Protein AF-A0AAJ0TMA5-F1 (afdb_monomer_lite)

Foldseek 3Di:
DVVVVVVVVVVPPPDDDDDDDDDDDDDDDDDDDDDDDDPDDDDDDDDDDDDDDDPPPDDDDDDDDDDDDDDDDPDDPPDQAVVSHDDPVSNVVVCVVVVVRVVVVPPPVDDVVNVVVVVDPPACVVPDLLNQLLVQLQVLQPDDPDPVVLLVCLVPLLVSLVVVCVSSVVSVSPDLVVSLVVLVVVLVVLVVCLVVVLVVLVVVQPFDQQLNDTDDLPDDLVNLLVSLLVVLLVVLVVCLDLVNLLVVLVVVCVVCVCVLVVCVQCLDLVSVLVVVLVVQLVVQVVVDDPPCVVSSVCSSVVDDSVVVNVVSNVVVVVVNCCNDSVSSSVVSSVVSVVCSVVSSVVSSVVSVVVSVVVSVVSNVSNVVSVVVSVVSNVSSVVNSVSSVVSSVCSVVDDPVNSSVVSSVVSNVVSVVSVVVVVCDPPLVLQALVVVVVVVVVVVVVVVDPPVPPVVQPPSVVVSVVLVVLLCVLPPDCDPVNVVCLVVLNCLVVLLVSLVSLLVSLVSLVSSLVSLVVVLVVDPDPVVSVVSVVVSVVSVVVSVVSNVSSVVSNVSSCPVVCVVVVD

Radius of gyration: 40.74 Å; chains: 1; bounding box: 86×83×102 Å

pLDDT: mean 74.36, std 21.65, range [29.67, 96.38]

Secondary structure (DSSP, 8-state):
--SHHHHHHHTTS-------------PPP---------PPP----PPPPPPPPPTT----PPPPS-----------TT---GGG--SHHHHHHHHHH-HHHHTTT------HHHHHHH-----GGGS-HHHHHHHHHHHH-SSPPPHHHHHHTTT-HHHHHHHHHHHHHHTT---HHHHHHHHHHHHHHHHHHHHHHHHHHHHT---EEETTEEE-TT--HHHHHHHHHHHHHHHHHHHTSHHHHHHHHHHHHHHHHHHHHHGGGTTSHHHHHHHHHHHHHHHHHHHSPTT-HHHHHHHHHT--HHHHHHHHHHHHHHHHTTTSHHHHHHHHHHHHHHHHHHHHHHHHHHHHHHHHHHHHHHHHHHHHHHHHHHHHHHHHHHHHHHHHHHHHHHTT--HHHHHHHHHHHHHHHHHHHHHHHHT-TTSGGG-TTHHHHHHHHHHHHTTS-GGGGGGSHHHHHHHHHHHHHHHHTTS---HHHHHHHHTTTTHHHHHHHHHHHHHHHHHHHHHHHHHHHHHTT---HHHHHHHHHHHHHHHHHHHHHHHHHHHHHHHHTHHHHHHTT-

Sequence (566 aa):
MRLLSVALAVLLLASPVLAQYEDPYVPETPTVAEAYPVEAYPTKAYPQPVEAVSAQDYPAKAYPEAVPLYGSKPVTASSRGPGGCSGPEECAAYCSEHQEECTKYGTVQVSAADYRQYAQPVGPSDFSPTMYVVNLLFERAKNKLDPAESAAKCSDPERLVDDVIANLKEQGAFDIKAACSKIGDQVTECKKRAEQGCAQLESHSPHFIVAGEKLGCDASQDDFKKLCIEQNLQAINKLSSEEHCAAQWGSYSKSNAAFCEQDIGVCDEAAFREQLKTKQESYCKQASPEGDTEYFDRCVSSFDYGRFWNSQKQNCDYRTQYCDRDTYVGACVSRLNADRERIAAESQKRCDRQSVDTYKHFQLTCAKFSATQTQCEERSQKACAFQEDAFAKCDALTETDVRADMLQQATRFCKSERLLSQANTKALAAIPEAAQLAITARSIKERLPEASQPFLDKGTQDVADATEGVDEAQTNKGLVYGLKWALGLAADNERKDADTLKKSSEKIAKSIDVLSGLVGQLSDETARSSLKEQIDALKARQAELDRLAETKQKRAHGILSFILGR

Structure (mmCIF, N/CA/C/O backbone):
data_AF-A0AAJ0TMA5-F1
#
_entry.id   AF-A0AAJ0TMA5-F1
#
loop_
_atom_site.group_PDB
_atom_site.id
_atom_site.type_symbol
_atom_site.label_atom_id
_atom_site.label_alt_id
_atom_site.label_comp_id
_atom_site.label_asym_id
_atom_site.label_entity_id
_atom_site.label_seq_id
_atom_site.pdbx_PDB_ins_code
_atom_site.Cartn_x
_atom_site.Cartn_y
_atom_site.Cartn_z
_atom_site.occupancy
_atom_site.B_iso_or_equiv
_atom_site.auth_seq_id
_atom_site.auth_comp_id
_atom_site.auth_asym_id
_atom_site.auth_atom_id
_atom_site.pdbx_PDB_model_num
ATOM 1 N N . MET A 1 1 ? -30.188 -33.707 -8.001 1.00 50.12 1 MET A N 1
ATOM 2 C CA . MET A 1 1 ? -29.141 -34.758 -8.040 1.00 50.12 1 MET A CA 1
ATOM 3 C C . MET A 1 1 ? -29.150 -35.658 -9.283 1.00 50.12 1 MET A C 1
ATOM 5 O O . MET A 1 1 ? -28.101 -36.200 -9.577 1.00 50.12 1 MET A O 1
ATOM 9 N N . ARG A 1 2 ? -30.234 -35.792 -10.071 1.00 43.50 2 ARG A N 1
ATOM 10 C CA . ARG A 1 2 ? -30.216 -36.607 -11.315 1.00 43.50 2 ARG A CA 1
ATOM 11 C C . ARG A 1 2 ? -29.772 -35.872 -12.596 1.00 43.50 2 ARG A C 1
ATOM 13 O O . ARG A 1 2 ? -29.548 -36.519 -13.607 1.00 43.50 2 ARG A O 1
ATOM 20 N N . LEU A 1 3 ? -29.585 -34.550 -12.544 1.00 40.75 3 LEU A N 1
ATOM 21 C CA . LEU A 1 3 ? -29.080 -33.738 -13.668 1.00 40.75 3 LEU A CA 1
ATOM 22 C C . LEU A 1 3 ? -27.548 -33.556 -13.663 1.00 40.75 3 LEU A C 1
ATOM 24 O O . LEU A 1 3 ? -26.978 -33.254 -14.703 1.00 40.75 3 LEU A O 1
ATOM 28 N N . LEU A 1 4 ? -26.864 -33.813 -12.537 1.00 41.25 4 LEU A N 1
ATOM 29 C CA . LEU A 1 4 ? -25.392 -33.757 -12.467 1.00 41.25 4 LEU A CA 1
ATOM 30 C C . LEU A 1 4 ? -24.707 -35.023 -13.014 1.00 41.25 4 LEU A C 1
ATOM 32 O O . LEU A 1 4 ? -23.560 -34.958 -13.442 1.00 41.25 4 LEU A O 1
ATOM 36 N N . SER A 1 5 ? -25.399 -36.165 -13.051 1.00 44.53 5 SER A N 1
ATOM 37 C CA . SER A 1 5 ? -24.815 -37.433 -13.518 1.00 44.53 5 SER A CA 1
ATOM 38 C C . SER A 1 5 ? -24.703 -37.535 -15.043 1.00 44.53 5 SER A C 1
ATOM 40 O O . SER A 1 5 ? -23.892 -38.308 -15.537 1.00 44.53 5 SER A O 1
ATOM 42 N N . VAL A 1 6 ? -25.476 -36.744 -15.797 1.00 51.41 6 VAL A N 1
ATOM 43 C CA . VAL A 1 6 ? -25.441 -36.756 -17.272 1.00 51.41 6 VAL A CA 1
ATOM 44 C C . VAL A 1 6 ? -24.327 -35.848 -17.809 1.00 51.41 6 VAL A C 1
ATOM 46 O O . VAL A 1 6 ? -23.691 -36.184 -18.801 1.00 51.41 6 VAL A O 1
ATOM 49 N N . ALA A 1 7 ? -24.005 -34.754 -17.110 1.00 44.19 7 ALA A N 1
ATOM 50 C CA . ALA A 1 7 ? -22.912 -33.858 -17.495 1.00 44.19 7 ALA A CA 1
ATOM 51 C C . ALA A 1 7 ? -21.517 -34.477 -17.269 1.00 44.19 7 ALA A C 1
ATOM 53 O O . ALA A 1 7 ? -20.601 -34.228 -18.048 1.00 44.19 7 ALA A O 1
ATOM 54 N N . LEU A 1 8 ? -21.363 -35.341 -16.257 1.00 45.19 8 LEU A N 1
ATOM 55 C CA . LEU A 1 8 ? -20.091 -36.021 -15.974 1.00 45.19 8 LEU A CA 1
ATOM 56 C C . LEU A 1 8 ? -19.797 -37.182 -16.946 1.00 45.19 8 LEU A C 1
ATOM 58 O O . LEU A 1 8 ? -18.639 -37.507 -17.184 1.00 45.19 8 LEU A O 1
ATOM 62 N N . ALA A 1 9 ? -20.833 -37.782 -17.545 1.00 44.31 9 ALA A N 1
ATOM 63 C CA . ALA A 1 9 ? -20.688 -38.876 -18.509 1.00 44.31 9 ALA A CA 1
ATOM 64 C C . ALA A 1 9 ? -20.296 -38.392 -19.920 1.00 44.31 9 ALA A C 1
ATOM 66 O O . ALA A 1 9 ? -19.665 -39.130 -20.671 1.00 44.31 9 ALA A O 1
ATOM 67 N N . VAL A 1 10 ? -20.619 -37.141 -20.270 1.00 46.62 10 VAL A N 1
ATOM 68 C CA . VAL A 1 10 ? -20.261 -36.540 -21.570 1.00 46.62 10 VAL A CA 1
ATOM 69 C C . VAL A 1 10 ? -18.808 -36.041 -21.589 1.00 46.62 10 VAL A C 1
ATOM 71 O O . VAL A 1 10 ? -18.177 -36.035 -22.641 1.00 46.62 10 VAL A O 1
ATOM 74 N N . LEU A 1 11 ? -18.231 -35.715 -20.428 1.00 42.12 11 LEU A N 1
ATOM 75 C CA . LEU A 1 11 ? -16.829 -35.289 -20.299 1.00 42.12 11 LEU A CA 1
ATOM 76 C C . LEU A 1 11 ? -15.810 -36.446 -20.307 1.00 42.12 11 LEU A C 1
ATOM 78 O O . LEU A 1 11 ? -14.622 -36.197 -20.479 1.00 42.12 11 LEU A O 1
ATOM 82 N N . LEU A 1 12 ? -16.252 -37.703 -20.173 1.00 43.56 12 LEU A N 1
ATOM 83 C CA . LEU A 1 12 ? -15.373 -38.885 -20.116 1.00 43.56 12 LEU A CA 1
ATOM 84 C C . LEU A 1 12 ? -15.266 -39.671 -21.437 1.00 43.56 12 LEU A C 1
ATOM 86 O O . LEU A 1 12 ? -14.589 -40.694 -21.473 1.00 43.56 12 LEU A O 1
ATOM 90 N N . LEU A 1 13 ? -15.892 -39.210 -22.528 1.00 39.22 13 LEU A N 1
ATOM 91 C CA . LEU A 1 13 ? -15.894 -39.913 -23.826 1.00 39.22 13 LEU A CA 1
ATOM 92 C C . LEU A 1 13 ? -15.195 -39.159 -24.972 1.00 39.22 13 LEU A C 1
ATOM 94 O O . LEU A 1 13 ? -15.253 -39.600 -26.118 1.00 39.22 13 LEU A O 1
ATOM 98 N N . ALA A 1 14 ? -14.487 -38.064 -24.687 1.00 37.28 14 ALA A N 1
ATOM 99 C CA . ALA A 1 14 ? -13.722 -37.317 -25.686 1.00 37.28 14 ALA A CA 1
ATOM 100 C C . ALA A 1 14 ? -12.205 -37.498 -25.502 1.00 37.28 14 ALA A C 1
ATOM 102 O O . ALA A 1 14 ? -11.520 -36.591 -25.040 1.00 37.28 14 ALA A O 1
ATOM 103 N N . SER A 1 15 ? -11.693 -38.684 -25.845 1.00 38.72 15 SER A N 1
ATOM 104 C CA . SER A 1 15 ? -10.343 -38.950 -26.393 1.00 38.72 15 SER A CA 1
ATOM 105 C C . SER A 1 15 ? -10.193 -40.462 -26.575 1.00 38.72 15 SER A C 1
ATOM 107 O O . SER A 1 15 ? -10.422 -41.208 -25.624 1.00 38.72 15 SER A O 1
ATOM 109 N N . PRO A 1 16 ? -9.831 -40.937 -27.778 1.00 41.53 16 PRO A N 1
ATOM 110 C CA . PRO A 1 16 ? -8.403 -41.187 -27.982 1.00 41.53 16 PRO A CA 1
ATOM 111 C C . PRO A 1 16 ? -7.949 -41.018 -29.440 1.00 41.53 16 PRO A C 1
ATOM 113 O O . PRO A 1 16 ? -8.509 -41.639 -30.334 1.00 41.53 16 PRO A O 1
ATOM 116 N N . VAL A 1 17 ? -6.853 -40.292 -29.674 1.00 36.62 17 VAL A N 1
ATOM 117 C CA . VAL A 1 17 ? -5.930 -40.616 -30.776 1.00 36.62 17 VAL A CA 1
ATOM 118 C C . VAL A 1 17 ? -4.507 -40.341 -30.295 1.00 36.62 17 VAL A C 1
ATOM 120 O O . VAL A 1 17 ? -3.996 -39.229 -30.376 1.00 36.62 17 VAL A O 1
ATOM 123 N N . LEU A 1 18 ? -3.883 -41.389 -29.761 1.00 37.81 18 LEU A N 1
ATOM 124 C CA . LEU A 1 18 ? -2.438 -41.564 -29.813 1.00 37.81 18 LEU A CA 1
ATOM 125 C C . LEU A 1 18 ? -2.102 -41.919 -31.262 1.00 37.81 18 LEU A C 1
ATOM 127 O O . LEU A 1 18 ? -2.468 -42.998 -31.725 1.00 37.81 18 LEU A O 1
ATOM 131 N N . ALA A 1 19 ? -1.428 -41.018 -31.966 1.00 36.88 19 ALA A N 1
ATOM 132 C CA . ALA A 1 19 ? -0.747 -41.337 -33.209 1.00 36.88 19 ALA A CA 1
ATOM 133 C C . ALA A 1 19 ? 0.743 -41.075 -33.004 1.00 36.88 19 ALA A C 1
ATOM 135 O O . ALA A 1 19 ? 1.170 -39.960 -32.709 1.00 36.88 19 ALA A O 1
ATOM 136 N N . GLN A 1 20 ? 1.495 -42.166 -33.110 1.00 40.41 20 GLN A N 1
ATOM 137 C CA . GLN A 1 20 ? 2.934 -42.208 -33.293 1.00 40.41 20 GLN A CA 1
ATOM 138 C C . GLN A 1 20 ? 3.304 -41.286 -34.460 1.00 40.41 20 GLN A C 1
ATOM 140 O O . GLN A 1 20 ? 2.762 -41.440 -35.553 1.00 40.41 20 GLN A O 1
ATOM 145 N N . TYR A 1 21 ? 4.205 -40.335 -34.226 1.00 29.67 21 TYR A N 1
ATOM 146 C CA . TYR A 1 21 ? 4.860 -39.606 -35.304 1.00 29.67 21 TYR A CA 1
ATOM 147 C C . TYR A 1 21 ? 6.279 -40.156 -35.410 1.00 29.67 21 TYR A C 1
ATOM 149 O O . TYR A 1 21 ? 7.138 -39.866 -34.578 1.00 29.67 21 TYR A O 1
ATOM 157 N N . GLU A 1 22 ? 6.462 -41.050 -36.376 1.00 37.66 22 GLU A N 1
ATOM 158 C CA . GLU A 1 22 ? 7.769 -41.484 -36.849 1.00 37.66 22 GLU A CA 1
ATOM 159 C C . GLU A 1 22 ? 8.413 -40.339 -37.642 1.00 37.66 22 GLU A C 1
ATOM 161 O O . GLU A 1 22 ? 7.766 -39.683 -38.460 1.00 37.66 22 GLU A O 1
ATOM 166 N N . ASP A 1 23 ? 9.697 -40.111 -37.371 1.00 43.50 23 ASP A N 1
ATOM 167 C CA . ASP A 1 23 ? 10.630 -39.361 -38.214 1.00 43.50 23 ASP A CA 1
ATOM 168 C C . ASP A 1 23 ? 10.580 -39.912 -39.649 1.00 43.50 23 ASP A C 1
ATOM 170 O O . ASP A 1 23 ? 10.580 -41.137 -39.824 1.00 43.50 23 ASP A O 1
ATOM 174 N N . PRO A 1 24 ? 10.572 -39.061 -40.692 1.00 45.66 24 PRO A N 1
ATOM 175 C CA . PRO A 1 24 ? 11.859 -38.851 -41.359 1.00 45.66 24 PRO A CA 1
ATOM 176 C C . PRO A 1 24 ? 11.966 -37.516 -42.117 1.00 45.66 24 PRO A C 1
ATOM 178 O O . PRO A 1 24 ? 11.228 -37.300 -43.073 1.00 45.66 24 PRO A O 1
ATOM 181 N N . TYR A 1 25 ? 12.970 -36.686 -41.824 1.00 36.78 25 TYR A N 1
ATOM 182 C CA . TYR A 1 25 ? 13.751 -36.037 -42.892 1.00 36.78 25 TYR A CA 1
ATOM 183 C C . TYR A 1 25 ? 15.026 -35.388 -42.339 1.00 36.78 25 TYR A C 1
ATOM 185 O O . TYR A 1 25 ? 14.993 -34.312 -41.744 1.00 36.78 25 TYR A O 1
ATOM 193 N N . VAL A 1 26 ? 16.170 -36.023 -42.592 1.00 44.38 26 VAL A N 1
ATOM 194 C CA . VAL A 1 26 ? 17.487 -35.382 -42.523 1.00 44.38 26 VAL A CA 1
ATOM 195 C C . VAL A 1 26 ? 17.816 -34.914 -43.942 1.00 44.38 26 VAL A C 1
ATOM 197 O O . VAL A 1 26 ? 18.102 -35.766 -44.785 1.00 44.38 26 VAL A O 1
ATOM 200 N N . PRO A 1 27 ? 17.772 -33.610 -44.266 1.00 42.00 27 PRO A N 1
ATOM 201 C CA . PRO A 1 27 ? 18.396 -33.141 -45.488 1.00 42.00 27 PRO A CA 1
ATOM 202 C C . PRO A 1 27 ? 19.913 -33.161 -45.299 1.00 42.00 27 PRO A C 1
ATOM 204 O O . PRO A 1 27 ? 20.464 -32.529 -44.396 1.00 42.00 27 PRO A O 1
ATOM 207 N N . GLU A 1 28 ? 20.570 -33.920 -46.169 1.00 38.28 28 GLU A N 1
ATOM 208 C CA . GLU A 1 28 ? 22.013 -33.927 -46.341 1.00 38.28 28 GLU A CA 1
ATOM 209 C C . GLU A 1 28 ? 22.533 -32.499 -46.552 1.00 38.28 28 GLU A C 1
ATOM 211 O O . GLU A 1 28 ? 21.994 -31.703 -47.323 1.00 38.28 28 GLU A O 1
ATOM 216 N N . THR A 1 29 ? 23.611 -32.185 -45.842 1.00 40.56 29 THR A N 1
ATOM 217 C CA . THR A 1 29 ? 24.407 -30.973 -46.004 1.00 40.56 29 THR A CA 1
ATOM 218 C C . THR A 1 29 ? 24.913 -30.847 -47.444 1.00 40.56 29 THR A C 1
ATOM 220 O O . THR A 1 29 ? 25.636 -31.741 -47.892 1.00 40.56 29 THR A O 1
ATOM 223 N N . PRO A 1 30 ? 24.666 -29.736 -48.160 1.00 42.59 30 PRO A N 1
ATOM 224 C CA . PRO A 1 30 ? 25.455 -29.430 -49.338 1.00 42.59 30 PRO A CA 1
ATOM 225 C C . PRO A 1 30 ? 26.844 -28.968 -48.887 1.00 42.59 30 PRO A C 1
ATOM 227 O O . PRO A 1 30 ? 27.027 -27.880 -48.341 1.00 42.59 30 PRO A O 1
ATOM 230 N N . THR A 1 31 ? 27.847 -29.807 -49.136 1.00 47.88 31 THR A N 1
ATOM 231 C CA . THR A 1 31 ? 29.237 -29.370 -49.247 1.00 47.88 31 THR A CA 1
ATOM 232 C C . THR A 1 31 ? 29.348 -28.427 -50.440 1.00 47.88 31 THR A C 1
ATOM 234 O O . THR A 1 31 ? 29.425 -28.878 -51.582 1.00 47.88 31 THR A O 1
ATOM 237 N N . VAL A 1 32 ? 29.378 -27.123 -50.179 1.00 38.88 32 VAL A N 1
ATOM 238 C CA . VAL A 1 32 ? 29.926 -26.143 -51.117 1.00 38.88 32 VAL A CA 1
ATOM 239 C C . VAL A 1 32 ? 31.091 -25.456 -50.427 1.00 38.88 32 VAL A C 1
ATOM 241 O O . VAL A 1 32 ? 30.937 -24.642 -49.520 1.00 38.88 32 VAL A O 1
ATOM 244 N N . ALA A 1 33 ? 32.277 -25.869 -50.857 1.00 43.38 33 ALA A N 1
ATOM 245 C CA . ALA A 1 33 ? 33.489 -25.098 -50.732 1.00 43.38 33 ALA A CA 1
ATOM 246 C C . ALA A 1 33 ? 33.359 -23.850 -51.614 1.00 43.38 33 ALA A C 1
ATOM 248 O O . ALA A 1 33 ? 33.141 -23.983 -52.810 1.00 43.38 33 ALA A O 1
ATOM 249 N N . GLU A 1 34 ? 33.469 -22.672 -51.010 1.00 35.44 34 GLU A N 1
ATOM 250 C CA . GLU A 1 34 ? 34.282 -21.540 -51.476 1.00 35.44 34 GLU A CA 1
ATOM 251 C C . GLU A 1 34 ? 34.121 -20.413 -50.450 1.00 35.44 34 GLU A C 1
ATOM 253 O O . GLU A 1 34 ? 33.127 -19.692 -50.394 1.00 35.44 34 GLU A O 1
ATOM 258 N N . ALA A 1 35 ? 35.101 -20.333 -49.552 1.00 36.09 35 ALA A N 1
ATOM 259 C CA . ALA A 1 35 ? 35.207 -19.269 -48.573 1.00 36.09 35 ALA A CA 1
ATOM 260 C C . ALA A 1 35 ? 35.628 -17.974 -49.279 1.00 36.09 35 ALA A C 1
ATOM 262 O O . ALA A 1 35 ? 36.719 -17.898 -49.844 1.00 36.09 35 ALA A O 1
ATOM 263 N N . TYR A 1 36 ? 34.797 -16.939 -49.194 1.00 36.91 36 TYR A N 1
ATOM 264 C CA . TYR A 1 36 ? 35.264 -15.568 -49.375 1.00 36.91 36 TYR A CA 1
ATOM 265 C C . TYR A 1 36 ? 36.108 -15.176 -48.149 1.00 36.91 36 TYR A C 1
ATOM 267 O O . TYR A 1 36 ? 35.683 -15.437 -47.018 1.00 36.91 36 TYR A O 1
ATOM 275 N N . PRO A 1 37 ? 37.291 -14.561 -48.321 1.00 39.28 37 PRO A N 1
ATOM 276 C CA . PRO A 1 37 ? 38.080 -14.099 -47.191 1.00 39.28 37 PRO A CA 1
ATOM 277 C C . PRO A 1 37 ? 37.373 -12.908 -46.534 1.00 39.28 37 PRO A C 1
ATOM 279 O O . PRO A 1 37 ? 37.273 -11.828 -47.111 1.00 39.28 37 PRO A O 1
ATOM 282 N N . VAL A 1 38 ? 36.888 -13.108 -45.309 1.00 37.38 38 VAL A N 1
ATOM 283 C CA . VAL A 1 38 ? 36.529 -12.008 -44.412 1.00 37.38 38 VAL A CA 1
ATOM 284 C C . VAL A 1 38 ? 37.842 -11.466 -43.851 1.00 37.38 38 VAL A C 1
ATOM 286 O O . VAL A 1 38 ? 38.500 -12.135 -43.054 1.00 37.38 38 VAL A O 1
ATOM 289 N N . GLU A 1 39 ? 38.260 -10.281 -44.297 1.00 39.47 39 GLU A N 1
ATOM 290 C CA . GLU A 1 39 ? 39.379 -9.570 -43.679 1.00 39.47 39 GLU A CA 1
ATOM 291 C C . GLU A 1 39 ? 39.048 -9.293 -42.207 1.00 39.47 39 GLU A C 1
ATOM 293 O O . GLU A 1 39 ? 38.062 -8.634 -41.868 1.00 39.47 39 GLU A O 1
ATOM 298 N N . ALA A 1 40 ? 39.874 -9.840 -41.317 1.00 36.00 40 ALA A N 1
ATOM 299 C CA . ALA A 1 40 ? 39.778 -9.617 -39.888 1.00 36.00 40 ALA A CA 1
ATOM 300 C C . ALA A 1 40 ? 40.043 -8.137 -39.572 1.00 36.00 40 ALA A C 1
ATOM 302 O O . ALA A 1 40 ? 41.141 -7.624 -39.795 1.00 36.00 40 ALA A O 1
ATOM 303 N N . TYR A 1 41 ? 39.053 -7.457 -38.996 1.00 37.28 41 TYR A N 1
ATOM 304 C CA . TYR A 1 41 ? 39.279 -6.167 -38.355 1.00 37.28 41 TYR A CA 1
ATOM 305 C C . TYR A 1 41 ? 40.242 -6.342 -37.169 1.00 37.28 41 TYR A C 1
ATOM 307 O O . TYR A 1 41 ? 40.084 -7.287 -36.390 1.00 37.28 41 TYR A O 1
ATOM 315 N N . PRO A 1 42 ? 41.211 -5.432 -36.963 1.00 36.19 42 PRO A N 1
ATOM 316 C CA . PRO A 1 42 ? 42.076 -5.483 -35.797 1.00 36.19 42 PRO A CA 1
ATOM 317 C C . PRO A 1 42 ? 41.262 -5.148 -34.543 1.00 36.19 42 PRO A C 1
ATOM 319 O O . PRO A 1 42 ? 40.997 -3.985 -34.233 1.00 36.19 42 PRO A O 1
ATOM 322 N N . THR A 1 43 ? 40.877 -6.173 -33.783 1.00 38.16 43 THR A N 1
ATOM 323 C CA . THR A 1 43 ? 40.412 -5.996 -32.409 1.00 38.16 43 THR A CA 1
ATOM 324 C C . THR A 1 43 ? 41.587 -5.500 -31.574 1.00 38.16 43 THR A C 1
ATOM 326 O O . THR A 1 43 ? 42.560 -6.227 -31.365 1.00 38.16 43 THR A O 1
ATOM 329 N N . LYS A 1 44 ? 41.514 -4.258 -31.082 1.00 39.25 44 LYS A N 1
ATOM 330 C CA . LYS A 1 44 ? 42.386 -3.810 -29.990 1.00 39.25 44 LYS A CA 1
ATOM 331 C C . LYS A 1 44 ? 42.221 -4.787 -28.826 1.00 39.25 44 LYS A C 1
ATOM 333 O O . LYS A 1 44 ? 41.111 -4.975 -28.336 1.00 39.25 44 LYS A O 1
ATOM 338 N N . ALA A 1 45 ? 43.327 -5.398 -28.410 1.00 35.22 45 ALA A N 1
ATOM 339 C CA . ALA A 1 45 ? 43.379 -6.256 -27.239 1.00 35.22 45 ALA A CA 1
ATOM 340 C C . ALA A 1 45 ? 42.898 -5.471 -26.008 1.00 35.22 45 ALA A C 1
ATOM 342 O O . ALA A 1 45 ? 43.535 -4.504 -25.588 1.00 35.22 45 ALA A O 1
ATOM 343 N N . TYR A 1 46 ? 41.761 -5.881 -25.451 1.00 38.47 46 TYR A N 1
ATOM 344 C CA . TYR A 1 46 ? 41.384 -5.508 -24.094 1.00 38.47 46 TYR A CA 1
ATOM 345 C C . TYR A 1 46 ? 42.262 -6.296 -23.110 1.00 38.47 46 TYR A C 1
ATOM 347 O O . TYR A 1 46 ? 42.593 -7.453 -23.391 1.00 38.47 46 TYR A O 1
ATOM 355 N N . PRO A 1 47 ? 42.668 -5.698 -21.976 1.00 40.06 47 PRO A N 1
ATOM 356 C CA . PRO A 1 47 ? 43.432 -6.412 -20.964 1.00 40.06 47 PRO A CA 1
ATOM 357 C C . PRO A 1 47 ? 42.636 -7.622 -20.463 1.00 40.06 47 PRO A C 1
ATOM 359 O O . PRO A 1 47 ? 41.438 -7.525 -20.195 1.00 40.06 47 PRO A O 1
ATOM 362 N N . GLN A 1 48 ? 43.326 -8.761 -20.383 1.00 44.38 48 GLN A N 1
ATOM 363 C CA . GLN A 1 48 ? 42.803 -10.027 -19.873 1.00 44.38 48 GLN A CA 1
ATOM 364 C C . GLN A 1 48 ? 42.164 -9.823 -18.487 1.00 44.38 48 GLN A C 1
ATOM 366 O O . GLN A 1 48 ? 42.719 -9.079 -17.670 1.00 44.38 48 GLN A O 1
ATOM 371 N N . PRO A 1 49 ? 41.020 -10.466 -18.197 1.00 37.09 49 PRO A N 1
ATOM 372 C CA . PRO A 1 49 ? 40.457 -10.461 -16.858 1.00 37.09 49 PRO A CA 1
ATOM 373 C C . PRO A 1 49 ? 41.440 -11.134 -15.894 1.00 37.09 49 PRO A C 1
ATOM 375 O O . PRO A 1 49 ? 41.894 -12.252 -16.128 1.00 37.09 49 PRO A O 1
ATOM 378 N N . VAL A 1 50 ? 41.773 -10.425 -14.816 1.00 38.97 50 VAL A N 1
ATOM 379 C CA . VAL A 1 50 ? 42.461 -10.989 -13.652 1.00 38.97 50 VAL A CA 1
ATOM 380 C C . VAL A 1 50 ? 41.707 -12.223 -13.158 1.00 38.97 50 VAL A C 1
ATOM 382 O O . VAL A 1 50 ? 40.476 -12.224 -13.096 1.00 38.97 50 VAL A O 1
ATOM 385 N N . GLU A 1 51 ? 42.470 -13.272 -12.857 1.00 35.50 51 GLU A N 1
ATOM 386 C CA . GLU A 1 51 ? 41.992 -14.590 -12.450 1.00 35.50 51 GLU A CA 1
ATOM 387 C C . GLU A 1 51 ? 40.916 -14.502 -11.362 1.00 35.50 51 GLU A C 1
ATOM 389 O O . GLU A 1 51 ? 41.039 -13.781 -10.368 1.00 35.50 51 GLU A O 1
ATOM 394 N N . ALA A 1 52 ? 39.837 -15.256 -11.569 1.00 37.78 52 ALA A N 1
ATOM 395 C CA . ALA A 1 52 ? 38.784 -15.428 -10.590 1.00 37.78 52 ALA A CA 1
ATOM 396 C C . ALA A 1 52 ? 39.355 -16.121 -9.345 1.00 37.78 52 ALA A C 1
ATOM 398 O O . ALA A 1 52 ? 39.782 -17.273 -9.399 1.00 37.78 52 ALA A O 1
ATOM 399 N N . VAL A 1 53 ? 39.327 -15.419 -8.213 1.00 35.22 53 VAL A N 1
ATOM 400 C CA . VAL A 1 53 ? 39.561 -16.018 -6.898 1.00 35.22 53 VAL A CA 1
ATOM 401 C C . VAL A 1 53 ? 38.447 -17.037 -6.645 1.00 35.22 53 VAL A C 1
ATOM 403 O O . VAL A 1 53 ? 37.262 -16.713 -6.751 1.00 35.22 53 VAL A O 1
ATOM 406 N N . SER A 1 54 ? 38.832 -18.284 -6.369 1.00 35.94 54 SER A N 1
ATOM 407 C CA . SER A 1 54 ? 37.902 -19.393 -6.154 1.00 35.94 54 SER A CA 1
ATOM 408 C C . SER A 1 54 ? 37.033 -19.157 -4.912 1.00 35.94 54 SER A C 1
ATOM 410 O O . SER A 1 54 ? 37.506 -18.676 -3.885 1.00 35.94 54 SER A O 1
ATOM 412 N N . ALA A 1 55 ? 35.756 -19.532 -4.988 1.00 37.59 55 ALA A N 1
ATOM 413 C CA . ALA A 1 55 ? 34.776 -19.360 -3.916 1.00 37.59 55 ALA A CA 1
ATOM 414 C C . ALA A 1 55 ? 34.905 -20.384 -2.761 1.00 37.59 55 ALA A C 1
ATOM 416 O O . ALA A 1 55 ? 33.951 -20.565 -2.007 1.00 37.59 55 ALA A O 1
ATOM 417 N N . GLN A 1 56 ? 36.044 -21.073 -2.615 1.00 36.62 56 GLN A N 1
ATOM 418 C CA . GLN A 1 56 ? 36.231 -22.120 -1.597 1.00 36.62 56 GLN A CA 1
ATOM 419 C C . GLN A 1 56 ? 36.797 -21.631 -0.248 1.00 36.62 56 GLN A C 1
ATOM 421 O O . GLN A 1 56 ? 36.811 -22.414 0.696 1.00 36.62 56 GLN A O 1
ATOM 426 N N . ASP A 1 57 ? 37.150 -20.348 -0.098 1.00 34.47 57 ASP A N 1
ATOM 427 C CA . ASP A 1 57 ? 37.810 -19.825 1.117 1.00 34.47 57 ASP A CA 1
ATOM 428 C C . ASP A 1 57 ? 36.932 -18.929 2.021 1.00 34.47 57 ASP A C 1
ATOM 430 O O . ASP A 1 57 ? 37.444 -18.080 2.752 1.00 34.47 57 ASP A O 1
ATOM 434 N N . TYR A 1 58 ? 35.605 -19.106 2.034 1.00 31.36 58 TYR A N 1
ATOM 435 C CA . TYR A 1 58 ? 34.761 -18.487 3.069 1.00 31.36 58 TYR A CA 1
ATOM 436 C C . TYR A 1 58 ? 34.603 -19.431 4.272 1.00 31.36 58 TYR A C 1
ATOM 438 O O . TYR A 1 58 ? 33.882 -20.426 4.168 1.00 31.36 58 TYR A O 1
ATOM 446 N N . PRO A 1 59 ? 35.218 -19.151 5.440 1.00 34.72 59 PRO A N 1
ATOM 447 C CA . PRO A 1 59 ? 34.955 -19.938 6.633 1.00 34.72 59 PRO A CA 1
ATOM 448 C C . PRO A 1 59 ? 33.518 -19.697 7.104 1.00 34.72 59 PRO A C 1
ATOM 450 O O . PRO A 1 59 ? 33.109 -18.562 7.362 1.00 34.72 59 PRO A O 1
ATOM 453 N N . ALA A 1 60 ? 32.770 -20.791 7.250 1.00 38.75 60 ALA A N 1
ATOM 454 C CA . ALA A 1 60 ? 31.471 -20.823 7.901 1.00 38.75 60 ALA A CA 1
ATOM 455 C C . ALA A 1 60 ? 31.598 -20.287 9.337 1.00 38.75 60 ALA A C 1
ATOM 457 O O . ALA A 1 60 ? 32.074 -20.981 10.236 1.00 38.75 60 ALA A O 1
ATOM 458 N N . LYS A 1 61 ? 31.183 -19.038 9.562 1.00 31.47 61 LYS A N 1
ATOM 459 C CA . LYS A 1 61 ? 30.906 -18.532 10.907 1.00 31.47 61 LYS A CA 1
ATOM 460 C C . LYS A 1 61 ? 29.426 -18.731 11.199 1.00 31.47 61 LYS A C 1
ATOM 462 O O . LYS A 1 61 ? 28.570 -18.247 10.467 1.00 31.47 61 LYS A O 1
ATOM 467 N N . ALA A 1 62 ? 29.163 -19.466 12.274 1.00 37.03 62 ALA A N 1
ATOM 468 C CA . ALA A 1 62 ? 27.853 -19.605 12.883 1.00 37.03 62 ALA A CA 1
ATOM 469 C C . ALA A 1 62 ? 27.262 -18.219 13.196 1.00 37.03 62 ALA A C 1
ATOM 471 O O . ALA A 1 62 ? 27.933 -17.377 13.796 1.00 37.03 62 ALA A O 1
ATOM 472 N N . TYR A 1 63 ? 26.017 -17.993 12.781 1.00 32.53 63 TYR A N 1
ATOM 473 C CA . TYR A 1 63 ? 25.234 -16.819 13.159 1.00 32.53 63 TYR A CA 1
ATOM 474 C C . TYR A 1 63 ? 24.590 -17.074 14.531 1.00 32.53 63 TYR A C 1
ATOM 476 O O . TYR A 1 63 ? 23.908 -18.092 14.671 1.00 32.53 63 TYR A O 1
ATOM 484 N N . PRO A 1 64 ? 24.788 -16.209 15.543 1.00 34.72 64 PRO A N 1
ATOM 485 C CA . PRO A 1 64 ? 24.020 -16.281 16.778 1.00 34.72 64 PRO A CA 1
ATOM 486 C C . PRO A 1 64 ? 22.609 -15.702 16.589 1.00 34.72 64 PRO A C 1
ATOM 488 O O . PRO A 1 64 ? 22.340 -14.930 15.667 1.00 34.72 64 PRO A O 1
ATOM 491 N N . GLU A 1 65 ? 21.721 -16.140 17.477 1.00 34.84 65 GLU A N 1
ATOM 492 C CA . GLU A 1 65 ? 20.284 -15.875 17.544 1.00 34.84 65 GLU A CA 1
ATOM 493 C C . GLU A 1 65 ? 19.891 -14.384 17.571 1.00 34.84 65 GLU A C 1
ATOM 495 O O . GLU A 1 65 ? 20.591 -13.544 18.127 1.00 34.84 65 GLU A O 1
ATOM 500 N N . ALA A 1 66 ? 18.709 -14.119 16.995 1.00 36.78 66 ALA A N 1
ATOM 501 C CA . ALA A 1 66 ? 17.778 -13.005 17.227 1.00 36.78 66 ALA A CA 1
ATOM 502 C C . ALA A 1 66 ? 18.360 -11.591 17.468 1.00 36.78 66 ALA A C 1
ATOM 504 O O . ALA A 1 66 ? 18.689 -11.208 18.587 1.00 36.78 66 ALA A O 1
ATOM 505 N N . VAL A 1 67 ? 18.321 -10.751 16.424 1.00 31.17 67 VAL A N 1
ATOM 506 C CA . VAL A 1 67 ? 18.562 -9.296 16.508 1.00 31.17 67 VAL A CA 1
ATOM 507 C C . VAL A 1 67 ? 17.225 -8.534 16.413 1.00 31.17 67 VAL A C 1
ATOM 509 O O . VAL A 1 67 ? 16.408 -8.883 15.554 1.00 31.17 67 VAL A O 1
ATOM 512 N N . PRO A 1 68 ? 16.970 -7.487 17.230 1.00 37.78 68 PRO A N 1
ATOM 513 C CA . PRO A 1 68 ? 15.750 -6.685 17.148 1.00 37.78 68 PRO A CA 1
ATOM 514 C C . PRO A 1 68 ? 15.742 -5.726 15.947 1.00 37.78 68 PRO A C 1
ATOM 516 O O . PRO A 1 68 ? 16.762 -5.173 15.541 1.00 37.78 68 PRO A O 1
ATOM 519 N N . LEU A 1 69 ? 14.538 -5.512 15.418 1.00 39.84 69 LEU A N 1
ATOM 520 C CA . LEU A 1 69 ? 14.187 -4.723 14.234 1.00 39.84 69 LEU A CA 1
ATOM 521 C C . LEU A 1 69 ? 14.522 -3.223 14.353 1.00 39.84 69 LEU A C 1
ATOM 523 O O . LEU A 1 69 ? 14.001 -2.556 15.240 1.00 39.84 69 LEU A O 1
ATOM 527 N N . TYR A 1 70 ? 15.240 -2.665 13.370 1.00 40.31 70 TYR A N 1
ATOM 528 C CA . TYR A 1 70 ? 15.159 -1.241 13.008 1.00 40.31 70 TYR A CA 1
ATOM 529 C C . TYR A 1 70 ? 15.272 -1.053 11.491 1.00 40.31 70 TYR A C 1
ATOM 531 O O . TYR A 1 70 ? 16.269 -1.412 10.869 1.00 40.31 70 TYR A O 1
ATOM 539 N N . GLY A 1 71 ? 14.230 -0.467 10.899 1.00 41.91 71 GLY A N 1
ATOM 540 C CA . GLY A 1 71 ? 14.238 0.036 9.532 1.00 41.91 71 GLY A CA 1
ATOM 541 C C . GLY A 1 71 ? 14.572 1.523 9.530 1.00 41.91 71 GLY A C 1
ATOM 542 O O . GLY A 1 71 ? 13.730 2.348 9.875 1.00 41.91 71 GLY A O 1
ATOM 543 N N . SER A 1 72 ? 15.782 1.876 9.112 1.00 38.25 72 SER A N 1
ATOM 544 C CA . SER A 1 72 ? 16.139 3.246 8.754 1.00 38.25 72 SER A CA 1
ATOM 545 C C . SER A 1 72 ? 16.842 3.257 7.398 1.00 38.25 72 SER A C 1
ATOM 547 O O . SER A 1 72 ? 17.582 2.342 7.034 1.00 38.25 72 SER A O 1
ATOM 549 N N . LYS A 1 73 ? 16.552 4.296 6.607 1.00 36.09 73 LYS A N 1
ATOM 550 C CA . LYS A 1 73 ? 17.288 4.617 5.377 1.00 36.09 73 LYS A CA 1
ATOM 551 C C . LYS A 1 73 ? 18.790 4.697 5.693 1.00 36.09 73 LYS A C 1
ATOM 553 O O . LYS A 1 73 ? 19.124 5.106 6.805 1.00 36.09 73 LYS A O 1
ATOM 558 N N . PRO A 1 74 ? 19.690 4.373 4.742 1.00 36.66 74 PRO A N 1
ATOM 559 C CA . PRO A 1 74 ? 21.124 4.487 4.971 1.00 36.66 74 PRO A CA 1
ATOM 560 C C . PRO A 1 74 ? 21.456 5.913 5.409 1.00 36.66 74 PRO A C 1
ATOM 562 O O . PRO A 1 74 ? 21.258 6.878 4.668 1.00 36.66 74 PRO A O 1
ATOM 565 N N . VAL A 1 75 ? 21.920 6.018 6.650 1.00 39.22 75 VAL A N 1
ATOM 566 C CA . VAL A 1 75 ? 22.462 7.231 7.244 1.00 39.22 75 VAL A CA 1
ATOM 567 C C . VAL A 1 75 ? 23.662 7.617 6.384 1.00 39.22 75 VAL A C 1
ATOM 569 O O . VAL A 1 75 ? 24.648 6.885 6.312 1.00 39.22 75 VAL A O 1
ATOM 572 N N . THR A 1 76 ? 23.571 8.733 5.660 1.00 42.25 76 THR A N 1
ATOM 573 C CA . THR A 1 76 ? 24.741 9.316 4.996 1.00 42.25 76 THR A CA 1
ATOM 574 C C . THR A 1 76 ? 25.818 9.546 6.056 1.00 42.25 76 THR A C 1
ATOM 576 O O . THR A 1 76 ? 25.488 10.020 7.139 1.00 42.25 76 THR A O 1
ATOM 579 N N . ALA A 1 77 ? 27.076 9.211 5.753 1.00 46.62 77 ALA A N 1
ATOM 580 C CA . ALA A 1 77 ? 28.208 9.033 6.680 1.00 46.62 77 ALA A CA 1
ATOM 581 C C . ALA A 1 77 ? 28.600 10.229 7.594 1.00 46.62 77 ALA A C 1
ATOM 583 O O . ALA A 1 77 ? 29.669 10.216 8.199 1.00 46.62 77 ALA A O 1
ATOM 584 N N . SER A 1 78 ? 27.768 11.261 7.718 1.00 50.62 78 SER A N 1
ATOM 585 C CA . SER A 1 78 ? 28.021 12.492 8.471 1.00 50.62 78 SER A CA 1
ATOM 586 C C . SER A 1 78 ? 27.039 12.785 9.615 1.00 50.62 78 SER A C 1
ATOM 588 O O . SER A 1 78 ? 27.261 13.756 10.332 1.00 50.62 78 SER A O 1
ATOM 590 N N . SER A 1 79 ? 26.013 11.966 9.868 1.00 64.94 79 SER A N 1
ATOM 591 C CA . SER A 1 79 ? 25.138 12.137 11.044 1.00 64.94 79 SER A CA 1
ATOM 592 C C . SER A 1 79 ? 25.325 10.998 12.049 1.00 64.94 79 SER A C 1
ATOM 594 O O . SER A 1 79 ? 24.692 9.951 11.931 1.00 64.94 79 SER A O 1
ATOM 596 N N . ARG A 1 80 ? 26.211 11.202 13.032 1.00 87.44 80 ARG A N 1
ATOM 597 C CA . ARG A 1 80 ? 26.285 10.362 14.240 1.00 87.44 80 ARG A CA 1
ATOM 598 C C . ARG A 1 80 ? 25.061 10.643 15.120 1.00 87.44 80 ARG A C 1
ATOM 600 O O . ARG A 1 80 ? 24.550 11.763 15.097 1.00 87.44 80 ARG A O 1
ATOM 607 N N . GLY A 1 81 ? 24.587 9.643 15.858 1.00 86.62 81 GLY A N 1
ATOM 608 C CA . GLY A 1 81 ? 23.467 9.807 16.788 1.00 86.62 81 GLY A CA 1
ATOM 609 C C . GLY A 1 81 ? 23.834 10.663 18.013 1.00 86.62 81 GLY A C 1
ATOM 610 O O . GLY A 1 81 ? 24.973 11.135 18.115 1.00 86.62 81 GLY A O 1
ATOM 611 N N . PRO A 1 82 ? 22.889 10.893 18.945 1.00 87.94 82 PRO A N 1
ATOM 612 C CA . PRO A 1 82 ? 23.165 11.603 20.198 1.00 87.94 82 PRO A CA 1
ATOM 613 C C . PRO A 1 82 ? 24.375 10.985 20.914 1.00 87.94 82 PRO A C 1
ATOM 615 O O . PRO A 1 82 ? 24.582 9.774 20.867 1.00 87.94 82 PRO A O 1
ATOM 618 N N . GLY A 1 83 ? 25.246 11.823 21.479 1.00 91.06 83 GLY A N 1
ATOM 619 C CA . GLY A 1 83 ? 26.513 11.361 22.060 1.00 91.06 83 GLY A CA 1
ATOM 620 C C . GLY A 1 83 ? 27.590 10.938 21.062 1.00 91.06 83 GLY A C 1
ATOM 621 O O . GLY A 1 83 ? 28.652 10.475 21.466 1.00 91.06 83 GLY A O 1
ATOM 622 N N . GLY A 1 84 ? 27.349 11.085 19.758 1.00 93.75 84 GLY A N 1
ATOM 623 C CA . GLY A 1 84 ? 28.280 10.638 18.728 1.00 93.75 84 GLY A CA 1
ATOM 624 C C . GLY A 1 84 ? 28.248 9.129 18.480 1.00 93.75 84 GLY A C 1
ATOM 625 O O . GLY A 1 84 ? 29.170 8.628 17.833 1.00 93.75 84 GLY A O 1
ATOM 626 N N . CYS A 1 85 ? 27.212 8.424 18.949 1.00 92.25 85 CYS A N 1
ATOM 627 C CA . CYS A 1 85 ? 27.049 6.993 18.717 1.00 92.25 85 CYS A CA 1
ATOM 628 C C . CYS A 1 85 ? 26.971 6.680 17.214 1.00 92.25 85 CYS A C 1
ATOM 630 O O . CYS A 1 85 ? 26.364 7.412 16.422 1.00 92.25 85 CYS A O 1
ATOM 632 N N . SER A 1 86 ? 27.627 5.596 16.814 1.00 91.38 86 SER A N 1
ATOM 633 C CA . SER A 1 86 ? 27.790 5.197 15.413 1.00 91.38 86 SER A CA 1
ATOM 634 C C . SER A 1 86 ? 26.993 3.946 15.037 1.00 91.38 86 SER A C 1
ATOM 636 O O . SER A 1 86 ? 26.873 3.627 13.855 1.00 91.38 86 SER A O 1
ATOM 638 N N . GLY A 1 87 ? 26.388 3.282 16.025 1.00 85.94 87 GLY A N 1
ATOM 639 C CA . GLY A 1 87 ? 25.561 2.098 15.837 1.00 85.94 87 GLY A CA 1
ATOM 640 C C . GLY A 1 87 ? 24.412 2.004 16.847 1.00 85.94 87 GLY A C 1
ATOM 641 O O . GLY A 1 87 ? 24.432 2.678 17.877 1.00 85.94 87 GLY A O 1
ATOM 642 N N . PRO A 1 88 ? 23.403 1.165 16.563 1.00 78.00 88 PRO A N 1
ATOM 643 C CA . PRO A 1 88 ? 22.196 1.050 17.381 1.00 78.00 88 PRO A CA 1
ATOM 644 C C . PRO A 1 88 ? 22.482 0.627 18.829 1.00 78.00 88 PRO A C 1
ATOM 646 O O . PRO A 1 88 ? 21.839 1.142 19.736 1.00 78.00 88 PRO A O 1
ATOM 649 N N . GLU A 1 89 ? 23.467 -0.243 19.062 1.00 83.38 89 GLU A N 1
ATOM 650 C CA . GLU A 1 89 ? 23.867 -0.673 20.411 1.00 83.38 89 GLU A CA 1
ATOM 651 C C . GLU A 1 89 ? 24.527 0.462 21.210 1.00 83.38 89 GLU A C 1
ATOM 653 O O . GLU A 1 89 ? 24.147 0.705 22.353 1.00 83.38 89 GLU A O 1
ATOM 658 N N . GLU A 1 90 ? 25.446 1.219 20.593 1.00 92.75 90 GLU A N 1
ATOM 659 C CA . GLU A 1 90 ? 26.047 2.411 21.214 1.00 92.75 90 GLU A CA 1
ATOM 660 C C . GLU A 1 90 ? 24.987 3.470 21.527 1.00 92.75 90 GLU A C 1
ATOM 662 O O . GLU A 1 90 ? 25.005 4.067 22.601 1.00 92.75 90 GLU A O 1
ATOM 667 N N . CYS A 1 91 ? 24.043 3.696 20.608 1.00 92.19 91 CYS A N 1
ATOM 668 C CA . CYS A 1 91 ? 22.972 4.661 20.825 1.00 92.19 91 CYS A CA 1
ATOM 669 C C . CYS A 1 91 ? 22.007 4.200 21.928 1.00 92.19 91 CYS A C 1
ATOM 671 O O . CYS A 1 91 ? 21.575 5.021 22.731 1.00 92.19 91 CYS A O 1
ATOM 673 N N . ALA A 1 92 ? 21.692 2.903 22.016 1.00 86.44 92 ALA A N 1
ATOM 674 C CA . ALA A 1 92 ? 20.848 2.358 23.079 1.00 86.44 92 ALA A CA 1
ATOM 675 C C . ALA A 1 92 ? 21.517 2.471 24.458 1.00 86.44 92 ALA A C 1
ATOM 677 O O . ALA A 1 92 ? 20.872 2.902 25.414 1.00 86.44 92 ALA A O 1
ATOM 678 N N . ALA A 1 93 ? 22.813 2.153 24.547 1.00 94.00 93 ALA A N 1
ATOM 679 C CA . ALA A 1 93 ? 23.595 2.316 25.769 1.00 94.00 93 ALA A CA 1
ATOM 680 C C . ALA A 1 93 ? 23.652 3.791 26.201 1.00 94.00 93 ALA A C 1
ATOM 682 O O . ALA A 1 93 ? 23.318 4.110 27.340 1.00 94.00 93 ALA A O 1
ATOM 683 N N . TYR A 1 94 ? 23.954 4.703 25.272 1.00 94.62 94 TYR A N 1
ATOM 684 C CA . TYR A 1 94 ? 23.977 6.141 25.543 1.00 94.62 94 TYR A CA 1
ATOM 685 C C . TYR A 1 94 ? 22.613 6.668 26.016 1.00 94.62 94 TYR A C 1
ATOM 687 O O . TYR A 1 94 ? 22.520 7.361 27.026 1.00 94.62 94 TYR A O 1
ATOM 695 N N . CYS A 1 95 ? 21.523 6.289 25.343 1.00 92.75 95 CYS A N 1
ATOM 696 C CA . CYS A 1 95 ? 20.180 6.732 25.719 1.00 92.75 95 CYS A CA 1
ATOM 697 C C . CYS A 1 95 ? 19.679 6.139 27.039 1.00 92.75 95 CYS A C 1
ATOM 699 O O . CYS A 1 95 ? 18.796 6.729 27.661 1.00 92.75 95 CYS A O 1
ATOM 701 N N . SER A 1 96 ? 20.228 5.004 27.483 1.00 90.88 96 SER A N 1
ATOM 702 C CA . SER A 1 96 ? 19.903 4.444 28.798 1.00 90.88 96 SER A CA 1
ATOM 703 C C . SER A 1 96 ? 20.391 5.338 29.941 1.00 90.88 96 SER A C 1
ATOM 705 O O . SER A 1 96 ? 19.722 5.433 30.969 1.00 90.88 96 SER A O 1
ATOM 707 N N . GLU A 1 97 ? 21.488 6.067 29.722 1.00 92.06 97 GLU A N 1
ATOM 708 C CA . GLU A 1 97 ? 22.073 6.986 30.698 1.00 92.06 97 GLU A CA 1
ATOM 709 C C . GLU A 1 97 ? 21.682 8.450 30.437 1.00 92.06 97 GLU A C 1
ATOM 711 O O . GLU A 1 97 ? 21.747 9.267 31.355 1.00 92.06 97 GLU A O 1
ATOM 716 N N . HIS A 1 98 ? 21.302 8.820 29.206 1.00 94.94 98 HIS A N 1
ATOM 717 C CA . HIS A 1 98 ? 21.060 10.211 28.775 1.00 94.94 98 HIS A CA 1
ATOM 718 C C . HIS A 1 98 ? 19.686 10.379 28.094 1.00 94.94 98 HIS A C 1
ATOM 720 O O . HIS A 1 98 ? 19.559 10.866 26.966 1.00 94.94 98 HIS A O 1
ATOM 726 N N . GLN A 1 99 ? 18.625 9.972 28.799 1.00 88.88 99 GLN A N 1
ATOM 727 C CA . GLN A 1 99 ? 17.248 9.940 28.281 1.00 88.88 99 GLN A CA 1
ATOM 728 C C . GLN A 1 99 ? 16.740 11.296 27.755 1.00 88.88 99 GLN A C 1
ATOM 730 O O . GLN A 1 99 ? 16.065 11.334 26.725 1.00 88.88 99 GLN A O 1
ATOM 735 N N . GLU A 1 100 ? 17.079 12.409 28.417 1.00 82.88 100 GLU A N 1
ATOM 736 C CA . GLU A 1 100 ? 16.635 13.761 28.026 1.00 82.88 100 GLU A CA 1
ATOM 737 C C . GLU A 1 100 ? 17.268 14.271 26.721 1.00 82.88 100 GLU A C 1
ATOM 739 O O . GLU A 1 100 ? 16.681 15.084 26.003 1.00 82.88 100 GLU A O 1
ATOM 744 N N . GLU A 1 101 ? 18.474 13.807 26.385 1.00 87.31 101 GLU A N 1
ATOM 745 C CA . GLU A 1 101 ? 19.114 14.153 25.115 1.00 87.31 101 GLU A CA 1
ATOM 746 C C . GLU A 1 101 ? 18.531 13.327 23.973 1.00 87.31 101 GLU A C 1
ATOM 748 O O . GLU A 1 101 ? 18.296 13.846 22.880 1.00 87.31 101 GLU A O 1
ATOM 753 N N . CYS A 1 102 ? 18.222 12.058 24.236 1.00 90.31 102 CYS A N 1
ATOM 754 C CA . CYS A 1 102 ? 17.680 11.153 23.234 1.00 90.31 102 CYS A CA 1
ATOM 755 C C . CYS A 1 102 ? 16.224 11.441 22.852 1.00 90.31 102 CYS A C 1
ATOM 757 O O . CYS A 1 102 ? 15.855 11.224 21.695 1.00 90.31 102 CYS A O 1
ATOM 759 N N . THR A 1 103 ? 15.401 12.006 23.742 1.00 80.44 103 THR A N 1
ATOM 760 C CA . THR A 1 103 ? 14.034 12.447 23.395 1.00 80.44 103 THR A CA 1
ATOM 761 C C . THR A 1 103 ? 14.011 13.512 22.296 1.00 80.44 103 THR A C 1
ATOM 763 O O . THR A 1 103 ? 13.056 13.564 21.523 1.00 80.44 103 THR A O 1
ATOM 766 N N . LYS A 1 104 ? 15.085 14.298 22.133 1.00 79.56 104 LYS A N 1
ATOM 767 C CA . LYS A 1 104 ? 15.219 15.281 21.038 1.00 79.56 104 LYS A CA 1
ATOM 768 C C . LYS A 1 104 ? 15.472 14.639 19.669 1.00 79.56 104 LYS A C 1
ATOM 770 O O . LYS A 1 104 ? 15.187 15.266 18.654 1.00 79.56 104 LYS A O 1
ATOM 775 N N . TYR A 1 105 ? 15.976 13.403 19.637 1.00 75.75 105 TYR A N 1
ATOM 776 C CA . TYR A 1 105 ? 16.282 12.653 18.411 1.00 75.75 105 TYR A CA 1
ATOM 777 C C . TYR A 1 105 ? 15.242 11.564 18.090 1.00 75.75 105 TYR A C 1
ATOM 779 O O . TYR A 1 105 ? 15.162 11.115 16.950 1.00 75.75 105 TYR A O 1
ATOM 787 N N . GLY A 1 106 ? 14.436 11.148 19.076 1.00 52.25 106 GLY A N 1
ATOM 788 C CA . GLY A 1 106 ? 13.457 10.060 18.965 1.00 52.25 106 GLY A CA 1
ATOM 789 C C . GLY A 1 106 ? 12.102 10.421 18.344 1.00 52.25 106 GLY A C 1
ATOM 790 O O . GLY A 1 106 ? 11.250 9.542 18.219 1.00 52.25 106 GLY A O 1
ATOM 791 N N . THR A 1 107 ? 11.864 11.670 17.930 1.00 40.22 107 THR A N 1
ATOM 792 C CA . THR A 1 107 ? 10.633 12.032 17.209 1.00 40.22 107 THR A CA 1
ATOM 793 C C . THR A 1 107 ? 10.727 11.590 15.750 1.00 40.22 107 THR A C 1
ATOM 795 O O . THR A 1 107 ? 10.936 12.376 14.828 1.00 40.22 107 THR A O 1
ATOM 798 N N . VAL A 1 108 ? 10.545 10.288 15.521 1.00 40.19 108 VAL A N 1
ATOM 799 C CA . VAL A 1 108 ? 10.109 9.801 14.211 1.00 40.19 108 VAL A CA 1
ATOM 800 C C . VAL A 1 108 ? 8.815 10.549 13.901 1.00 40.19 108 VAL A C 1
ATOM 802 O O . VAL A 1 108 ? 7.834 10.414 14.631 1.00 40.19 108 VAL A O 1
ATOM 805 N N . GLN A 1 109 ? 8.819 11.377 12.853 1.00 36.97 109 GLN A N 1
ATOM 806 C CA . GLN A 1 109 ? 7.598 11.950 12.297 1.00 36.97 109 GLN A CA 1
ATOM 807 C C . GLN A 1 109 ? 6.751 10.798 11.750 1.00 36.97 109 GLN A C 1
ATOM 809 O O . GLN A 1 109 ? 6.852 10.425 10.583 1.00 36.97 109 GLN A O 1
ATOM 814 N N . VAL A 1 110 ? 5.963 10.176 12.623 1.00 39.12 110 VAL A N 1
ATOM 815 C CA . VAL A 1 110 ? 4.918 9.242 12.223 1.00 39.12 110 VAL A CA 1
ATOM 816 C C . VAL A 1 110 ? 3.858 10.074 11.520 1.00 39.12 110 VAL A C 1
ATOM 818 O O . VAL A 1 110 ? 3.376 11.073 12.060 1.00 39.12 110 VAL A O 1
ATOM 821 N N . SER A 1 111 ? 3.539 9.711 10.282 1.00 45.44 111 SER A N 1
ATOM 822 C CA . SER A 1 111 ? 2.548 10.443 9.505 1.00 45.44 111 SER A CA 1
ATOM 823 C C . SER A 1 111 ? 1.181 10.363 10.196 1.00 45.44 111 SER A C 1
ATOM 825 O O . SER A 1 111 ? 0.875 9.398 10.899 1.00 45.44 111 SER A O 1
ATOM 827 N N . ALA A 1 112 ? 0.307 11.347 9.975 1.00 38.47 112 ALA A N 1
ATOM 828 C CA . ALA A 1 112 ? -1.066 11.288 10.484 1.00 38.47 112 ALA A CA 1
ATOM 829 C C . ALA A 1 112 ? -1.830 10.034 9.992 1.00 38.47 112 ALA A C 1
ATOM 831 O O . ALA A 1 112 ? -2.779 9.596 10.643 1.00 38.47 112 ALA A O 1
ATOM 832 N N . ALA A 1 113 ? -1.404 9.434 8.872 1.00 40.09 113 ALA A N 1
ATOM 833 C CA . ALA A 1 113 ? -1.925 8.165 8.369 1.00 40.09 113 ALA A CA 1
ATOM 834 C C . ALA A 1 113 ? -1.512 6.975 9.253 1.00 40.09 113 ALA A C 1
ATOM 836 O O . ALA A 1 113 ? -2.358 6.140 9.570 1.00 40.09 113 ALA A O 1
ATOM 837 N N . ASP A 1 114 ? -0.268 6.947 9.735 1.00 41.94 114 ASP A N 1
ATOM 838 C CA . ASP A 1 114 ? 0.190 5.947 10.705 1.00 41.94 114 ASP A CA 1
ATOM 839 C C . ASP A 1 114 ? -0.504 6.148 12.058 1.00 41.94 114 ASP A C 1
ATOM 841 O O . ASP A 1 114 ? -0.956 5.190 12.681 1.00 41.94 114 ASP A O 1
ATOM 845 N N . TYR A 1 115 ? -0.709 7.399 12.485 1.00 38.78 115 TYR A N 1
ATOM 846 C CA . TYR A 1 115 ? -1.418 7.690 13.734 1.00 38.78 115 TYR A CA 1
ATOM 847 C C . TYR A 1 115 ? -2.882 7.226 13.712 1.00 38.78 115 TYR A C 1
ATOM 849 O O . TYR A 1 115 ? -3.398 6.846 14.752 1.00 38.78 115 TYR A O 1
ATOM 857 N N . ARG A 1 116 ? -3.563 7.162 12.556 1.00 40.56 116 ARG A N 1
ATOM 858 C CA . ARG A 1 116 ? -4.913 6.558 12.459 1.00 40.56 116 ARG A CA 1
ATOM 859 C C . ARG A 1 116 ? -4.912 5.045 12.678 1.00 40.56 116 ARG A C 1
ATOM 861 O O . ARG A 1 116 ? -5.906 4.511 13.157 1.00 40.56 116 ARG A O 1
ATOM 868 N N . GLN A 1 117 ? -3.808 4.368 12.366 1.00 38.81 117 GLN A N 1
ATOM 869 C CA . GLN A 1 117 ? -3.629 2.945 12.659 1.00 38.81 117 GLN A CA 1
ATOM 870 C C . GLN A 1 117 ? -3.329 2.699 14.155 1.00 38.81 117 GLN A C 1
ATOM 872 O O . GLN A 1 117 ? -3.635 1.625 14.677 1.00 38.81 117 GLN A O 1
ATOM 877 N N . TYR A 1 118 ? -2.784 3.705 14.856 1.00 36.69 118 TYR A N 1
ATOM 878 C CA . TYR A 1 118 ? -2.429 3.656 16.285 1.00 36.69 118 TYR A CA 1
ATOM 879 C C . TYR A 1 118 ? -3.360 4.431 17.222 1.00 36.69 118 TYR A C 1
ATOM 881 O O . TYR A 1 118 ? -3.230 4.284 18.437 1.00 36.69 118 TYR A O 1
ATOM 889 N N . ALA A 1 119 ? -4.297 5.222 16.693 1.00 34.00 119 ALA A N 1
ATOM 890 C CA . ALA A 1 119 ? -5.353 5.871 17.451 1.00 34.00 119 ALA A CA 1
ATOM 891 C C . ALA A 1 119 ? -6.220 4.760 18.029 1.00 34.00 119 ALA A C 1
ATOM 893 O O . ALA A 1 119 ? -7.107 4.214 17.369 1.00 34.00 119 ALA A O 1
ATOM 894 N N . GLN A 1 120 ? -5.874 4.362 19.249 1.00 39.97 120 GLN A N 1
ATOM 895 C CA . GLN A 1 120 ? -6.598 3.341 19.965 1.00 39.97 120 GLN A CA 1
ATOM 896 C C . GLN A 1 120 ? -8.053 3.812 20.036 1.00 39.97 120 GLN A C 1
ATOM 898 O O . GLN A 1 120 ? -8.293 4.947 20.464 1.00 39.97 120 GLN A O 1
ATOM 903 N N . PRO A 1 121 ? -9.043 3.000 19.621 1.00 39.50 121 PRO A N 1
ATOM 904 C CA . PRO A 1 121 ? -10.370 3.210 20.171 1.00 39.50 121 PRO A CA 1
ATOM 905 C C . PRO A 1 121 ? -10.176 3.237 21.686 1.00 39.50 121 PRO A C 1
ATOM 907 O O . PRO A 1 121 ? -9.485 2.358 22.204 1.00 39.50 121 PRO A O 1
ATOM 910 N N . VAL A 1 122 ? -10.689 4.271 22.361 1.00 41.09 122 VAL A N 1
ATOM 911 C CA . VAL A 1 122 ? -10.711 4.324 23.828 1.00 41.09 122 VAL A CA 1
ATOM 912 C C . VAL A 1 122 ? -11.214 2.958 24.266 1.00 41.09 122 VAL A C 1
ATOM 914 O O . VAL A 1 122 ? -12.321 2.558 23.889 1.00 41.09 122 VAL A O 1
ATOM 917 N N . GLY A 1 123 ? -10.320 2.166 24.854 1.00 46.78 123 GLY A N 1
ATOM 918 C CA . GLY A 1 123 ? -10.599 0.763 25.090 1.00 46.78 123 GLY A CA 1
ATOM 919 C C . GLY A 1 123 ? -11.809 0.648 26.015 1.00 46.78 123 GLY A C 1
ATOM 920 O O . GLY A 1 123 ? -12.094 1.579 26.770 1.00 46.78 123 GLY A O 1
ATOM 921 N N . PRO A 1 124 ? -12.500 -0.499 26.035 1.00 52.72 124 PRO A N 1
ATOM 922 C CA . PRO A 1 124 ? -13.556 -0.763 27.012 1.00 52.72 124 PRO A CA 1
ATOM 923 C C . PRO A 1 124 ? -13.132 -0.529 28.477 1.00 52.72 124 PRO A C 1
ATOM 925 O O . PRO A 1 124 ? -13.993 -0.427 29.338 1.00 52.72 124 PRO A O 1
ATOM 928 N N . SER A 1 125 ? -11.828 -0.405 28.763 1.00 50.47 125 SER A N 1
ATOM 929 C CA . SER A 1 125 ? -11.248 -0.218 30.096 1.00 50.47 125 SER A CA 1
ATOM 930 C C . SER A 1 125 ? -11.784 0.976 30.887 1.00 50.47 125 SER A C 1
ATOM 932 O O . SER A 1 125 ? -11.749 0.922 32.112 1.00 50.47 125 SER A O 1
ATOM 934 N N . ASP A 1 126 ? -12.279 2.027 30.226 1.00 63.53 126 ASP A N 1
ATOM 935 C CA . ASP A 1 126 ? -12.815 3.207 30.926 1.00 63.53 126 ASP A CA 1
ATOM 936 C C . ASP A 1 126 ? -14.315 3.090 31.237 1.00 63.53 126 ASP A C 1
ATOM 938 O O . ASP A 1 126 ? -14.864 3.889 32.002 1.00 63.53 126 ASP A O 1
ATOM 942 N N . PHE A 1 127 ? -14.990 2.096 30.656 1.00 72.44 127 PHE A N 1
ATOM 943 C CA . PHE A 1 127 ? -16.396 1.830 30.911 1.00 72.44 127 PHE A CA 1
ATOM 944 C C . PHE A 1 127 ? -16.517 0.833 32.059 1.00 72.44 127 PHE A C 1
ATOM 946 O O . PHE A 1 127 ? -15.913 -0.235 32.048 1.00 72.44 127 PHE A O 1
ATOM 953 N N . SER A 1 128 ? -17.313 1.165 33.072 1.00 83.62 128 SER A N 1
ATOM 954 C CA . SER A 1 128 ? -17.680 0.175 34.078 1.00 83.62 128 SER A CA 1
ATOM 955 C C . SER A 1 128 ? -18.570 -0.903 33.427 1.00 83.62 128 SER A C 1
ATOM 957 O O . SER A 1 128 ? -19.332 -0.601 32.502 1.00 83.62 128 SER A O 1
ATOM 959 N N . PRO A 1 129 ? -18.532 -2.155 33.914 1.00 82.69 129 PRO A N 1
ATOM 960 C CA . PRO A 1 129 ? -19.566 -3.161 33.668 1.00 82.69 129 PRO A CA 1
ATOM 961 C C . PRO A 1 129 ? -20.995 -2.609 33.699 1.00 82.69 129 PRO A C 1
ATOM 963 O O . PRO A 1 129 ? -21.798 -2.886 32.810 1.00 82.69 129 PRO A O 1
ATOM 966 N N . THR A 1 130 ? -21.286 -1.766 34.692 1.00 86.19 130 THR A N 1
ATOM 967 C CA . THR A 1 130 ? -22.583 -1.112 34.866 1.00 86.19 130 THR A CA 1
ATOM 968 C C . THR A 1 130 ? -22.918 -0.206 33.687 1.00 86.19 130 THR A C 1
ATOM 970 O O . THR A 1 130 ? -24.022 -0.291 33.157 1.00 86.19 130 THR A O 1
ATOM 973 N N . MET A 1 131 ? -21.961 0.583 33.196 1.00 85.62 131 MET A N 1
ATOM 974 C CA . MET A 1 131 ? -22.174 1.482 32.063 1.00 85.62 131 MET A CA 1
ATOM 975 C C . MET A 1 131 ? -22.521 0.729 30.772 1.00 85.62 131 MET A C 1
ATOM 977 O O . MET A 1 131 ? -23.312 1.213 29.958 1.00 85.62 131 MET A O 1
ATOM 981 N N . TYR A 1 132 ? -21.991 -0.484 30.595 1.00 86.12 132 TYR A N 1
ATOM 982 C CA . TYR A 1 132 ? -22.379 -1.347 29.478 1.00 86.12 132 TYR A CA 1
ATOM 983 C C . TYR A 1 132 ? -23.866 -1.735 29.556 1.00 86.12 132 TYR A C 1
ATOM 985 O O . TYR A 1 132 ? -24.584 -1.658 28.558 1.00 86.12 132 TYR A O 1
ATOM 993 N N . VAL A 1 133 ? -24.358 -2.071 30.755 1.00 87.81 133 VAL A N 1
ATOM 994 C CA . VAL A 1 133 ? -25.783 -2.354 31.003 1.00 87.81 133 VAL A CA 1
ATOM 995 C C . VAL A 1 133 ? -26.638 -1.114 30.771 1.00 87.81 133 VAL A C 1
ATOM 997 O O . VAL A 1 133 ? -27.648 -1.199 30.074 1.00 87.81 133 VAL A O 1
ATOM 1000 N N . VAL A 1 134 ? -26.218 0.045 31.292 1.00 87.06 134 VAL A N 1
ATOM 1001 C CA . VAL A 1 134 ? -26.909 1.327 31.081 1.00 87.06 134 VAL A CA 1
ATOM 1002 C C . VAL A 1 134 ? -27.094 1.598 29.587 1.00 87.06 134 VAL A C 1
ATOM 1004 O O . VAL A 1 134 ? -28.201 1.917 29.153 1.00 87.06 134 VAL A O 1
ATOM 1007 N N . ASN A 1 135 ? -26.049 1.406 28.779 1.00 87.00 135 ASN A N 1
ATOM 1008 C CA . ASN A 1 135 ? -26.125 1.618 27.336 1.00 87.00 135 ASN A CA 1
ATOM 1009 C C . ASN A 1 135 ? -27.148 0.682 26.657 1.00 87.00 135 ASN A C 1
ATOM 1011 O O . ASN A 1 135 ? -27.935 1.121 25.821 1.00 87.00 135 ASN A O 1
ATOM 1015 N N . LEU A 1 136 ? -27.215 -0.590 27.065 1.00 86.31 136 LEU A N 1
ATOM 1016 C CA . LEU A 1 136 ? -28.213 -1.534 26.544 1.00 86.31 136 LEU A CA 1
ATOM 1017 C C . LEU A 1 136 ? -29.651 -1.191 26.952 1.00 86.31 136 LEU A C 1
ATOM 1019 O O . LEU A 1 136 ? -30.578 -1.460 26.183 1.00 86.31 136 LEU A O 1
ATOM 1023 N N . LEU A 1 137 ? -29.853 -0.602 28.134 1.00 86.50 137 LEU A N 1
ATOM 1024 C CA . LEU A 1 137 ? -31.164 -0.090 28.545 1.00 86.50 137 LEU A CA 1
ATOM 1025 C C . LEU A 1 137 ? -31.601 1.062 27.627 1.00 86.50 137 LEU A C 1
ATOM 1027 O O . LEU A 1 137 ? -32.746 1.082 27.174 1.00 86.50 137 LEU A O 1
ATOM 1031 N N . PHE A 1 138 ? -30.680 1.964 27.270 1.00 84.69 138 PHE A N 1
ATOM 1032 C CA . PHE A 1 138 ? -30.950 3.040 26.312 1.00 84.69 138 PHE A CA 1
ATOM 1033 C C . PHE A 1 138 ? -31.220 2.537 24.890 1.00 84.69 138 PHE A C 1
ATOM 1035 O O . PHE A 1 138 ? -32.112 3.067 24.233 1.00 84.69 138 PHE A O 1
ATOM 1042 N N . GLU A 1 139 ? -30.528 1.498 24.412 1.00 84.94 139 GLU A N 1
ATOM 1043 C CA . GLU A 1 139 ? -30.811 0.899 23.095 1.00 84.94 139 GLU A CA 1
ATOM 1044 C C . GLU A 1 139 ? -32.235 0.333 22.983 1.00 84.94 139 GLU A C 1
ATOM 1046 O O . GLU A 1 139 ? -32.797 0.274 21.888 1.00 84.94 139 GLU A O 1
ATOM 1051 N N . ARG A 1 140 ? -32.820 -0.119 24.100 1.00 85.00 140 ARG A N 1
ATOM 1052 C CA . ARG A 1 140 ? -34.201 -0.628 24.140 1.00 85.00 140 ARG A CA 1
ATOM 1053 C C . ARG A 1 140 ? -35.240 0.487 24.218 1.00 85.00 140 ARG A C 1
ATOM 1055 O O . ARG A 1 140 ? -36.404 0.235 23.901 1.00 85.00 140 ARG A O 1
ATOM 1062 N N . ALA A 1 141 ? -34.845 1.691 24.628 1.00 85.94 141 ALA A N 1
ATOM 1063 C CA . ALA A 1 141 ? -35.732 2.842 24.657 1.00 85.94 141 ALA A CA 1
ATOM 1064 C C . ALA A 1 141 ? -36.112 3.231 23.220 1.00 85.94 141 ALA A C 1
ATOM 1066 O O . ALA A 1 141 ? -35.262 3.545 22.389 1.00 85.94 141 ALA A O 1
ATOM 1067 N N . LYS A 1 142 ? -37.410 3.213 22.913 1.00 72.94 142 LYS A N 1
ATOM 1068 C CA . LYS A 1 142 ? -37.941 3.611 21.601 1.00 72.94 142 LYS A CA 1
ATOM 1069 C C . LYS A 1 142 ? -37.857 5.120 21.398 1.00 72.94 142 LYS A C 1
ATOM 1071 O O . LYS A 1 142 ? -37.618 5.575 20.281 1.00 72.94 142 LYS A O 1
ATOM 1076 N N . ASN A 1 143 ? -38.039 5.882 22.475 1.00 76.69 143 ASN A N 1
ATOM 1077 C CA . ASN A 1 143 ? -37.943 7.334 22.454 1.00 76.69 143 ASN A CA 1
ATOM 1078 C C . ASN A 1 143 ? -36.564 7.753 22.952 1.00 76.69 143 ASN A C 1
ATOM 1080 O O . ASN A 1 143 ? -36.210 7.513 24.108 1.00 76.69 143 ASN A O 1
ATOM 1084 N N . LYS A 1 144 ? -35.796 8.394 22.070 1.00 74.25 144 LYS A N 1
ATOM 1085 C CA . LYS A 1 144 ? -34.537 9.039 22.441 1.00 74.25 144 LYS A CA 1
ATOM 1086 C C . LYS A 1 144 ? -34.863 10.216 23.355 1.00 74.25 144 LYS A C 1
ATOM 1088 O O . LYS A 1 144 ? -35.793 10.964 23.061 1.00 74.25 144 LYS A O 1
ATOM 1093 N N . LEU A 1 145 ? -34.112 10.377 24.444 1.00 79.12 145 LEU A N 1
ATOM 1094 C CA . LEU A 1 145 ? -34.164 11.627 25.195 1.00 79.12 145 LEU A CA 1
ATOM 1095 C C . LEU A 1 145 ? -33.801 12.774 24.257 1.00 79.12 145 LEU A C 1
ATOM 1097 O O . LEU A 1 145 ? -32.803 12.687 23.537 1.00 79.12 145 LEU A O 1
ATOM 1101 N N . ASP A 1 146 ? -34.607 13.833 24.273 1.00 84.31 146 ASP A N 1
ATOM 1102 C CA . ASP A 1 146 ? -34.257 15.066 23.587 1.00 84.31 146 ASP A CA 1
ATOM 1103 C C . ASP A 1 146 ? -32.981 15.628 24.249 1.00 84.31 146 ASP A C 1
ATOM 1105 O O . ASP A 1 146 ? -32.969 15.874 25.466 1.00 84.31 146 ASP A O 1
ATOM 1109 N N . PRO A 1 147 ? -31.880 15.802 23.494 1.00 80.50 147 PRO A N 1
ATOM 1110 C CA . PRO A 1 147 ? -30.648 16.363 24.033 1.00 80.50 147 PRO A CA 1
ATOM 1111 C C . PRO A 1 147 ? -30.848 17.752 24.647 1.00 80.50 147 PRO A C 1
ATOM 1113 O O . PRO A 1 147 ? -30.224 18.059 25.662 1.00 80.50 147 PRO A O 1
ATOM 1116 N N . ALA A 1 148 ? -31.737 18.577 24.082 1.00 84.56 148 ALA A N 1
ATOM 1117 C CA . ALA A 1 148 ? -32.032 19.910 24.597 1.00 84.56 148 ALA A CA 1
ATOM 1118 C C . ALA A 1 148 ? -32.786 19.843 25.931 1.00 84.56 148 ALA A C 1
ATOM 1120 O O . ALA A 1 148 ? -32.470 20.586 26.862 1.00 84.56 148 ALA A O 1
ATOM 1121 N N . GLU A 1 149 ? -33.737 18.914 26.056 1.00 87.25 149 GLU A N 1
ATOM 1122 C CA . GLU A 1 149 ? -34.450 18.680 27.315 1.00 87.25 149 GLU A CA 1
ATOM 1123 C C . GLU A 1 149 ? -33.502 18.140 28.397 1.00 87.25 149 GLU A C 1
ATOM 1125 O O . GLU A 1 149 ? -33.554 18.565 29.552 1.00 87.25 149 GLU A O 1
ATOM 1130 N N . SER A 1 150 ? -32.582 17.253 28.014 1.00 85.38 150 SER A N 1
ATOM 1131 C CA . SER A 1 150 ? -31.571 16.692 28.917 1.00 85.38 150 SER A CA 1
ATOM 1132 C C . SER A 1 150 ? -30.595 17.765 29.408 1.00 85.38 150 SER A C 1
ATOM 1134 O O . SER A 1 150 ? -30.313 17.847 30.603 1.00 85.38 150 SER A O 1
ATOM 1136 N N . ALA A 1 151 ? -30.131 18.640 28.510 1.00 87.00 151 ALA A N 1
ATOM 1137 C CA . ALA A 1 151 ? -29.262 19.763 28.851 1.00 87.00 151 ALA A CA 1
ATOM 1138 C C . ALA A 1 151 ? -29.961 20.782 29.767 1.00 87.00 151 ALA A C 1
ATOM 1140 O O . ALA A 1 151 ? -29.351 21.282 30.713 1.00 87.00 151 ALA A O 1
ATOM 1141 N N . ALA A 1 152 ? -31.255 21.052 29.559 1.00 90.25 152 ALA A N 1
ATOM 1142 C CA . ALA A 1 152 ? -32.031 21.943 30.425 1.00 90.25 152 ALA A CA 1
ATOM 1143 C C . ALA A 1 152 ? -32.136 21.430 31.874 1.00 90.25 152 ALA A C 1
ATOM 1145 O O . ALA A 1 152 ? -32.272 22.225 32.805 1.00 90.25 152 ALA A O 1
ATOM 1146 N N . LYS A 1 153 ? -32.029 20.112 32.078 1.00 93.06 153 LYS A N 1
ATOM 1147 C CA . LYS A 1 153 ? -32.057 19.467 33.399 1.00 93.06 153 LYS A CA 1
ATOM 1148 C C . LYS A 1 153 ? -30.681 19.382 34.065 1.00 93.06 153 LYS A C 1
ATOM 1150 O O . LYS A 1 153 ? -30.592 18.945 35.207 1.00 93.06 153 LYS A O 1
ATOM 1155 N N . CYS A 1 154 ? -29.611 19.862 33.428 1.00 92.44 154 CYS A N 1
ATOM 1156 C CA . CYS A 1 154 ? -28.260 19.767 33.986 1.00 92.44 154 CYS A CA 1
ATOM 1157 C C . CYS A 1 154 ? -27.987 20.608 35.241 1.00 92.44 154 CYS A C 1
ATOM 1159 O O . CYS A 1 154 ? -26.921 20.477 35.845 1.00 92.44 154 CYS A O 1
ATOM 1161 N N . SER A 1 155 ? -28.940 21.438 35.671 1.00 93.81 155 SER A N 1
ATOM 1162 C CA . SER A 1 155 ? -28.914 22.049 37.003 1.00 93.81 155 SER A CA 1
ATOM 1163 C C . SER A 1 155 ? -29.119 21.036 38.136 1.00 93.81 155 SER A C 1
ATOM 1165 O O . SER A 1 155 ? -28.760 21.342 39.269 1.00 93.81 155 SER A O 1
ATOM 1167 N N . ASP A 1 156 ? -29.692 19.863 37.842 1.00 96.00 156 ASP A N 1
ATOM 1168 C CA . ASP A 1 156 ? -30.006 18.805 38.805 1.00 96.00 156 ASP A CA 1
ATOM 1169 C C . ASP A 1 156 ? -29.803 17.406 38.173 1.00 96.00 156 ASP A C 1
ATOM 1171 O O . ASP A 1 156 ? -30.734 16.821 37.607 1.00 96.00 156 ASP A O 1
ATOM 1175 N N . PRO A 1 157 ? -28.571 16.859 38.231 1.00 93.25 157 PRO A N 1
ATOM 1176 C CA . PRO A 1 157 ? -28.252 15.549 37.665 1.00 93.25 157 PRO A CA 1
ATOM 1177 C C . PRO A 1 157 ? -29.054 14.390 38.271 1.00 93.25 157 PRO A C 1
ATOM 1179 O O . PRO A 1 157 ? -29.275 13.397 37.582 1.00 93.25 157 PRO A O 1
ATOM 1182 N N . GLU A 1 158 ? -29.499 14.497 39.529 1.00 95.75 158 GLU A N 1
ATOM 1183 C CA . GLU A 1 158 ? -30.318 13.460 40.169 1.00 95.75 158 GLU A CA 1
ATOM 1184 C C . GLU A 1 158 ? -31.695 13.392 39.525 1.00 95.75 158 GLU A C 1
ATOM 1186 O O . GLU A 1 158 ? -32.117 12.321 39.086 1.00 95.75 158 GLU A O 1
ATOM 1191 N N . ARG A 1 159 ? -32.347 14.548 39.367 1.00 94.19 159 ARG A N 1
ATOM 1192 C CA . ARG A 1 159 ? -33.635 14.633 38.678 1.00 94.19 159 ARG A CA 1
ATOM 1193 C C . ARG A 1 159 ? -33.546 14.174 37.225 1.00 94.19 159 ARG A C 1
ATOM 1195 O O . ARG A 1 159 ? -34.452 13.495 36.753 1.00 94.19 159 ARG A O 1
ATOM 1202 N N . LEU A 1 160 ? -32.462 14.511 36.519 1.00 92.50 160 LEU A N 1
ATOM 1203 C CA . LEU A 1 160 ? -32.236 14.019 35.157 1.00 92.50 160 LEU A CA 1
ATOM 1204 C C . LEU A 1 160 ? -32.216 12.483 35.117 1.00 92.50 160 LEU A C 1
ATOM 1206 O O . LEU A 1 160 ? -32.861 11.889 34.258 1.00 92.50 160 LEU A O 1
ATOM 1210 N N . VAL A 1 161 ? -31.509 11.834 36.045 1.00 94.75 161 VAL A N 1
ATOM 1211 C CA . VAL A 1 161 ? -31.450 10.366 36.114 1.00 94.75 161 VAL A CA 1
ATOM 1212 C C . VAL A 1 161 ? -32.796 9.759 36.487 1.00 94.75 161 VAL A C 1
ATOM 1214 O O . VAL A 1 161 ? -33.197 8.777 35.866 1.00 94.75 161 VAL A O 1
ATOM 1217 N N . ASP A 1 162 ? -33.509 10.339 37.450 1.00 94.69 162 ASP A N 1
ATOM 1218 C CA . ASP A 1 162 ? -34.829 9.851 37.856 1.00 94.69 162 ASP A CA 1
ATOM 1219 C C . ASP A 1 162 ? -35.843 9.943 36.707 1.00 94.69 162 ASP A C 1
ATOM 1221 O O . ASP A 1 162 ? -36.566 8.979 36.452 1.00 94.69 162 ASP A O 1
ATOM 1225 N N . ASP A 1 163 ? -35.833 11.045 35.949 1.00 91.62 163 ASP A N 1
ATOM 1226 C CA . ASP A 1 163 ? -36.662 11.219 34.752 1.00 91.62 163 ASP A CA 1
ATOM 1227 C C . ASP A 1 163 ? -36.316 10.176 33.674 1.00 91.62 163 ASP A C 1
ATOM 1229 O O . ASP A 1 163 ? -37.206 9.597 33.046 1.00 91.62 163 ASP A O 1
ATOM 1233 N N . VAL A 1 164 ? -35.024 9.895 33.466 1.00 91.94 164 VAL A N 1
ATOM 1234 C CA . VAL A 1 164 ? -34.573 8.867 32.517 1.00 91.94 164 VAL A CA 1
ATOM 1235 C C . VAL A 1 164 ? -35.039 7.477 32.955 1.00 91.94 164 VAL A C 1
ATOM 1237 O O . VAL A 1 164 ? -35.578 6.734 32.135 1.00 91.94 164 VAL A O 1
ATOM 1240 N N . ILE A 1 165 ? -34.858 7.111 34.228 1.00 94.25 165 ILE A N 1
ATOM 1241 C CA . ILE A 1 165 ? -35.282 5.808 34.760 1.00 94.25 165 ILE A CA 1
ATOM 1242 C C . ILE A 1 165 ? -36.803 5.668 34.669 1.00 94.25 165 ILE A C 1
ATOM 1244 O O . ILE A 1 165 ? -37.291 4.621 34.242 1.00 94.25 165 ILE A O 1
ATOM 1248 N N . ALA A 1 166 ? -37.560 6.712 35.018 1.00 94.06 166 ALA A N 1
ATOM 1249 C CA . ALA A 1 166 ? -39.015 6.724 34.900 1.00 94.06 166 ALA A CA 1
ATOM 1250 C C . ALA A 1 166 ? -39.463 6.500 33.448 1.00 94.06 166 ALA A C 1
ATOM 1252 O O . ALA A 1 166 ? -40.294 5.630 33.194 1.00 94.06 166 ALA A O 1
ATOM 1253 N N . ASN A 1 167 ? -38.845 7.199 32.492 1.00 90.81 167 ASN A N 1
ATOM 1254 C CA . ASN A 1 167 ? -39.118 7.035 31.064 1.00 90.81 167 ASN A CA 1
ATOM 1255 C C . ASN A 1 167 ? -38.760 5.621 30.560 1.00 90.81 167 ASN A C 1
ATOM 1257 O O . ASN A 1 167 ? -39.525 5.002 29.820 1.00 90.81 167 ASN A O 1
ATOM 1261 N N . LEU A 1 168 ? -37.622 5.060 30.989 1.00 92.19 168 LEU A N 1
ATOM 1262 C CA . LEU A 1 168 ? -37.246 3.680 30.659 1.00 92.19 168 LEU A CA 1
ATOM 1263 C C . LEU A 1 168 ? -38.249 2.668 31.234 1.00 92.19 168 LEU A C 1
ATOM 1265 O O . LEU A 1 168 ? -38.586 1.693 30.561 1.00 92.19 168 LEU A O 1
ATOM 1269 N N . LYS A 1 169 ? -38.747 2.888 32.457 1.00 94.56 169 LYS A N 1
ATOM 1270 C CA . LYS A 1 169 ? -39.772 2.043 33.089 1.00 94.56 169 LYS A CA 1
ATOM 1271 C C . LYS A 1 169 ? -41.110 2.133 32.361 1.00 94.56 169 LYS A C 1
ATOM 1273 O O . LYS A 1 169 ? -41.708 1.096 32.089 1.00 94.56 169 LYS A O 1
ATOM 1278 N N . GLU A 1 170 ? -41.549 3.336 31.997 1.00 93.25 170 GLU A N 1
ATOM 1279 C CA . GLU A 1 170 ? -42.786 3.567 31.239 1.00 93.25 170 GLU A CA 1
ATOM 1280 C C . GLU A 1 170 ? -42.770 2.837 29.887 1.00 93.25 170 GLU A C 1
ATOM 1282 O O . GLU A 1 170 ? -43.763 2.237 29.479 1.00 93.25 170 GLU A O 1
ATOM 1287 N N . GLN A 1 171 ? -41.612 2.805 29.225 1.00 91.19 171 GLN A N 1
ATOM 1288 C CA . GLN A 1 171 ? -41.425 2.091 27.961 1.00 91.19 171 GLN A CA 1
ATOM 1289 C C . GLN A 1 171 ? -41.242 0.571 28.121 1.00 91.19 171 GLN A C 1
ATOM 1291 O O . GLN A 1 171 ? -41.114 -0.134 27.116 1.00 91.19 171 GLN A O 1
ATOM 1296 N N . GLY A 1 172 ? -41.180 0.052 29.353 1.00 92.62 172 GLY A N 1
ATOM 1297 C CA . GLY A 1 172 ? -40.814 -1.341 29.629 1.00 92.62 172 GLY A CA 1
ATOM 1298 C C . GLY A 1 172 ? -39.374 -1.686 29.221 1.00 92.62 172 GLY A C 1
ATOM 1299 O O . GLY A 1 172 ? -39.050 -2.855 29.030 1.00 92.62 172 GLY A O 1
ATOM 1300 N N . ALA A 1 173 ? -38.518 -0.675 29.046 1.00 91.31 173 ALA A N 1
ATOM 1301 C CA . ALA A 1 173 ? -37.114 -0.820 28.671 1.00 91.31 173 ALA A CA 1
ATOM 1302 C C . ALA A 1 173 ? -36.190 -0.978 29.892 1.00 91.31 173 ALA A C 1
ATOM 1304 O O . ALA A 1 173 ? -35.084 -1.496 29.747 1.00 91.31 173 ALA A O 1
ATOM 1305 N N . PHE A 1 174 ? -36.641 -0.578 31.090 1.00 94.19 174 PHE A N 1
ATOM 1306 C CA . PHE A 1 174 ? -35.902 -0.749 32.347 1.00 94.19 174 PHE A CA 1
ATOM 1307 C C . PHE A 1 174 ? -36.004 -2.187 32.888 1.00 94.19 174 PHE A C 1
ATOM 1309 O O . PHE A 1 174 ? -36.584 -2.441 33.941 1.00 94.19 174 PHE A O 1
ATOM 1316 N N . ASP A 1 175 ? -35.455 -3.142 32.141 1.00 94.38 175 ASP A N 1
ATOM 1317 C CA . ASP A 1 175 ? -35.354 -4.546 32.541 1.00 94.38 175 ASP A CA 1
ATOM 1318 C C . ASP A 1 175 ? -33.878 -4.960 32.573 1.00 94.38 175 ASP A C 1
ATOM 1320 O O . ASP A 1 175 ? -33.293 -5.355 31.560 1.00 94.38 175 ASP A O 1
ATOM 1324 N N . ILE A 1 176 ? -33.274 -4.839 33.760 1.00 93.25 176 ILE A N 1
ATOM 1325 C CA . ILE A 1 176 ? -31.861 -5.165 33.997 1.00 93.25 176 ILE A CA 1
ATOM 1326 C C . ILE A 1 176 ? -31.588 -6.625 33.622 1.00 93.25 176 ILE A C 1
ATOM 1328 O O . ILE A 1 176 ? -30.606 -6.898 32.942 1.00 93.25 176 ILE A O 1
ATOM 1332 N N . LYS A 1 177 ? -32.485 -7.563 33.958 1.00 93.44 177 LYS A N 1
ATOM 1333 C CA . LYS A 1 177 ? -32.300 -8.990 33.644 1.00 93.44 177 LYS A CA 1
ATOM 1334 C C . LYS A 1 177 ? -32.333 -9.246 32.144 1.00 93.44 177 LYS A C 1
ATOM 1336 O O . LYS A 1 177 ? -31.484 -9.969 31.622 1.00 93.44 177 LYS A O 1
ATOM 1341 N N . ALA A 1 178 ? -33.277 -8.637 31.429 1.00 91.94 178 ALA A N 1
ATOM 1342 C CA . ALA A 1 178 ? -33.329 -8.758 29.978 1.00 91.94 178 ALA A CA 1
ATOM 1343 C C . ALA A 1 178 ? -32.130 -8.082 29.295 1.00 91.94 178 ALA A C 1
ATOM 1345 O O . ALA A 1 178 ? -31.706 -8.541 28.231 1.00 91.94 178 ALA A O 1
ATOM 1346 N N . ALA A 1 179 ? -31.587 -7.000 29.865 1.00 90.06 179 ALA A N 1
ATOM 1347 C CA . ALA A 1 179 ? -30.336 -6.400 29.409 1.00 90.06 179 ALA A CA 1
ATOM 1348 C C . ALA A 1 179 ? -29.149 -7.350 29.647 1.00 90.06 179 ALA A C 1
ATOM 1350 O O . ALA A 1 179 ? -28.418 -7.626 28.700 1.00 90.06 179 ALA A O 1
ATOM 1351 N N . CYS A 1 180 ? -29.025 -7.939 30.841 1.00 90.69 180 CYS A N 1
ATOM 1352 C CA . CYS A 1 180 ? -27.995 -8.930 31.168 1.00 90.69 180 CYS A CA 1
ATOM 1353 C C . CYS A 1 180 ? -28.033 -10.148 30.240 1.00 90.69 180 CYS A C 1
ATOM 1355 O O . CYS A 1 180 ? -26.996 -10.556 29.722 1.00 90.69 180 CYS A O 1
ATOM 1357 N N . SER A 1 181 ? -29.222 -10.683 29.943 1.00 91.69 181 SER A N 1
ATOM 1358 C CA . SER A 1 181 ? -29.374 -11.793 28.991 1.00 91.69 181 SER A CA 1
ATOM 1359 C C . SER A 1 181 ? -28.814 -11.443 27.608 1.00 91.69 181 SER A C 1
ATOM 1361 O O . SER A 1 181 ? -28.118 -12.256 27.008 1.00 91.69 181 SER A O 1
ATOM 1363 N N . LYS A 1 182 ? -29.055 -10.215 27.125 1.00 90.31 182 LYS A N 1
ATOM 1364 C CA . LYS A 1 182 ? -28.516 -9.736 25.842 1.00 90.31 182 LYS A CA 1
ATOM 1365 C C . LYS A 1 182 ? -26.985 -9.617 25.875 1.00 90.31 182 LYS A C 1
ATOM 1367 O O . LYS A 1 182 ? -26.349 -9.866 24.855 1.00 90.31 182 LYS A O 1
ATOM 1372 N N . ILE A 1 183 ? -26.382 -9.276 27.021 1.00 89.00 183 ILE A N 1
ATOM 1373 C CA . ILE A 1 183 ? -24.915 -9.293 27.186 1.00 89.00 183 ILE A CA 1
ATOM 1374 C C . ILE A 1 183 ? -24.387 -10.720 27.039 1.00 89.00 183 ILE A C 1
ATOM 1376 O O . ILE A 1 183 ? -23.411 -10.919 26.326 1.00 89.00 183 ILE A O 1
ATOM 1380 N N . GLY A 1 184 ? -25.042 -11.713 27.646 1.00 89.31 184 GLY A N 1
ATOM 1381 C CA . GLY A 1 184 ? -24.648 -13.122 27.514 1.00 89.31 184 GLY A CA 1
ATOM 1382 C C . GLY A 1 184 ? -24.637 -13.606 26.058 1.00 89.31 184 GLY A C 1
ATOM 1383 O O . GLY A 1 184 ? -23.675 -14.243 25.612 1.00 89.31 184 GLY A O 1
ATOM 1384 N N . ASP A 1 185 ? -25.657 -13.222 25.285 1.00 91.00 185 ASP A N 1
ATOM 1385 C CA . ASP A 1 185 ? -25.712 -13.489 23.843 1.00 91.00 185 ASP A CA 1
ATOM 1386 C C . ASP A 1 185 ? -24.556 -12.787 23.104 1.00 91.00 185 ASP A C 1
ATOM 1388 O O . ASP A 1 185 ? -23.851 -13.405 22.301 1.00 91.00 185 ASP A O 1
ATOM 1392 N N . GLN A 1 186 ? -24.307 -11.510 23.421 1.00 90.56 186 GLN A N 1
ATOM 1393 C CA . GLN A 1 186 ? -23.228 -10.718 22.823 1.00 90.56 186 GLN A CA 1
ATOM 1394 C C . GLN A 1 186 ? -21.832 -11.252 23.154 1.00 90.56 186 GLN A C 1
ATOM 1396 O O . GLN A 1 186 ? -20.981 -11.233 22.271 1.00 90.56 186 GLN A O 1
ATOM 1401 N N . VAL A 1 187 ? -21.596 -11.758 24.368 1.00 90.69 187 VAL A N 1
ATOM 1402 C CA . VAL A 1 187 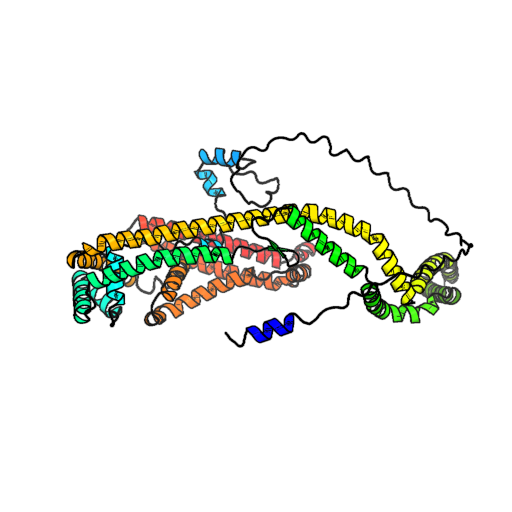? -20.335 -12.394 24.789 1.00 90.69 187 VAL A CA 1
ATOM 1403 C C . VAL A 1 187 ? -20.061 -13.640 23.951 1.00 90.69 187 VAL A C 1
ATOM 1405 O O . VAL A 1 187 ? -18.959 -13.819 23.426 1.00 90.69 187 VAL A O 1
ATOM 1408 N N . THR A 1 188 ? -21.080 -14.485 23.779 1.00 89.94 188 THR A N 1
ATOM 1409 C CA . THR A 1 188 ? -20.977 -15.703 22.965 1.00 89.94 188 THR A CA 1
ATOM 1410 C C . THR A 1 188 ? -20.675 -15.352 21.506 1.00 89.94 188 THR A C 1
ATOM 1412 O O . THR A 1 188 ? -19.802 -15.949 20.873 1.00 89.94 188 THR A O 1
ATOM 1415 N N . GLU A 1 189 ? -21.346 -14.330 20.974 1.00 93.62 189 GLU A N 1
ATOM 1416 C CA . GLU A 1 189 ? -21.112 -13.839 19.618 1.00 93.62 189 GLU A CA 1
ATOM 1417 C C . GLU A 1 189 ? -19.774 -13.091 19.475 1.00 93.62 189 GLU A C 1
ATOM 1419 O O . GLU A 1 189 ? -19.183 -13.100 18.396 1.00 93.62 189 GLU A O 1
ATOM 1424 N N . CYS A 1 190 ? -19.270 -12.457 20.539 1.00 92.50 190 CYS A N 1
ATOM 1425 C CA . CYS A 1 190 ? -17.999 -11.732 20.551 1.00 92.50 190 CYS A CA 1
ATOM 1426 C C . CYS A 1 190 ? -16.844 -12.668 20.229 1.00 92.50 190 CYS A C 1
ATOM 1428 O O . CYS A 1 190 ? -16.092 -12.386 19.300 1.00 92.50 190 CYS A O 1
ATOM 1430 N N . LYS A 1 191 ? -16.746 -13.814 20.916 1.00 88.38 191 LYS A N 1
ATOM 1431 C CA . LYS A 1 191 ? -15.688 -14.806 20.657 1.00 88.38 191 LYS A CA 1
ATOM 1432 C C . LYS A 1 191 ? -15.719 -15.301 19.218 1.00 88.38 191 LYS A C 1
ATOM 1434 O O . LYS A 1 191 ? -14.702 -15.287 18.534 1.00 88.38 191 LYS A O 1
ATOM 1439 N N . LYS A 1 192 ? -16.912 -15.636 18.722 1.00 93.19 192 LYS A N 1
ATOM 1440 C CA . LYS A 1 192 ? -17.086 -16.086 17.339 1.00 93.19 192 LYS A CA 1
ATOM 1441 C C . LYS A 1 192 ? -16.683 -15.006 16.329 1.00 93.19 192 LYS A C 1
ATOM 1443 O O . LYS A 1 192 ? -16.002 -15.308 15.354 1.00 93.19 192 LYS A O 1
ATOM 1448 N N . ARG A 1 193 ? -17.085 -13.748 16.547 1.00 91.06 193 ARG A N 1
ATOM 1449 C CA . ARG A 1 193 ? -16.712 -12.618 15.677 1.00 91.06 193 ARG A CA 1
ATOM 1450 C C . ARG A 1 193 ? -15.227 -12.283 15.761 1.00 91.06 193 ARG A C 1
ATOM 1452 O O . ARG A 1 193 ? -14.653 -11.932 14.740 1.00 91.06 193 ARG A O 1
ATOM 1459 N N . ALA A 1 194 ? -14.616 -12.406 16.935 1.00 90.44 194 ALA A N 1
ATOM 1460 C CA . ALA A 1 194 ? -13.184 -12.237 17.145 1.00 90.44 194 ALA A CA 1
ATOM 1461 C C . ALA A 1 194 ? -12.383 -13.263 16.334 1.00 90.44 194 ALA A C 1
ATOM 1463 O O . ALA A 1 194 ? -11.534 -12.886 15.530 1.00 90.44 194 ALA A O 1
ATOM 1464 N N . GLU A 1 195 ? -12.716 -14.547 16.482 1.00 89.00 195 GLU A N 1
ATOM 1465 C CA . GLU A 1 195 ? -12.088 -15.644 15.740 1.00 89.00 195 GLU A CA 1
ATOM 1466 C C . GLU A 1 195 ? -12.262 -15.462 14.229 1.00 89.00 195 GLU A C 1
ATOM 1468 O O . GLU A 1 195 ? -11.291 -15.502 13.478 1.00 89.00 195 GLU A O 1
ATOM 1473 N N . GLN A 1 196 ? -13.488 -15.190 13.771 1.00 93.00 196 GLN A N 1
ATOM 1474 C CA . GLN A 1 196 ? -13.768 -14.991 12.347 1.00 93.00 196 GLN A CA 1
ATOM 1475 C C . GLN A 1 196 ? -13.107 -13.728 11.785 1.00 93.00 196 GLN A C 1
ATOM 1477 O O . GLN A 1 196 ? -12.594 -13.757 10.670 1.00 93.00 196 GLN A O 1
ATOM 1482 N N . GLY A 1 197 ? -13.116 -12.625 12.533 1.00 90.94 197 GLY A N 1
ATOM 1483 C CA . GLY A 1 197 ? -12.545 -11.348 12.112 1.00 90.94 197 GLY A CA 1
ATOM 1484 C C . GLY A 1 197 ? -11.027 -11.411 11.982 1.00 90.94 197 GLY A C 1
ATOM 1485 O O . GLY A 1 197 ? -10.484 -10.954 10.978 1.00 90.94 197 GLY A O 1
ATOM 1486 N N . CYS A 1 198 ? -10.343 -12.035 12.944 1.00 92.00 198 CYS A N 1
ATOM 1487 C CA . CYS A 1 198 ? -8.895 -12.207 12.864 1.00 92.00 198 CYS A CA 1
ATOM 1488 C C . CYS A 1 198 ? -8.501 -13.278 11.830 1.00 92.00 198 CYS A C 1
ATOM 1490 O O . CYS A 1 198 ? -7.547 -13.061 11.091 1.00 92.00 198 CYS A O 1
ATOM 1492 N N . ALA A 1 199 ? -9.279 -14.356 11.659 1.00 88.88 199 ALA A N 1
ATOM 1493 C CA . ALA A 1 199 ? -9.052 -15.331 10.584 1.00 88.88 199 ALA A CA 1
ATOM 1494 C C . ALA A 1 199 ? -9.275 -14.738 9.179 1.00 88.88 199 ALA A C 1
ATOM 1496 O O . ALA A 1 199 ? -8.597 -15.102 8.221 1.00 88.88 199 ALA A O 1
ATOM 1497 N N . GLN A 1 200 ? -10.194 -13.778 9.020 1.00 89.75 200 GLN A N 1
ATOM 1498 C CA . GLN A 1 200 ? -10.364 -13.074 7.746 1.00 89.75 200 GLN A CA 1
ATOM 1499 C C . GLN A 1 200 ? -9.133 -12.257 7.356 1.00 89.75 200 GLN A C 1
ATOM 1501 O O . GLN A 1 200 ? -8.908 -12.067 6.157 1.00 89.75 200 GLN A O 1
ATOM 1506 N N . LEU A 1 201 ? -8.310 -11.818 8.315 1.00 84.81 201 LEU A N 1
ATOM 1507 C CA . LEU A 1 201 ? -7.030 -11.208 7.978 1.00 84.81 201 LEU A CA 1
ATOM 1508 C C . LEU A 1 201 ? -6.167 -12.208 7.209 1.00 84.81 201 LEU A C 1
ATOM 1510 O O . LEU A 1 201 ? -5.617 -11.811 6.187 1.00 84.81 201 LEU A O 1
ATOM 1514 N N . GLU A 1 202 ? -6.104 -13.490 7.602 1.00 80.94 202 GLU A N 1
ATOM 1515 C CA . GLU A 1 202 ? -5.308 -14.517 6.897 1.00 80.94 202 GLU A CA 1
ATOM 1516 C C . GLU A 1 202 ? -5.713 -14.671 5.429 1.00 80.94 202 GLU A C 1
ATOM 1518 O O . GLU A 1 202 ? -4.859 -14.820 4.558 1.00 80.94 202 GLU A O 1
ATOM 1523 N N . SER A 1 203 ? -7.011 -14.566 5.125 1.00 78.81 203 SER A N 1
ATOM 1524 C CA . SER A 1 203 ? -7.491 -14.594 3.734 1.00 78.81 203 SER A CA 1
ATOM 1525 C C . SER A 1 203 ? -7.040 -13.382 2.902 1.00 78.81 203 SER A C 1
ATOM 1527 O O . SER A 1 203 ? -7.038 -13.442 1.673 1.00 78.81 203 SER A O 1
ATOM 1529 N N . HIS A 1 204 ? -6.622 -12.307 3.575 1.00 79.75 204 HIS A N 1
ATOM 1530 C CA . HIS A 1 204 ? -6.001 -11.109 3.007 1.00 79.75 204 HIS A CA 1
ATOM 1531 C C . HIS A 1 204 ? -4.497 -11.056 3.293 1.00 79.75 204 HIS A C 1
ATOM 1533 O O . HIS A 1 204 ? -3.895 -9.980 3.207 1.00 79.75 204 HIS A O 1
ATOM 1539 N N . SER A 1 205 ? -3.888 -12.198 3.634 1.00 73.81 205 SER A N 1
ATOM 1540 C CA . SER A 1 205 ? -2.441 -12.301 3.762 1.00 73.81 205 SER A CA 1
ATOM 1541 C C . SER A 1 205 ? -1.790 -11.710 2.509 1.00 73.81 205 SER A C 1
ATOM 1543 O O . SER A 1 205 ? -2.299 -11.923 1.399 1.00 73.81 205 SER A O 1
ATOM 1545 N N . PRO A 1 206 ? -0.723 -10.907 2.656 1.00 72.88 206 PRO A N 1
ATOM 1546 C CA . PRO A 1 206 ? -0.063 -10.260 1.538 1.00 72.88 206 PRO A CA 1
ATOM 1547 C C . PRO A 1 206 ? 0.499 -11.324 0.594 1.00 72.88 206 PRO A C 1
ATOM 1549 O O . PRO A 1 206 ? 1.619 -11.801 0.745 1.00 72.88 206 PRO A O 1
ATOM 1552 N N . HIS A 1 207 ? -0.294 -11.696 -0.406 1.00 73.25 207 HIS A N 1
ATOM 1553 C CA . HIS A 1 207 ? 0.162 -12.514 -1.510 1.00 73.25 207 HIS A CA 1
ATOM 1554 C C . HIS A 1 207 ? 0.979 -11.626 -2.430 1.00 73.25 207 HIS A C 1
ATOM 1556 O O . HIS A 1 207 ? 0.465 -10.674 -3.023 1.00 73.25 207 HIS A O 1
ATOM 1562 N N . PHE A 1 208 ? 2.253 -11.956 -2.575 1.00 73.12 208 PHE A N 1
ATOM 1563 C CA . PHE A 1 208 ? 3.061 -11.344 -3.610 1.00 73.12 208 PHE A CA 1
ATOM 1564 C C . PHE A 1 208 ? 2.815 -12.123 -4.889 1.00 73.12 208 PHE A C 1
ATOM 1566 O O . PHE A 1 208 ? 3.064 -13.326 -4.960 1.00 73.12 208 PHE A O 1
ATOM 1573 N N . ILE A 1 209 ? 2.272 -11.425 -5.882 1.00 74.44 209 ILE A N 1
ATOM 1574 C CA . ILE A 1 209 ? 2.140 -11.969 -7.224 1.00 74.44 209 ILE A CA 1
ATOM 1575 C C . ILE A 1 209 ? 3.463 -11.700 -7.931 1.00 74.44 209 ILE A C 1
ATOM 1577 O O . ILE A 1 209 ? 3.714 -10.581 -8.382 1.00 74.44 209 ILE A O 1
ATOM 1581 N N . VAL A 1 210 ? 4.315 -12.718 -8.008 1.00 73.06 210 VAL A N 1
ATOM 1582 C CA . VAL A 1 210 ? 5.564 -12.667 -8.774 1.00 73.06 210 VAL A CA 1
ATOM 1583 C C . VAL A 1 210 ? 5.360 -13.533 -10.008 1.00 73.06 210 VAL A C 1
ATOM 1585 O O . VAL A 1 210 ? 5.019 -14.704 -9.897 1.00 73.06 210 VAL A O 1
ATOM 1588 N N . ALA A 1 211 ? 5.484 -12.933 -11.193 1.00 66.06 211 ALA A N 1
ATOM 1589 C CA . ALA A 1 211 ? 5.259 -13.611 -12.474 1.00 66.06 211 ALA A CA 1
ATOM 1590 C C . ALA A 1 211 ? 3.880 -14.305 -12.625 1.00 66.06 211 ALA A C 1
ATOM 1592 O O . ALA A 1 211 ? 3.732 -15.238 -13.405 1.00 66.06 211 ALA A O 1
ATOM 1593 N N . GLY A 1 212 ? 2.850 -13.831 -11.914 1.00 74.19 212 GLY A N 1
ATOM 1594 C CA . GLY A 1 212 ? 1.503 -14.418 -11.954 1.00 74.19 212 GLY A CA 1
ATOM 1595 C C . GLY A 1 212 ? 1.272 -15.548 -10.946 1.00 74.19 212 GLY A C 1
ATOM 1596 O O . GLY A 1 212 ? 0.128 -15.965 -10.775 1.00 74.19 212 GLY A O 1
ATOM 1597 N N . GLU A 1 213 ? 2.308 -15.985 -10.227 1.00 79.62 213 GLU A N 1
ATOM 1598 C CA . GLU A 1 213 ? 2.189 -16.961 -9.145 1.00 79.62 213 GLU A CA 1
ATOM 1599 C C . GLU A 1 213 ? 2.011 -16.270 -7.792 1.00 79.62 213 GLU A C 1
ATOM 1601 O O . GLU A 1 213 ? 2.628 -15.240 -7.513 1.00 79.62 213 GLU A O 1
ATOM 1606 N N . LYS A 1 214 ? 1.142 -16.834 -6.945 1.00 85.94 214 LYS A N 1
ATOM 1607 C CA . LYS A 1 214 ? 0.929 -16.360 -5.575 1.00 85.94 214 LYS A CA 1
ATOM 1608 C C . LYS A 1 214 ? 1.932 -17.037 -4.650 1.00 85.94 214 LYS A C 1
ATOM 1610 O O . LYS A 1 214 ? 1.805 -18.231 -4.395 1.00 85.94 214 LYS A O 1
ATOM 1615 N N . LEU A 1 215 ? 2.864 -16.263 -4.107 1.00 87.50 215 LEU A N 1
ATOM 1616 C CA . LEU A 1 215 ? 3.760 -16.730 -3.052 1.00 87.50 215 LEU A CA 1
ATOM 1617 C C . LEU A 1 215 ? 3.129 -16.500 -1.671 1.00 87.50 215 LEU A C 1
ATOM 1619 O O . LEU A 1 215 ? 2.629 -15.406 -1.383 1.00 87.50 215 LEU A O 1
ATOM 1623 N N . GLY A 1 216 ? 3.124 -17.546 -0.841 1.00 89.94 216 GLY A N 1
ATOM 1624 C CA . GLY A 1 216 ? 2.775 -17.486 0.580 1.00 89.94 216 GLY A CA 1
ATOM 1625 C C . GLY A 1 216 ? 3.983 -17.108 1.436 1.00 89.94 216 GLY A C 1
ATOM 1626 O O . GLY A 1 216 ? 5.113 -17.123 0.955 1.00 89.94 216 GLY A O 1
ATOM 1627 N N . CYS A 1 217 ? 3.760 -16.747 2.705 1.00 90.12 217 CYS A N 1
ATOM 1628 C CA . CYS A 1 217 ? 4.826 -16.334 3.636 1.00 90.12 217 CYS A CA 1
ATOM 1629 C C . CYS A 1 217 ? 5.861 -17.426 3.965 1.00 90.12 217 CYS A C 1
ATOM 1631 O O . CYS A 1 217 ? 6.857 -17.145 4.627 1.00 90.12 217 CYS A O 1
ATOM 1633 N N . ASP A 1 218 ? 5.631 -18.646 3.494 1.00 91.88 218 ASP A N 1
ATOM 1634 C CA . ASP A 1 218 ? 6.537 -19.789 3.496 1.00 91.88 218 ASP A CA 1
ATOM 1635 C C . ASP A 1 218 ? 7.502 -19.818 2.295 1.00 91.88 218 ASP A C 1
ATOM 1637 O O . ASP A 1 218 ? 8.434 -20.622 2.288 1.00 91.88 218 ASP A O 1
ATOM 1641 N N . ALA A 1 219 ? 7.319 -18.940 1.302 1.00 93.75 219 ALA A N 1
ATOM 1642 C CA . ALA A 1 219 ? 8.193 -18.847 0.139 1.00 93.75 219 ALA A CA 1
ATOM 1643 C C . ALA A 1 219 ? 9.631 -18.498 0.539 1.00 93.75 219 ALA A C 1
ATOM 1645 O O . ALA A 1 219 ? 9.875 -17.598 1.343 1.00 93.75 219 ALA A O 1
ATOM 1646 N N . SER A 1 220 ? 10.589 -19.187 -0.072 1.00 95.94 220 SER A N 1
ATOM 1647 C CA . SER A 1 220 ? 12.022 -18.986 0.118 1.00 95.94 220 SER A CA 1
ATOM 1648 C C . SER A 1 220 ? 12.582 -17.943 -0.851 1.00 95.94 220 SER A C 1
ATOM 1650 O O . SER A 1 220 ? 11.983 -17.629 -1.879 1.00 95.94 220 SER A O 1
ATOM 1652 N N . GLN A 1 221 ? 13.786 -17.433 -0.580 1.00 95.19 221 GLN A N 1
ATOM 1653 C CA . GLN A 1 221 ? 14.493 -16.562 -1.527 1.00 95.19 221 GLN A CA 1
ATOM 1654 C C . GLN A 1 221 ? 14.697 -17.233 -2.898 1.00 95.19 221 GLN A C 1
ATOM 1656 O O . GLN A 1 221 ? 14.636 -16.560 -3.933 1.00 95.19 221 GLN A O 1
ATOM 1661 N N . ASP A 1 222 ? 14.928 -18.547 -2.909 1.00 95.12 222 ASP A N 1
ATOM 1662 C CA . ASP A 1 222 ? 15.137 -19.308 -4.138 1.00 95.12 222 ASP A CA 1
ATOM 1663 C C . ASP A 1 222 ? 13.870 -19.361 -4.999 1.00 95.12 222 ASP A C 1
ATOM 1665 O O . ASP A 1 222 ? 13.979 -19.312 -6.224 1.00 95.12 222 ASP A O 1
ATOM 1669 N N . ASP A 1 223 ? 12.678 -19.332 -4.394 1.00 93.75 223 ASP A N 1
ATOM 1670 C CA . ASP A 1 223 ? 11.409 -19.248 -5.128 1.00 93.75 223 ASP A CA 1
ATOM 1671 C C . ASP A 1 223 ? 11.283 -17.907 -5.869 1.00 93.75 223 ASP A C 1
ATOM 1673 O O . ASP A 1 223 ? 10.976 -17.871 -7.063 1.00 93.75 223 ASP A O 1
ATOM 1677 N N . PHE A 1 224 ? 11.627 -16.791 -5.210 1.00 92.06 224 PHE A N 1
ATOM 1678 C CA . PHE A 1 224 ? 11.672 -15.468 -5.854 1.00 92.06 224 PHE A CA 1
ATOM 1679 C C . PHE A 1 224 ? 12.690 -15.422 -6.993 1.00 92.06 224 PHE A C 1
ATOM 1681 O O . PHE A 1 224 ? 12.429 -14.862 -8.062 1.00 92.06 224 PHE A O 1
ATOM 1688 N N . LYS A 1 225 ? 13.871 -16.000 -6.761 1.00 94.25 225 LYS A N 1
ATOM 1689 C CA . LYS A 1 225 ? 14.934 -16.083 -7.759 1.00 94.25 225 LYS A CA 1
ATOM 1690 C C . LYS A 1 225 ? 14.476 -16.894 -8.969 1.00 94.25 225 LYS A C 1
ATOM 1692 O O . LYS A 1 225 ? 14.623 -16.414 -10.092 1.00 94.25 225 LYS A O 1
ATOM 1697 N N . LYS A 1 226 ? 13.890 -18.072 -8.750 1.00 94.00 226 LYS A N 1
ATOM 1698 C CA . LYS A 1 226 ? 13.364 -18.950 -9.800 1.00 94.00 226 LYS A CA 1
ATOM 1699 C C . LYS A 1 226 ? 12.322 -18.232 -10.657 1.00 94.00 226 LYS A C 1
ATOM 1701 O O . LYS A 1 226 ? 12.497 -18.168 -11.871 1.00 94.00 226 LYS A O 1
ATOM 1706 N N . LEU A 1 227 ? 11.323 -17.600 -10.040 1.00 92.38 227 LEU A N 1
ATOM 1707 C CA . LEU A 1 227 ? 10.278 -16.872 -10.769 1.00 92.38 227 LEU A CA 1
ATOM 1708 C C . LEU A 1 227 ? 10.828 -15.687 -11.570 1.00 92.38 227 LEU A C 1
ATOM 1710 O O . LEU A 1 227 ? 10.425 -15.464 -12.711 1.00 92.38 227 LEU A O 1
ATOM 1714 N N . CYS A 1 228 ? 11.793 -14.949 -11.015 1.00 93.62 228 CYS A N 1
ATOM 1715 C CA . CYS A 1 228 ? 12.470 -13.873 -11.740 1.00 93.62 228 CYS A CA 1
ATOM 1716 C C . CYS A 1 228 ? 13.199 -14.391 -12.991 1.00 93.62 228 CYS A C 1
ATOM 1718 O O . CYS A 1 228 ? 13.133 -13.771 -14.058 1.00 93.62 228 CYS A O 1
ATOM 1720 N N . ILE A 1 229 ? 13.895 -15.527 -12.877 1.00 92.62 229 ILE A N 1
ATOM 1721 C CA . ILE A 1 229 ? 14.621 -16.146 -13.994 1.00 92.62 229 ILE A CA 1
ATOM 1722 C C . ILE A 1 229 ? 13.635 -16.623 -15.055 1.00 92.62 229 ILE A C 1
ATOM 1724 O O . ILE A 1 229 ? 13.801 -16.287 -16.225 1.00 92.62 229 ILE A O 1
ATOM 1728 N N . GLU A 1 230 ? 12.595 -17.354 -14.658 1.00 92.25 230 GLU A N 1
ATOM 1729 C CA . GLU A 1 230 ? 11.567 -17.867 -15.566 1.00 92.25 230 GLU A CA 1
ATOM 1730 C C . GLU A 1 230 ? 10.884 -16.732 -16.335 1.00 92.25 230 GLU A C 1
ATOM 1732 O O . GLU A 1 230 ? 10.782 -16.796 -17.561 1.00 92.25 230 GLU A O 1
ATOM 1737 N N . GLN A 1 231 ? 10.515 -15.642 -15.657 1.00 92.00 231 GLN A N 1
ATOM 1738 C CA . GLN A 1 231 ? 9.903 -14.476 -16.293 1.00 92.00 231 GLN A CA 1
ATOM 1739 C C . GLN A 1 231 ? 10.849 -13.789 -17.289 1.00 92.00 231 GL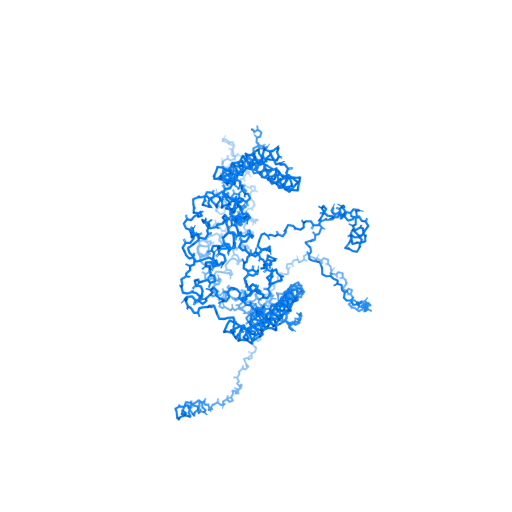N A C 1
ATOM 1741 O O . GLN A 1 231 ? 10.438 -13.430 -18.397 1.00 92.00 231 GLN A O 1
ATOM 1746 N N . ASN A 1 232 ? 12.125 -13.621 -16.930 1.00 92.00 232 ASN A N 1
ATOM 1747 C CA . ASN A 1 232 ? 13.110 -13.029 -17.834 1.00 92.00 232 ASN A CA 1
ATOM 1748 C C . ASN A 1 232 ? 13.387 -13.933 -19.040 1.00 92.00 232 ASN A C 1
ATOM 1750 O O . ASN A 1 232 ? 13.459 -13.436 -20.161 1.00 92.00 232 ASN A O 1
ATOM 1754 N N . LEU A 1 233 ? 13.482 -15.251 -18.851 1.00 91.19 233 LEU A N 1
ATOM 1755 C CA . LEU A 1 233 ? 13.653 -16.202 -19.951 1.00 91.19 233 LEU A CA 1
ATOM 1756 C C . LEU A 1 233 ? 12.440 -16.214 -20.884 1.00 91.19 233 LEU A C 1
ATOM 1758 O O . LEU A 1 233 ? 12.615 -16.216 -22.101 1.00 91.19 233 LEU A O 1
ATOM 1762 N N . GLN A 1 234 ? 11.219 -16.151 -20.348 1.00 91.19 234 GLN A N 1
ATOM 1763 C CA . GLN A 1 234 ? 10.008 -16.000 -21.158 1.00 91.19 234 GLN A CA 1
ATOM 1764 C C . GLN A 1 234 ? 10.038 -14.704 -21.982 1.00 91.19 234 GLN A C 1
ATOM 1766 O O . GLN A 1 234 ? 9.723 -14.726 -23.173 1.00 91.19 234 GLN A O 1
ATOM 1771 N N . ALA A 1 235 ? 10.468 -13.587 -21.386 1.00 90.19 235 ALA A N 1
ATOM 1772 C CA . ALA A 1 235 ? 10.615 -12.318 -22.095 1.00 90.19 235 ALA A CA 1
ATOM 1773 C C . ALA A 1 235 ? 11.684 -12.392 -23.200 1.00 90.19 235 ALA A C 1
ATOM 1775 O O . ALA A 1 235 ? 11.428 -11.959 -24.322 1.00 90.19 235 ALA A O 1
ATOM 1776 N N . ILE A 1 236 ? 12.845 -12.991 -22.917 1.00 88.81 236 ILE A N 1
ATOM 1777 C CA . ILE A 1 236 ? 13.924 -13.195 -23.895 1.00 88.81 236 ILE A CA 1
ATOM 1778 C C . ILE A 1 236 ? 13.431 -14.051 -25.066 1.00 88.81 236 ILE A C 1
ATOM 1780 O O . ILE A 1 236 ? 13.615 -13.662 -26.216 1.00 88.81 236 ILE A O 1
ATOM 1784 N N . ASN A 1 237 ? 12.742 -15.161 -24.787 1.00 88.75 237 ASN A N 1
ATOM 1785 C CA . ASN A 1 237 ? 12.201 -16.051 -25.818 1.00 88.75 237 ASN A CA 1
ATOM 1786 C C . ASN A 1 237 ? 11.177 -15.343 -26.714 1.00 88.75 237 ASN A C 1
ATOM 1788 O O . ASN A 1 237 ? 11.117 -15.599 -27.915 1.00 88.75 237 ASN A O 1
ATOM 1792 N N . LYS A 1 238 ? 10.381 -14.430 -26.145 1.00 88.38 238 LYS A N 1
ATOM 1793 C CA . LYS A 1 238 ? 9.434 -13.615 -26.911 1.00 88.38 238 LYS A CA 1
ATOM 1794 C C . LYS A 1 238 ? 10.148 -12.596 -27.805 1.00 88.38 238 LYS A C 1
ATOM 1796 O O . LYS A 1 238 ? 9.716 -12.373 -28.935 1.00 88.38 238 LYS A O 1
ATOM 1801 N N . LEU A 1 239 ? 11.232 -11.991 -27.315 1.00 85.19 239 LEU A N 1
ATOM 1802 C CA . LEU A 1 239 ? 12.024 -11.008 -28.060 1.00 85.19 239 LEU A CA 1
ATOM 1803 C C . LEU A 1 239 ? 12.816 -11.640 -29.207 1.00 85.19 239 LEU A C 1
ATOM 1805 O O . LEU A 1 239 ? 12.921 -11.026 -30.260 1.00 85.19 239 LEU A O 1
ATOM 1809 N N . SER A 1 240 ? 13.323 -12.863 -29.044 1.00 82.50 240 SER A N 1
ATOM 1810 C CA . SER A 1 240 ? 14.078 -13.581 -30.082 1.00 82.50 240 SER A CA 1
ATOM 1811 C C . SER A 1 240 ? 13.202 -14.213 -31.173 1.00 82.50 240 SER A C 1
ATOM 1813 O O . SER A 1 240 ? 13.692 -15.028 -31.952 1.00 82.50 240 SER A O 1
ATOM 1815 N N . SER A 1 241 ? 11.906 -13.897 -31.219 1.00 89.50 241 SER A N 1
ATOM 1816 C CA . SER A 1 241 ? 11.000 -14.437 -32.232 1.00 89.50 241 SER A CA 1
ATOM 1817 C C . SER A 1 241 ? 11.133 -13.690 -33.561 1.00 89.50 241 SER A C 1
ATOM 1819 O O . SER A 1 241 ? 11.322 -12.472 -33.603 1.00 89.50 241 SER A O 1
ATOM 1821 N N . GLU A 1 242 ? 10.969 -14.423 -34.662 1.00 90.88 242 GLU A N 1
ATOM 1822 C CA . GLU A 1 242 ? 10.873 -13.839 -36.003 1.00 90.88 242 GLU A CA 1
ATOM 1823 C C . GLU A 1 242 ? 9.752 -12.791 -36.070 1.00 90.88 242 GLU A C 1
ATOM 1825 O O . GLU A 1 242 ? 9.930 -11.727 -36.657 1.00 90.88 242 GLU A O 1
ATOM 1830 N N . GLU A 1 243 ? 8.635 -13.041 -35.380 1.00 91.50 243 GLU A N 1
ATOM 1831 C CA . GLU A 1 243 ? 7.511 -12.110 -35.257 1.00 91.50 243 GLU A CA 1
ATOM 1832 C C . GLU A 1 243 ? 7.937 -10.767 -34.644 1.00 91.50 243 GLU A C 1
ATOM 1834 O O . GLU A 1 243 ? 7.582 -9.708 -35.164 1.00 91.50 243 GLU A O 1
ATOM 1839 N N . HIS A 1 244 ? 8.748 -10.785 -33.579 1.00 91.19 244 HIS A N 1
ATOM 1840 C CA . HIS A 1 244 ? 9.265 -9.562 -32.969 1.00 91.19 244 HIS A CA 1
ATOM 1841 C C . HIS A 1 244 ? 10.178 -8.788 -33.928 1.00 91.19 244 HIS A C 1
ATOM 1843 O O . HIS A 1 244 ? 9.995 -7.582 -34.109 1.00 91.19 244 HIS A O 1
ATOM 1849 N N . CYS A 1 245 ? 11.119 -9.472 -34.584 1.00 91.75 245 CYS A N 1
ATOM 1850 C CA . CYS A 1 245 ? 12.005 -8.855 -35.574 1.00 91.75 245 CYS A CA 1
ATOM 1851 C C . CYS A 1 245 ? 11.230 -8.316 -36.789 1.00 91.75 245 CYS A C 1
ATOM 1853 O O . CYS A 1 245 ? 11.529 -7.228 -37.279 1.00 91.75 245 CYS A O 1
ATOM 1855 N N . ALA A 1 246 ? 10.187 -9.013 -37.243 1.00 91.31 246 ALA A N 1
ATOM 1856 C CA . ALA A 1 246 ? 9.312 -8.562 -38.322 1.00 91.31 246 ALA A CA 1
ATOM 1857 C C . ALA A 1 246 ? 8.458 -7.347 -37.914 1.00 91.31 246 ALA A C 1
ATOM 1859 O O . ALA A 1 246 ? 8.229 -6.443 -38.721 1.00 91.31 246 ALA A O 1
ATOM 1860 N N . ALA A 1 247 ? 8.011 -7.279 -36.658 1.00 89.88 247 ALA A N 1
ATOM 1861 C CA . ALA A 1 247 ? 7.313 -6.111 -36.129 1.00 89.88 247 ALA A CA 1
ATOM 1862 C C . ALA A 1 247 ? 8.250 -4.896 -36.004 1.00 89.88 247 ALA A C 1
ATOM 1864 O O . ALA A 1 247 ? 7.874 -3.780 -36.381 1.00 89.88 247 ALA A O 1
ATOM 1865 N N . GLN A 1 248 ? 9.488 -5.107 -35.537 1.00 89.56 248 GLN A N 1
ATOM 1866 C CA . GLN A 1 248 ? 10.521 -4.069 -35.535 1.00 89.56 248 GLN A CA 1
ATOM 1867 C C . GLN A 1 248 ? 10.833 -3.596 -36.952 1.00 89.56 248 GLN A C 1
ATOM 1869 O O . GLN A 1 248 ? 10.895 -2.387 -37.175 1.00 89.56 248 GLN A O 1
ATOM 1874 N N . TRP A 1 249 ? 10.922 -4.519 -37.916 1.00 86.44 249 TRP A N 1
ATOM 1875 C CA . TRP A 1 249 ? 11.060 -4.182 -39.328 1.00 86.44 249 TRP A CA 1
ATOM 1876 C C . TRP A 1 249 ? 9.947 -3.253 -39.793 1.00 86.44 249 TRP A C 1
ATOM 1878 O O . TRP A 1 249 ? 10.238 -2.235 -40.398 1.00 86.44 249 TRP A O 1
ATOM 1888 N N . GLY A 1 250 ? 8.682 -3.533 -39.472 1.00 85.44 250 GLY A N 1
ATOM 1889 C CA . GLY A 1 250 ? 7.567 -2.668 -39.871 1.00 85.44 250 GLY A CA 1
ATOM 1890 C C . GLY A 1 250 ? 7.664 -1.229 -39.342 1.00 85.44 250 GLY A C 1
ATOM 1891 O O . GLY A 1 250 ? 7.119 -0.313 -39.956 1.00 85.44 250 GLY A O 1
ATOM 1892 N N . SER A 1 251 ? 8.357 -1.012 -38.221 1.00 87.19 251 SER A N 1
ATOM 1893 C CA . SER A 1 251 ? 8.648 0.330 -37.696 1.00 87.19 251 SER A CA 1
ATOM 1894 C C . SER A 1 251 ? 9.900 0.925 -38.344 1.00 87.19 251 SER A C 1
ATOM 1896 O O . SER A 1 251 ? 9.877 2.068 -38.799 1.00 87.19 251 SER A O 1
ATOM 1898 N N . TYR A 1 252 ? 10.970 0.131 -38.440 1.00 84.81 252 TYR A N 1
ATOM 1899 C CA . TYR A 1 252 ? 12.236 0.505 -39.064 1.00 84.81 252 TYR A CA 1
ATOM 1900 C C . TYR A 1 252 ? 12.041 0.897 -40.527 1.00 84.81 252 TYR A C 1
ATOM 1902 O O . TYR A 1 252 ? 12.489 1.960 -40.934 1.00 84.81 252 TYR A O 1
ATOM 1910 N N . SER A 1 253 ? 11.323 0.088 -41.301 1.00 82.56 253 SER A N 1
ATOM 1911 C CA . SER A 1 253 ? 11.039 0.328 -42.708 1.00 82.56 253 SER A CA 1
ATOM 1912 C C . SER A 1 253 ? 10.144 1.539 -42.904 1.00 82.56 253 SER A C 1
ATOM 1914 O O . SER A 1 253 ? 10.325 2.237 -43.875 1.00 82.56 253 SER A O 1
ATOM 1916 N N . LYS A 1 254 ? 9.238 1.901 -41.992 1.00 83.38 254 LYS A N 1
ATOM 1917 C CA . LYS A 1 254 ? 8.489 3.165 -42.138 1.00 83.38 254 LYS A CA 1
ATOM 1918 C C . LYS A 1 254 ? 9.377 4.389 -41.945 1.00 83.38 254 LYS A C 1
ATOM 1920 O O . LYS A 1 254 ? 9.248 5.357 -42.686 1.00 83.38 254 LYS A O 1
ATOM 1925 N N . SER A 1 255 ? 10.280 4.347 -40.968 1.00 80.00 255 SER A N 1
ATOM 1926 C CA . SER A 1 255 ? 11.241 5.431 -40.740 1.00 80.00 255 SER A CA 1
ATOM 1927 C C . SER A 1 255 ? 12.347 5.469 -41.795 1.00 80.00 255 SER A C 1
ATOM 1929 O O . SER A 1 255 ? 12.872 6.541 -42.078 1.00 80.00 255 SER A O 1
ATOM 1931 N N . ASN A 1 256 ? 12.674 4.318 -42.388 1.00 76.00 256 ASN A N 1
ATOM 1932 C CA . ASN A 1 256 ? 13.775 4.157 -43.329 1.00 76.00 256 ASN A CA 1
ATOM 1933 C C . ASN A 1 256 ? 13.355 3.852 -44.764 1.00 76.00 256 ASN A C 1
ATOM 1935 O O . ASN A 1 256 ? 14.235 3.751 -45.597 1.00 76.00 256 ASN A O 1
ATOM 1939 N N . ALA A 1 257 ? 12.068 3.766 -45.100 1.00 68.44 257 ALA A N 1
ATOM 1940 C CA . ALA A 1 257 ? 11.606 3.552 -46.477 1.00 68.44 257 ALA A CA 1
ATOM 1941 C C . ALA A 1 257 ? 12.001 4.742 -47.336 1.00 68.44 257 ALA A C 1
ATOM 1943 O O . ALA A 1 257 ? 12.593 4.557 -48.391 1.00 68.44 257 ALA A O 1
ATOM 1944 N N . ALA A 1 258 ? 11.797 5.957 -46.814 1.00 67.38 258 ALA A N 1
ATOM 1945 C CA . ALA A 1 258 ? 12.325 7.160 -47.437 1.00 67.38 258 ALA A CA 1
ATOM 1946 C C . ALA A 1 258 ? 13.844 7.052 -47.625 1.00 67.38 258 ALA A C 1
ATOM 1948 O O . ALA A 1 258 ? 14.332 7.357 -48.694 1.00 67.38 258 ALA A O 1
ATOM 1949 N N . PHE A 1 259 ? 14.600 6.532 -46.655 1.00 70.12 259 PHE A N 1
ATOM 1950 C CA . PHE A 1 259 ? 16.049 6.367 -46.806 1.00 70.12 259 PHE A CA 1
ATOM 1951 C C . PHE A 1 259 ? 16.438 5.267 -47.811 1.00 70.12 259 PHE A C 1
ATOM 1953 O O . PHE A 1 259 ? 17.304 5.494 -48.645 1.00 70.12 259 PHE A O 1
ATOM 1960 N N . CYS A 1 260 ? 15.787 4.105 -47.794 1.00 74.62 260 CYS A N 1
ATOM 1961 C CA . CYS A 1 260 ? 16.051 3.005 -48.720 1.00 74.62 260 CYS A CA 1
ATOM 1962 C C . CYS A 1 260 ? 15.653 3.347 -50.164 1.00 74.62 260 CYS A C 1
ATOM 1964 O O . CYS A 1 260 ? 16.277 2.839 -51.087 1.00 74.62 260 CYS A O 1
ATOM 1966 N N . GLU A 1 261 ? 14.663 4.221 -50.371 1.00 72.06 261 GLU A N 1
ATOM 1967 C CA . GLU A 1 261 ? 14.248 4.688 -51.700 1.00 72.06 261 GLU A CA 1
ATOM 1968 C C . GLU A 1 261 ? 15.010 5.949 -52.156 1.00 72.06 261 GLU A C 1
ATOM 1970 O O . GLU A 1 261 ? 15.335 6.080 -53.335 1.00 72.06 261 GLU A O 1
ATOM 1975 N N . GLN A 1 262 ? 15.328 6.877 -51.244 1.00 66.62 262 GLN A N 1
ATOM 1976 C CA . GLN A 1 262 ? 15.897 8.197 -51.559 1.00 66.62 262 GLN A CA 1
ATOM 1977 C C . GLN A 1 262 ? 17.437 8.217 -51.560 1.00 66.62 262 GLN A C 1
ATOM 1979 O O . GLN A 1 262 ? 18.020 8.986 -52.326 1.00 66.62 262 GLN A O 1
ATOM 1984 N N . ASP A 1 263 ? 18.115 7.366 -50.775 1.00 62.38 263 ASP A N 1
ATOM 1985 C CA . ASP A 1 263 ? 19.589 7.349 -50.687 1.00 62.38 263 ASP A CA 1
ATOM 1986 C C . ASP A 1 263 ? 20.274 6.423 -51.707 1.00 62.38 263 ASP A C 1
ATOM 1988 O O . ASP A 1 263 ? 21.504 6.425 -51.773 1.00 62.38 263 ASP A O 1
ATOM 1992 N N . ILE A 1 264 ? 19.545 5.699 -52.572 1.00 61.38 264 ILE A N 1
ATOM 1993 C CA . ILE A 1 264 ? 20.184 4.942 -53.673 1.00 61.38 264 ILE A CA 1
ATOM 1994 C C . ILE A 1 264 ? 21.039 5.887 -54.537 1.00 61.38 264 ILE A C 1
ATOM 1996 O O . ILE A 1 264 ? 22.133 5.519 -54.958 1.00 61.38 264 ILE A O 1
ATOM 2000 N N . GLY A 1 265 ? 20.602 7.140 -54.717 1.00 65.56 265 GLY A N 1
ATOM 2001 C CA . GLY A 1 265 ? 21.381 8.165 -55.418 1.00 65.56 265 GLY A CA 1
ATOM 2002 C C . GLY A 1 265 ? 22.596 8.697 -54.643 1.00 65.56 265 GLY A C 1
ATOM 2003 O O . GLY A 1 265 ? 23.540 9.171 -55.260 1.00 65.56 265 GLY A O 1
ATOM 2004 N N . VAL A 1 266 ? 22.608 8.616 -53.307 1.00 71.12 266 VAL A N 1
ATOM 2005 C CA . VAL A 1 266 ? 23.737 9.047 -52.449 1.00 71.12 266 VAL A CA 1
ATOM 2006 C C . VAL A 1 266 ? 24.772 7.923 -52.288 1.00 71.12 266 VAL A C 1
ATOM 2008 O O . VAL A 1 266 ? 25.908 8.167 -51.885 1.00 71.12 266 VAL A O 1
ATOM 2011 N N . CYS A 1 267 ? 24.388 6.693 -52.632 1.00 82.50 267 CYS A N 1
ATOM 2012 C CA . CYS A 1 267 ? 25.253 5.518 -52.672 1.00 82.50 267 CYS A CA 1
ATOM 2013 C C . CYS A 1 267 ? 25.857 5.245 -54.059 1.00 82.50 267 CYS A C 1
ATOM 2015 O O . CYS A 1 267 ? 26.522 4.226 -54.242 1.00 82.50 267 CYS A O 1
ATOM 2017 N N . ASP A 1 268 ? 25.689 6.166 -55.009 1.00 89.19 268 ASP A N 1
ATOM 2018 C CA . ASP A 1 268 ? 26.480 6.222 -56.235 1.00 89.19 268 ASP A CA 1
ATOM 2019 C C . ASP A 1 268 ? 27.694 7.144 -56.032 1.00 89.19 268 ASP A C 1
ATOM 2021 O O . ASP A 1 268 ? 27.557 8.307 -55.643 1.00 89.19 268 ASP A O 1
ATOM 2025 N N . GLU A 1 269 ? 28.900 6.626 -56.285 1.00 90.19 269 GLU A N 1
ATOM 2026 C CA . GLU A 1 269 ? 30.146 7.359 -56.024 1.00 90.19 269 GLU A CA 1
ATOM 2027 C C . GLU A 1 269 ? 30.216 8.669 -56.813 1.00 90.19 269 GLU A C 1
ATOM 2029 O O . GLU A 1 269 ? 30.674 9.690 -56.292 1.00 90.19 269 GLU A O 1
ATOM 2034 N N . ALA A 1 270 ? 29.765 8.654 -58.069 1.00 91.06 270 ALA A N 1
ATOM 2035 C CA . ALA A 1 270 ? 29.838 9.815 -58.940 1.00 91.06 270 ALA A CA 1
ATOM 2036 C C . ALA A 1 270 ? 28.845 10.896 -58.496 1.00 91.06 270 ALA A C 1
ATOM 2038 O O . ALA A 1 270 ? 29.234 12.056 -58.343 1.00 91.06 270 ALA A O 1
ATOM 2039 N N . ALA A 1 271 ? 27.599 10.518 -58.208 1.00 88.75 271 ALA A N 1
ATOM 2040 C CA . ALA A 1 271 ? 26.574 11.425 -57.706 1.00 88.75 271 ALA A CA 1
ATOM 2041 C C . ALA A 1 271 ? 26.945 12.020 -56.337 1.00 88.75 271 ALA A C 1
ATOM 2043 O O . ALA A 1 271 ? 26.785 13.224 -56.120 1.00 88.75 271 ALA A O 1
ATOM 2044 N N . PHE A 1 272 ? 27.508 11.215 -55.430 1.00 89.50 272 PHE A N 1
ATOM 2045 C CA . PHE A 1 272 ? 27.977 11.693 -54.130 1.00 89.50 272 PHE A CA 1
ATOM 2046 C C . PHE A 1 272 ? 29.145 12.675 -54.262 1.00 89.50 272 PHE A C 1
ATOM 2048 O O . PHE A 1 272 ? 29.141 13.740 -53.636 1.00 89.50 272 PHE A O 1
ATOM 2055 N N . ARG A 1 273 ? 30.138 12.350 -55.103 1.00 90.31 273 ARG A N 1
ATOM 2056 C CA . ARG A 1 273 ? 31.271 13.245 -55.382 1.00 90.31 273 ARG A CA 1
ATOM 2057 C C . ARG A 1 273 ? 30.803 14.562 -55.991 1.00 90.31 273 ARG A C 1
ATOM 2059 O O . ARG A 1 273 ? 31.277 15.610 -55.559 1.00 90.31 273 ARG A O 1
ATOM 2066 N N . GLU A 1 274 ? 29.849 14.531 -56.916 1.00 92.00 274 GLU A N 1
ATOM 2067 C CA . GLU A 1 274 ? 29.294 15.740 -57.534 1.00 92.00 274 GLU A CA 1
ATOM 2068 C C . GLU A 1 274 ? 28.506 16.596 -56.525 1.00 92.00 274 GLU A C 1
ATOM 2070 O O . GLU A 1 274 ? 28.645 17.823 -56.484 1.00 92.00 274 GLU A O 1
ATOM 2075 N N . GLN A 1 275 ? 27.742 15.960 -55.630 1.00 89.44 275 GLN A N 1
ATOM 2076 C CA . GLN A 1 275 ? 27.031 16.656 -54.557 1.00 89.44 275 GLN A CA 1
ATOM 2077 C C . GLN A 1 275 ? 28.001 17.324 -53.571 1.00 89.44 275 GLN A C 1
ATOM 2079 O O . GLN A 1 275 ? 27.794 18.478 -53.181 1.00 89.44 275 GLN A O 1
ATOM 2084 N N . LEU A 1 276 ? 29.058 16.618 -53.159 1.00 90.69 276 LEU A N 1
ATOM 2085 C CA . LEU A 1 276 ? 30.092 17.178 -52.291 1.00 90.69 276 LEU A CA 1
ATOM 2086 C C . LEU A 1 276 ? 30.846 18.310 -52.977 1.00 90.69 276 LEU A C 1
ATOM 2088 O O . LEU A 1 276 ? 31.086 19.330 -52.340 1.00 90.69 276 LEU A O 1
ATOM 2092 N N . LYS A 1 277 ? 31.171 18.161 -54.263 1.00 92.62 277 LYS A N 1
ATOM 2093 C CA . LYS A 1 277 ? 31.833 19.200 -55.051 1.00 92.62 277 LYS A CA 1
ATOM 2094 C C . LYS A 1 277 ? 30.989 20.469 -55.100 1.00 92.62 277 LYS A C 1
ATOM 2096 O O . LYS A 1 277 ? 31.482 21.535 -54.756 1.00 92.62 277 LYS A O 1
ATOM 2101 N N . THR A 1 278 ? 29.694 20.348 -55.388 1.00 93.75 278 THR A N 1
ATOM 2102 C CA . THR A 1 278 ? 28.755 21.484 -55.387 1.00 93.75 278 THR A CA 1
ATOM 2103 C C . THR A 1 278 ? 28.691 22.173 -54.017 1.00 93.75 278 THR A C 1
ATOM 2105 O O . THR A 1 278 ? 28.722 23.404 -53.924 1.00 93.75 278 THR A O 1
ATOM 2108 N N . LYS A 1 279 ? 28.631 21.394 -52.926 1.00 93.12 279 LYS A N 1
ATOM 2109 C CA . LYS A 1 279 ? 28.634 21.934 -51.555 1.00 93.12 279 LYS A CA 1
ATOM 2110 C C . LYS A 1 279 ? 29.954 22.631 -51.220 1.00 93.12 279 LYS A C 1
ATOM 2112 O O . LYS A 1 279 ? 29.926 23.720 -50.651 1.00 93.12 279 LYS A O 1
ATOM 2117 N N . GLN A 1 280 ? 31.083 22.035 -51.599 1.00 93.81 280 GLN A N 1
ATOM 2118 C CA . GLN A 1 280 ? 32.413 22.592 -51.372 1.00 93.81 280 GLN A CA 1
ATOM 2119 C C . GLN A 1 280 ? 32.610 23.882 -52.171 1.00 93.81 280 GLN A C 1
ATOM 2121 O O . GLN A 1 280 ? 33.053 24.875 -51.609 1.00 93.81 280 GLN A O 1
ATOM 2126 N N . GLU A 1 281 ? 32.204 23.923 -53.440 1.00 93.12 281 GLU A N 1
ATOM 2127 C CA . GLU A 1 281 ? 32.235 25.140 -54.256 1.00 93.12 281 GLU A CA 1
ATOM 2128 C C . GLU A 1 281 ? 31.363 26.252 -53.659 1.00 93.12 281 GLU A C 1
ATOM 2130 O O . GLU A 1 281 ? 31.779 27.409 -53.624 1.00 93.12 281 GLU A O 1
ATOM 2135 N N . SER A 1 282 ? 30.171 25.930 -53.144 1.00 94.69 282 SER A N 1
ATOM 2136 C CA . SER A 1 282 ? 29.326 26.911 -52.447 1.00 94.69 282 SER A CA 1
ATOM 2137 C C . SER A 1 282 ? 29.989 27.435 -51.172 1.00 94.69 282 SER A C 1
ATOM 2139 O O . SER A 1 282 ? 29.955 28.637 -50.915 1.00 94.69 282 SER A O 1
ATOM 2141 N N . TYR A 1 283 ? 30.588 26.550 -50.374 1.00 94.44 283 TYR A N 1
ATOM 2142 C CA . TYR A 1 283 ? 31.297 26.925 -49.152 1.00 94.44 283 TYR A CA 1
ATOM 2143 C C . TYR A 1 283 ? 32.512 27.809 -49.461 1.00 94.44 283 TYR A C 1
ATOM 2145 O O . TYR A 1 283 ? 32.664 28.882 -48.882 1.00 94.44 283 TYR A O 1
ATOM 2153 N N . CYS A 1 284 ? 33.328 27.417 -50.441 1.00 93.56 284 CYS A N 1
ATOM 2154 C CA . CYS A 1 284 ? 34.493 28.179 -50.875 1.00 93.56 284 CYS A CA 1
ATOM 2155 C C . CYS A 1 284 ? 34.103 29.545 -51.456 1.00 93.56 284 CYS A C 1
ATOM 2157 O O . CYS A 1 284 ? 34.777 30.526 -51.166 1.00 93.56 284 CYS A O 1
ATOM 2159 N N . LYS A 1 285 ? 32.992 29.654 -52.203 1.00 92.50 285 LYS A N 1
ATOM 2160 C CA . LYS A 1 285 ? 32.463 30.948 -52.682 1.00 92.50 285 LYS A CA 1
ATOM 2161 C C . LYS A 1 285 ? 32.073 31.885 -51.542 1.00 92.50 285 LYS A C 1
ATOM 2163 O O . LYS A 1 285 ? 32.287 33.083 -51.657 1.00 92.50 285 LYS A O 1
ATOM 2168 N N . GLN A 1 286 ? 31.501 31.355 -50.461 1.00 93.25 286 GLN A N 1
ATOM 2169 C CA . GLN A 1 286 ? 31.115 32.153 -49.291 1.00 93.25 286 GLN A CA 1
ATOM 2170 C C . GLN A 1 286 ? 32.320 32.554 -48.430 1.00 93.25 286 GLN A C 1
ATOM 2172 O O . GLN A 1 286 ? 32.303 33.615 -47.814 1.00 93.25 286 GLN A O 1
ATOM 2177 N N . ALA A 1 287 ? 33.350 31.707 -48.375 1.00 90.38 287 ALA A N 1
ATOM 2178 C CA . ALA A 1 287 ? 34.560 31.949 -47.594 1.00 90.38 287 ALA A CA 1
ATOM 2179 C C . ALA A 1 287 ? 35.612 32.797 -48.334 1.00 90.38 287 ALA A C 1
ATOM 2181 O O . ALA A 1 287 ? 36.501 33.357 -47.692 1.00 90.38 287 ALA A O 1
ATOM 2182 N N . SER A 1 288 ? 35.538 32.876 -49.666 1.00 88.62 288 SER A N 1
ATOM 2183 C CA . SER A 1 288 ? 36.504 33.606 -50.486 1.00 88.62 288 SER A CA 1
ATOM 2184 C C . SER A 1 288 ? 36.279 35.119 -50.415 1.00 88.62 288 SER A C 1
ATOM 2186 O O . SER A 1 288 ? 35.151 35.571 -50.621 1.00 88.62 288 SER A O 1
ATOM 2188 N N . PRO A 1 289 ? 37.337 35.926 -50.218 1.00 83.75 289 PRO A N 1
ATOM 2189 C CA . PRO A 1 289 ? 37.284 37.361 -50.481 1.00 83.75 289 PRO A CA 1
ATOM 2190 C C . PRO A 1 289 ? 36.819 37.638 -51.921 1.00 83.75 289 PRO A C 1
ATOM 2192 O O . PRO A 1 289 ? 37.149 36.876 -52.838 1.00 83.75 289 PRO A O 1
ATOM 2195 N N . GLU A 1 290 ? 36.056 38.718 -52.131 1.00 87.38 290 GLU A N 1
ATOM 2196 C CA . GLU A 1 290 ? 35.551 39.091 -53.459 1.00 87.38 290 GLU A CA 1
ATOM 2197 C C . GLU A 1 290 ? 36.708 39.228 -54.464 1.00 87.38 290 GLU A C 1
ATOM 2199 O O . GLU A 1 290 ? 37.594 40.067 -54.307 1.00 87.38 290 GLU A O 1
ATOM 2204 N N . GLY A 1 291 ? 36.693 38.388 -55.503 1.00 81.75 291 GLY A N 1
ATOM 2205 C CA . GLY A 1 291 ? 37.684 38.401 -56.583 1.00 81.75 291 GLY A CA 1
ATOM 2206 C C . GLY A 1 291 ? 38.942 37.551 -56.359 1.00 81.75 291 GLY A C 1
ATOM 2207 O O . GLY A 1 291 ? 39.777 37.505 -57.259 1.00 81.75 291 GLY A O 1
ATOM 2208 N N . ASP A 1 292 ? 39.085 36.850 -55.228 1.00 91.12 292 ASP A N 1
ATOM 2209 C CA . ASP A 1 292 ? 40.243 35.976 -54.973 1.00 91.12 292 ASP A CA 1
ATOM 2210 C C . ASP A 1 292 ? 40.044 34.564 -55.563 1.00 91.12 292 ASP A C 1
ATOM 2212 O O . ASP A 1 292 ? 39.634 33.613 -54.893 1.00 91.12 292 ASP A O 1
ATOM 2216 N N . THR A 1 293 ? 40.330 34.421 -56.859 1.00 91.06 293 THR A N 1
ATOM 2217 C CA . THR A 1 293 ? 40.220 33.132 -57.563 1.00 91.06 293 THR A CA 1
ATOM 2218 C C . THR A 1 293 ? 41.244 32.100 -57.082 1.00 91.06 293 THR A C 1
ATOM 2220 O O . THR A 1 293 ? 40.960 30.907 -57.116 1.00 91.06 293 THR A O 1
ATOM 2223 N N . GLU A 1 294 ? 42.411 32.533 -56.588 1.00 91.75 294 GLU A N 1
ATOM 2224 C CA . GLU A 1 294 ? 43.455 31.625 -56.091 1.00 91.75 294 GLU A CA 1
ATOM 2225 C C . GLU A 1 294 ? 43.026 30.953 -54.778 1.00 91.75 294 GLU A C 1
ATOM 2227 O O . GLU A 1 294 ? 43.232 29.751 -54.580 1.00 91.75 294 GLU A O 1
ATOM 2232 N N . TYR A 1 295 ? 42.389 31.711 -53.879 1.00 91.81 295 TYR A N 1
ATOM 2233 C CA . TYR A 1 295 ? 41.798 31.156 -52.666 1.00 91.81 295 TYR A CA 1
ATOM 2234 C C . TYR A 1 295 ? 40.691 30.152 -52.988 1.00 91.81 295 TYR A C 1
ATOM 2236 O O . TYR A 1 295 ? 40.671 29.067 -52.400 1.00 91.81 295 TYR A O 1
ATOM 2244 N N . PHE A 1 296 ? 39.806 30.484 -53.932 1.00 91.62 296 PHE A N 1
ATOM 2245 C CA . PHE A 1 296 ? 38.736 29.587 -54.358 1.00 91.62 296 PHE A CA 1
ATOM 2246 C C . PHE A 1 296 ? 39.283 28.251 -54.885 1.00 91.62 296 PHE A C 1
ATOM 2248 O O . PHE A 1 296 ? 38.885 27.195 -54.386 1.00 91.62 296 PHE A O 1
ATOM 2255 N N . ASP A 1 297 ? 40.247 28.283 -55.809 1.00 89.69 297 ASP A N 1
ATOM 2256 C CA . ASP A 1 297 ? 40.823 27.073 -56.408 1.00 89.69 297 ASP A CA 1
ATOM 2257 C C . ASP A 1 297 ? 41.526 26.196 -55.362 1.00 89.69 297 ASP A C 1
ATOM 2259 O O . ASP A 1 297 ? 41.295 24.985 -55.300 1.00 89.69 297 ASP A O 1
ATOM 2263 N N . ARG A 1 298 ? 42.314 26.808 -54.465 1.00 94.31 298 ARG A N 1
ATOM 2264 C CA . ARG A 1 298 ? 42.981 26.107 -53.355 1.00 94.31 298 ARG A CA 1
ATOM 2265 C C . ARG A 1 298 ? 41.980 25.502 -52.366 1.00 94.31 298 ARG A C 1
ATOM 2267 O O . ARG A 1 298 ? 42.196 24.402 -51.855 1.00 94.31 298 ARG A O 1
ATOM 2274 N N . CYS A 1 299 ? 40.880 26.201 -52.095 1.00 91.75 299 CYS A N 1
ATOM 2275 C CA . CYS A 1 299 ? 39.814 25.721 -51.222 1.00 91.75 299 CYS A CA 1
ATOM 2276 C C . CYS A 1 299 ? 39.107 24.492 -51.817 1.00 91.75 299 CYS A C 1
ATOM 2278 O O . CYS A 1 299 ? 38.916 23.497 -51.111 1.00 91.75 299 CYS A O 1
ATOM 2280 N N . VAL A 1 300 ? 38.787 24.508 -53.115 1.00 90.94 300 VAL A N 1
ATOM 2281 C CA . VAL A 1 300 ? 38.148 23.374 -53.806 1.00 90.94 300 VAL A CA 1
ATOM 2282 C C . VAL A 1 300 ? 39.102 22.181 -53.934 1.00 90.94 300 VAL A C 1
ATOM 2284 O O . VAL A 1 300 ? 38.679 21.042 -53.727 1.00 90.94 300 VAL A O 1
ATOM 2287 N N . SER A 1 301 ? 40.389 22.414 -54.218 1.00 89.69 301 SER A N 1
ATOM 2288 C CA . SER A 1 301 ? 41.375 21.344 -54.429 1.00 89.69 301 SER A CA 1
ATOM 2289 C C . SER A 1 301 ? 41.851 20.665 -53.141 1.00 89.69 301 SER A C 1
ATOM 2291 O O . SER A 1 301 ? 42.371 19.553 -53.193 1.00 89.69 301 SER A O 1
ATOM 2293 N N . SER A 1 302 ? 41.708 21.320 -51.984 1.00 91.88 302 SER A N 1
ATOM 2294 C CA . SER A 1 302 ? 42.127 20.773 -50.682 1.00 91.88 302 SER A CA 1
ATOM 2295 C C . SER A 1 302 ? 41.177 19.712 -50.107 1.00 91.88 302 SER A C 1
ATOM 2297 O O . SER A 1 302 ? 41.511 19.055 -49.120 1.00 91.88 302 SER A O 1
ATOM 2299 N N . PHE A 1 303 ? 39.997 19.530 -50.708 1.00 92.88 303 PHE A N 1
ATOM 2300 C CA . PHE A 1 303 ? 38.971 18.632 -50.194 1.00 92.88 303 PHE A CA 1
ATOM 2301 C C . PHE A 1 303 ? 39.196 17.178 -50.649 1.00 92.88 303 PHE A C 1
ATOM 2303 O O . PHE A 1 303 ? 39.120 16.852 -51.833 1.00 92.88 303 PHE A O 1
ATOM 2310 N N . ASP A 1 304 ? 39.451 16.277 -49.696 1.00 92.94 304 ASP A N 1
ATOM 2311 C CA . ASP A 1 304 ? 39.669 14.844 -49.943 1.00 92.94 304 ASP A CA 1
ATOM 2312 C C . ASP A 1 304 ? 38.333 14.095 -50.091 1.00 92.94 304 ASP A C 1
ATOM 2314 O O . ASP A 1 304 ? 37.839 13.446 -49.165 1.00 92.94 304 ASP A O 1
ATOM 2318 N N . TYR A 1 305 ? 37.737 14.180 -51.282 1.00 91.44 305 TYR A N 1
ATOM 2319 C CA . TYR A 1 305 ? 36.481 13.493 -51.607 1.00 91.44 305 TYR A CA 1
ATOM 2320 C C . TYR A 1 305 ? 36.551 11.970 -51.394 1.00 91.44 305 TYR A C 1
ATOM 2322 O O . TYR A 1 305 ? 35.535 11.353 -51.080 1.00 91.44 305 TYR A O 1
ATOM 2330 N N . GLY A 1 306 ? 37.735 11.359 -51.538 1.00 91.19 306 GLY A N 1
ATOM 2331 C CA . GLY A 1 306 ? 37.918 9.915 -51.387 1.00 91.19 306 GLY A CA 1
ATOM 2332 C C . GLY A 1 306 ? 37.692 9.445 -49.951 1.00 91.19 306 GLY A C 1
ATOM 2333 O O . GLY A 1 306 ? 37.005 8.449 -49.726 1.00 91.19 306 GLY A O 1
ATOM 2334 N N . ARG A 1 307 ? 38.195 10.190 -48.961 1.00 90.81 307 ARG A N 1
ATOM 2335 C CA . ARG A 1 307 ? 37.967 9.877 -47.541 1.00 90.81 307 ARG A CA 1
ATOM 2336 C C . ARG A 1 307 ? 36.490 9.949 -47.156 1.00 90.81 307 ARG A C 1
ATOM 2338 O O . ARG A 1 307 ? 35.996 9.045 -46.480 1.00 90.81 307 ARG A O 1
ATOM 2345 N N . PHE A 1 308 ? 35.789 11.002 -47.577 1.00 89.81 308 PHE A N 1
ATOM 2346 C CA . PHE A 1 308 ? 34.357 11.148 -47.297 1.00 89.81 308 PHE A CA 1
ATOM 2347 C C . PHE A 1 308 ? 33.538 10.065 -47.995 1.00 89.81 308 PHE A C 1
ATOM 2349 O O . PHE A 1 308 ? 32.633 9.502 -47.380 1.00 89.81 308 PHE A O 1
ATOM 2356 N N . TRP A 1 309 ? 33.900 9.718 -49.233 1.00 90.69 309 TRP A N 1
ATOM 2357 C CA . TRP A 1 309 ? 33.264 8.615 -49.940 1.00 90.69 309 TRP A CA 1
ATOM 2358 C C . TRP A 1 309 ? 33.464 7.281 -49.227 1.00 90.69 309 TRP A C 1
ATOM 2360 O O . TRP A 1 309 ? 32.492 6.573 -49.027 1.00 90.69 309 TRP A O 1
ATOM 2370 N N . ASN A 1 310 ? 34.668 6.950 -48.757 1.00 89.44 310 ASN A N 1
ATOM 2371 C CA . ASN A 1 310 ? 34.890 5.687 -48.043 1.00 89.44 310 ASN A CA 1
ATOM 2372 C C . ASN A 1 310 ? 34.019 5.562 -46.781 1.00 89.44 310 ASN A C 1
ATOM 2374 O O . ASN A 1 310 ? 33.494 4.487 -46.498 1.00 89.44 310 ASN A O 1
ATOM 2378 N N . SER A 1 311 ? 33.817 6.661 -46.047 1.00 88.19 311 SER A N 1
ATOM 2379 C CA . SER A 1 311 ? 32.892 6.677 -44.908 1.00 88.19 311 SER A CA 1
ATOM 2380 C C . SER A 1 311 ? 31.429 6.545 -45.346 1.00 88.19 311 SER A C 1
ATOM 2382 O O . SER A 1 311 ? 30.671 5.811 -44.713 1.00 88.19 311 SER A O 1
ATOM 2384 N N . GLN A 1 312 ? 31.026 7.216 -46.430 1.00 86.19 312 GLN A N 1
ATOM 2385 C CA . GLN A 1 312 ? 29.671 7.113 -46.973 1.00 86.19 312 GLN A CA 1
ATOM 2386 C C . GLN A 1 312 ? 29.384 5.714 -47.526 1.00 86.19 312 GLN A C 1
ATOM 2388 O O . GLN A 1 312 ? 28.322 5.164 -47.260 1.00 86.19 312 GLN A O 1
ATOM 2393 N N . LYS A 1 313 ? 30.344 5.111 -48.226 1.00 88.50 313 LYS A N 1
ATOM 2394 C CA . LYS A 1 313 ? 30.272 3.759 -48.771 1.00 88.50 313 LYS A CA 1
ATOM 2395 C C . LYS A 1 313 ? 30.040 2.734 -47.669 1.00 88.50 313 LYS A C 1
ATOM 2397 O O . LYS A 1 313 ? 29.130 1.933 -47.792 1.00 88.50 313 LYS A O 1
ATOM 2402 N N . GLN A 1 314 ? 30.762 2.816 -46.550 1.00 85.62 314 GLN A N 1
ATOM 2403 C CA . GLN A 1 314 ? 30.504 1.939 -45.399 1.00 85.62 314 GLN A CA 1
ATOM 2404 C C . GLN A 1 314 ? 29.077 2.095 -44.855 1.00 85.62 314 GLN A C 1
ATOM 2406 O O . GLN A 1 314 ? 28.435 1.103 -44.516 1.00 85.62 314 GLN A O 1
ATOM 2411 N N . ASN A 1 315 ? 28.552 3.324 -44.808 1.00 84.44 315 ASN A N 1
ATOM 2412 C CA . ASN A 1 315 ? 27.160 3.556 -44.422 1.00 84.44 315 ASN A CA 1
ATOM 2413 C C . ASN A 1 315 ? 26.178 2.991 -45.457 1.00 84.44 315 ASN A C 1
ATOM 2415 O O . ASN A 1 315 ? 25.151 2.446 -45.067 1.00 84.44 315 ASN A O 1
ATOM 2419 N N . CYS A 1 316 ? 26.480 3.106 -46.748 1.00 84.00 316 CYS A N 1
ATOM 2420 C CA . CYS A 1 316 ? 25.681 2.565 -47.843 1.00 84.00 316 CYS A CA 1
ATOM 2421 C C . CYS A 1 316 ? 25.666 1.035 -47.847 1.00 84.00 316 CYS A C 1
ATOM 2423 O O . CYS A 1 316 ? 24.590 0.445 -47.893 1.00 84.00 316 CYS A O 1
ATOM 2425 N N . ASP A 1 317 ? 26.823 0.394 -47.712 1.00 83.69 317 ASP A N 1
ATOM 2426 C CA . ASP A 1 317 ? 26.963 -1.062 -47.638 1.00 83.69 317 ASP A CA 1
ATOM 2427 C C . ASP A 1 317 ? 26.230 -1.601 -46.399 1.00 83.69 317 ASP A C 1
ATOM 2429 O O . ASP A 1 317 ? 25.445 -2.543 -46.493 1.00 83.69 317 ASP A O 1
ATOM 2433 N N . TYR A 1 318 ? 26.391 -0.938 -45.246 1.00 81.06 318 TYR A N 1
ATOM 2434 C CA . TYR A 1 318 ? 25.642 -1.282 -44.038 1.00 81.06 318 TYR A CA 1
ATOM 2435 C C . TYR A 1 318 ? 24.134 -1.117 -44.250 1.00 81.06 318 TYR A C 1
ATOM 2437 O O . TYR A 1 318 ? 23.371 -2.005 -43.903 1.00 81.06 318 TYR A O 1
ATOM 2445 N N . ARG A 1 319 ? 23.674 0.001 -44.821 1.00 77.88 319 ARG A N 1
ATOM 2446 C CA . ARG A 1 319 ? 22.238 0.299 -44.968 1.00 77.88 319 ARG A CA 1
ATOM 2447 C C . ARG A 1 319 ? 21.544 -0.583 -45.996 1.00 77.88 319 ARG A C 1
ATOM 2449 O O . ARG A 1 319 ? 20.453 -1.067 -45.719 1.00 77.88 319 ARG A O 1
ATOM 2456 N N . THR A 1 320 ? 22.163 -0.804 -47.152 1.00 78.75 320 THR A N 1
ATOM 2457 C CA . THR A 1 320 ? 21.594 -1.632 -48.228 1.00 78.75 320 THR A CA 1
ATOM 2458 C C . THR A 1 320 ? 21.396 -3.075 -47.779 1.00 78.75 320 THR A C 1
ATOM 2460 O O . THR A 1 320 ? 20.371 -3.671 -48.106 1.00 78.75 320 THR A O 1
ATOM 2463 N N . GLN A 1 321 ? 22.285 -3.592 -46.922 1.00 80.69 321 GLN A N 1
ATOM 2464 C CA . GLN A 1 321 ? 22.128 -4.901 -46.283 1.00 80.69 321 GLN A CA 1
ATOM 2465 C C . GLN A 1 321 ? 20.843 -5.013 -45.437 1.00 80.69 321 GLN A C 1
ATOM 2467 O O . GLN A 1 321 ? 20.340 -6.110 -45.228 1.00 80.69 321 GLN A O 1
ATOM 2472 N N . TYR A 1 322 ? 20.283 -3.896 -44.968 1.00 82.12 322 TYR A N 1
ATOM 2473 C CA . TYR A 1 322 ? 19.065 -3.857 -44.154 1.00 82.12 322 TYR A CA 1
ATOM 2474 C C . TYR A 1 322 ? 17.885 -3.202 -44.872 1.00 82.12 322 TYR A C 1
ATOM 2476 O O . TYR A 1 322 ? 16.937 -2.822 -44.201 1.00 82.12 322 TYR A O 1
ATOM 2484 N N . CYS A 1 323 ? 17.913 -3.024 -46.196 1.00 84.12 323 CYS A N 1
ATOM 2485 C CA . CYS A 1 323 ? 16.739 -2.533 -46.934 1.00 84.12 323 CYS A CA 1
ATOM 2486 C C . CYS A 1 323 ? 15.804 -3.667 -47.381 1.00 84.12 323 CYS A C 1
ATOM 2488 O O . CYS A 1 323 ? 14.631 -3.422 -47.664 1.00 84.12 323 CYS A O 1
ATOM 2490 N N . ASP A 1 324 ? 16.295 -4.905 -47.385 1.00 88.12 324 ASP A N 1
ATOM 2491 C CA . ASP A 1 324 ? 15.478 -6.093 -47.585 1.00 88.12 324 ASP A CA 1
ATOM 2492 C C . ASP A 1 324 ? 14.921 -6.614 -46.251 1.00 88.12 324 ASP A C 1
ATOM 2494 O O . ASP A 1 324 ? 15.644 -6.741 -45.255 1.00 88.12 324 ASP A O 1
ATOM 2498 N N . ARG A 1 325 ? 13.621 -6.932 -46.244 1.00 88.62 325 ARG A N 1
ATOM 2499 C CA . ARG A 1 325 ? 12.911 -7.389 -45.044 1.00 88.62 325 ARG A CA 1
ATOM 2500 C C . ARG A 1 325 ? 13.521 -8.667 -44.497 1.00 88.62 325 ARG A C 1
ATOM 2502 O O . ARG A 1 325 ? 13.769 -8.747 -43.296 1.00 88.62 325 ARG A O 1
ATOM 2509 N N . ASP A 1 326 ? 13.728 -9.655 -45.354 1.00 91.12 326 ASP A N 1
ATOM 2510 C CA . ASP A 1 326 ? 14.117 -10.991 -44.916 1.00 91.12 326 ASP A CA 1
ATOM 2511 C C . ASP A 1 326 ? 15.575 -10.985 -44.439 1.00 91.12 326 ASP A C 1
ATOM 2513 O O . ASP A 1 326 ? 15.895 -11.571 -43.403 1.00 91.12 326 ASP A O 1
ATOM 2517 N N . THR A 1 327 ? 16.435 -10.200 -45.093 1.00 89.31 327 THR A N 1
ATOM 2518 C CA . THR A 1 327 ? 17.816 -9.952 -44.659 1.00 89.31 327 THR A CA 1
ATOM 2519 C C . THR A 1 327 ? 17.867 -9.246 -43.302 1.00 89.31 327 THR A C 1
ATOM 2521 O O . THR A 1 327 ? 18.615 -9.667 -42.413 1.00 89.31 327 THR A O 1
ATOM 2524 N N . TYR A 1 328 ? 17.040 -8.215 -43.084 1.00 89.25 328 TYR A N 1
ATOM 2525 C CA . TYR A 1 328 ? 16.949 -7.552 -41.780 1.00 89.25 328 TYR A CA 1
ATOM 2526 C C . TYR A 1 328 ? 16.449 -8.497 -40.692 1.00 89.25 328 TYR A C 1
ATOM 2528 O O . TYR A 1 328 ? 17.059 -8.582 -39.624 1.00 89.25 328 TYR A O 1
ATOM 2536 N N . VAL A 1 329 ? 15.348 -9.206 -40.948 1.00 90.56 329 VAL A N 1
ATOM 2537 C CA . VAL A 1 329 ? 14.741 -10.117 -39.973 1.00 90.56 329 VAL A CA 1
ATOM 2538 C C . VAL A 1 329 ? 15.717 -11.241 -39.629 1.00 90.56 329 VAL A C 1
ATOM 2540 O O . VAL A 1 329 ? 15.944 -11.491 -38.446 1.00 90.56 329 VAL A O 1
ATOM 2543 N N . GLY A 1 330 ? 16.383 -11.841 -40.620 1.00 91.31 330 GLY A N 1
ATOM 2544 C CA . GLY A 1 330 ? 17.405 -12.865 -40.405 1.00 91.31 330 GLY A CA 1
ATOM 2545 C C . GLY A 1 330 ? 18.589 -12.360 -39.575 1.00 91.31 330 GLY A C 1
ATOM 2546 O O . GLY A 1 330 ? 18.987 -13.003 -38.601 1.00 91.31 330 GLY A O 1
ATOM 2547 N N . ALA A 1 331 ? 19.116 -11.172 -39.888 1.00 88.88 331 ALA A N 1
ATOM 2548 C CA . ALA A 1 331 ? 20.198 -10.563 -39.115 1.00 88.88 331 ALA A CA 1
ATOM 2549 C C . ALA A 1 331 ? 19.768 -10.192 -37.684 1.00 88.88 331 ALA A C 1
ATOM 2551 O O . ALA A 1 331 ? 20.550 -10.356 -36.746 1.00 88.88 331 ALA A O 1
ATOM 2552 N N . CYS A 1 332 ? 18.534 -9.717 -37.503 1.00 90.81 332 CYS A N 1
ATOM 2553 C CA . CYS A 1 332 ? 17.943 -9.425 -36.198 1.00 90.81 332 CYS A CA 1
ATOM 2554 C C . CYS A 1 332 ? 17.847 -10.694 -35.343 1.00 90.81 332 CYS A C 1
ATOM 2556 O O . CYS A 1 332 ? 18.390 -10.727 -34.238 1.00 90.81 332 CYS A O 1
ATOM 2558 N N . VAL A 1 333 ? 17.253 -11.765 -35.880 1.00 91.06 333 VAL A N 1
ATOM 2559 C CA . VAL A 1 333 ? 17.123 -13.057 -35.190 1.00 91.06 333 VAL A CA 1
ATOM 2560 C C . VAL A 1 333 ? 18.500 -13.632 -34.856 1.00 91.06 333 VAL A C 1
ATOM 2562 O O . VAL A 1 333 ? 18.730 -14.047 -33.722 1.00 91.06 333 VAL A O 1
ATOM 2565 N N . SER A 1 334 ? 19.449 -13.601 -35.797 1.00 89.31 334 SER A N 1
ATOM 2566 C CA . SER A 1 334 ? 20.809 -14.096 -35.562 1.00 89.31 334 SER A CA 1
ATOM 2567 C C . SER A 1 334 ? 21.521 -13.337 -34.441 1.00 89.31 334 SER A C 1
ATOM 2569 O O . SER A 1 334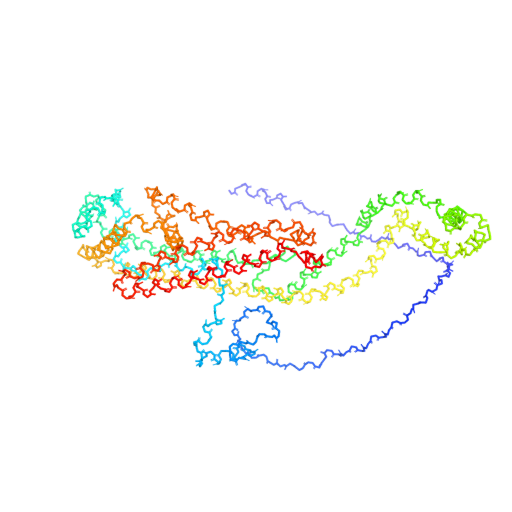 ? 22.161 -13.971 -33.602 1.00 89.31 334 SER A O 1
ATOM 2571 N N . ARG A 1 335 ? 21.413 -12.001 -34.394 1.00 89.06 335 ARG A N 1
ATOM 2572 C CA . ARG A 1 335 ? 22.009 -11.197 -33.314 1.00 89.06 335 ARG A CA 1
ATOM 2573 C C . ARG A 1 335 ? 21.347 -11.477 -31.974 1.00 89.06 335 ARG A C 1
ATOM 2575 O O . ARG A 1 335 ? 22.052 -11.688 -30.996 1.00 89.06 335 ARG A O 1
ATOM 2582 N N . LEU A 1 336 ? 20.016 -11.529 -31.929 1.00 89.50 336 LEU A N 1
ATOM 2583 C CA . LEU A 1 336 ? 19.282 -11.819 -30.696 1.00 89.50 336 LEU A CA 1
ATOM 2584 C C . LEU A 1 336 ? 19.583 -13.223 -30.167 1.00 89.50 336 LEU A C 1
ATOM 2586 O O . LEU A 1 336 ? 19.714 -13.393 -28.959 1.00 89.50 336 LEU A O 1
ATOM 2590 N N . ASN A 1 337 ? 19.750 -14.210 -31.049 1.00 88.31 337 ASN A N 1
ATOM 2591 C CA . ASN A 1 337 ? 20.159 -15.558 -30.662 1.00 88.31 337 ASN A CA 1
ATOM 2592 C C . ASN A 1 337 ? 21.602 -15.598 -30.148 1.00 88.31 337 ASN A C 1
ATOM 2594 O O . ASN A 1 337 ? 21.852 -16.242 -29.133 1.00 88.31 337 ASN A O 1
ATOM 2598 N N . ALA A 1 338 ? 22.528 -14.878 -30.787 1.00 89.00 338 ALA A N 1
ATOM 2599 C CA . ALA A 1 338 ? 23.907 -14.765 -30.310 1.00 89.00 338 ALA A CA 1
ATOM 2600 C C . ALA A 1 338 ? 23.991 -14.055 -28.945 1.00 89.00 338 ALA A C 1
ATOM 2602 O O . ALA A 1 338 ? 24.750 -14.462 -28.069 1.00 89.00 338 ALA A O 1
ATOM 2603 N N . ASP A 1 339 ? 23.170 -13.026 -28.731 1.00 90.94 339 ASP A N 1
ATOM 2604 C CA . ASP A 1 339 ? 23.086 -12.308 -27.459 1.00 90.94 339 ASP A CA 1
ATOM 2605 C C . ASP A 1 339 ? 22.269 -13.052 -26.392 1.00 90.94 339 ASP A C 1
ATOM 2607 O O . ASP A 1 339 ? 22.327 -12.684 -25.218 1.00 90.94 339 ASP A O 1
ATOM 2611 N N . ARG A 1 340 ? 21.519 -14.100 -26.753 1.00 90.38 340 ARG A N 1
ATOM 2612 C CA . ARG A 1 340 ? 20.581 -14.788 -25.854 1.00 90.38 340 ARG A CA 1
ATOM 2613 C C . ARG A 1 340 ? 21.265 -15.319 -24.604 1.00 90.38 340 ARG A C 1
ATOM 2615 O O . ARG A 1 340 ? 20.774 -15.088 -23.503 1.00 90.38 340 ARG A O 1
ATOM 2622 N N . GLU A 1 341 ? 22.399 -15.997 -24.762 1.00 88.62 341 GLU A N 1
ATOM 2623 C CA . GLU A 1 341 ? 23.156 -16.554 -23.635 1.00 88.62 341 GLU A CA 1
ATOM 2624 C C . GLU A 1 341 ? 23.710 -15.449 -22.731 1.00 88.62 341 GLU A C 1
ATOM 2626 O O . GLU A 1 341 ? 23.614 -15.536 -21.505 1.00 88.62 341 GLU A O 1
ATOM 2631 N N . ARG A 1 342 ? 24.210 -14.360 -23.328 1.00 92.19 342 ARG A N 1
ATOM 2632 C CA . ARG A 1 342 ? 24.705 -13.192 -22.591 1.00 92.19 342 ARG A CA 1
ATOM 2633 C C . ARG A 1 342 ? 23.583 -12.520 -21.799 1.00 92.19 342 ARG A C 1
ATOM 2635 O O . ARG A 1 342 ? 23.744 -12.273 -20.605 1.00 92.19 342 ARG A O 1
ATOM 2642 N N . ILE A 1 343 ? 22.439 -12.262 -22.433 1.00 91.00 343 ILE A N 1
ATOM 2643 C CA . ILE A 1 343 ? 21.273 -11.639 -21.793 1.00 91.00 343 ILE A CA 1
ATOM 2644 C C . ILE A 1 343 ? 20.708 -12.559 -20.703 1.00 91.00 343 ILE A C 1
ATOM 2646 O O . ILE A 1 343 ? 20.350 -12.072 -19.629 1.00 91.00 343 ILE A O 1
ATOM 2650 N N . ALA A 1 344 ? 20.664 -13.875 -20.925 1.00 90.69 344 ALA A N 1
ATOM 2651 C CA . ALA A 1 344 ? 20.243 -14.844 -19.916 1.00 90.69 344 ALA A CA 1
ATOM 2652 C C . ALA A 1 344 ? 21.186 -14.835 -18.701 1.00 90.69 344 ALA A C 1
ATOM 2654 O O . ALA A 1 344 ? 20.722 -14.731 -17.565 1.00 90.69 344 ALA A O 1
ATOM 2655 N N . ALA A 1 345 ? 22.504 -14.841 -18.920 1.00 92.81 345 ALA A N 1
ATOM 2656 C CA . ALA A 1 345 ? 23.498 -14.770 -17.849 1.00 92.81 345 ALA A CA 1
ATOM 2657 C C . ALA A 1 345 ? 23.446 -13.437 -17.074 1.00 92.81 345 ALA A C 1
ATOM 2659 O O . ALA A 1 345 ? 23.573 -13.411 -15.847 1.00 92.81 345 ALA A O 1
ATOM 2660 N N . GLU A 1 346 ? 23.234 -12.311 -17.757 1.00 93.88 346 GLU A N 1
ATOM 2661 C CA . GLU A 1 346 ? 23.035 -11.008 -17.112 1.00 93.88 346 GLU A CA 1
ATOM 2662 C C . GLU A 1 346 ? 21.723 -10.952 -16.317 1.00 93.88 346 GLU A C 1
ATOM 2664 O O . GLU A 1 346 ? 21.689 -10.398 -15.213 1.00 93.88 346 GLU A O 1
ATOM 2669 N N . SER A 1 347 ? 20.656 -11.553 -16.850 1.00 91.31 347 SER A N 1
ATOM 2670 C CA . SER A 1 347 ? 19.355 -11.658 -16.182 1.00 91.31 347 SER A CA 1
ATOM 2671 C C . SER A 1 347 ? 19.455 -12.504 -14.919 1.00 91.31 347 SER A C 1
ATOM 2673 O O . SER A 1 347 ? 18.957 -12.088 -13.876 1.00 91.31 347 SER A O 1
ATOM 2675 N N . GLN A 1 348 ? 20.193 -13.615 -14.969 1.00 95.19 348 GLN A N 1
ATOM 2676 C CA . GLN A 1 348 ? 20.500 -14.448 -13.808 1.00 95.19 348 GLN A CA 1
ATOM 2677 C C . GLN A 1 348 ? 21.158 -13.626 -12.690 1.00 95.19 348 GLN A C 1
ATOM 2679 O O . GLN A 1 348 ? 20.633 -13.554 -11.580 1.00 95.19 348 GLN A O 1
ATOM 2684 N N . LYS A 1 349 ? 22.243 -12.903 -13.002 1.00 96.12 349 LYS A N 1
ATOM 2685 C CA . LYS A 1 349 ? 22.950 -12.034 -12.039 1.00 96.12 349 LYS A CA 1
ATOM 2686 C C . LYS A 1 349 ? 22.073 -10.905 -11.493 1.00 96.12 349 LYS A C 1
ATOM 2688 O O . LYS A 1 349 ? 22.300 -10.399 -10.390 1.00 96.12 349 LYS A O 1
ATOM 2693 N N . ARG A 1 350 ? 21.112 -10.424 -12.285 1.00 95.31 350 ARG A N 1
ATOM 2694 C CA . ARG A 1 350 ? 20.142 -9.416 -11.846 1.00 95.31 350 ARG A CA 1
ATOM 2695 C C . ARG A 1 350 ? 19.135 -10.025 -10.874 1.00 95.31 350 ARG A C 1
ATOM 2697 O O . ARG A 1 350 ? 18.936 -9.440 -9.814 1.00 95.31 350 ARG A O 1
ATOM 2704 N N . CYS A 1 351 ? 18.580 -11.193 -11.192 1.00 95.38 351 CYS A N 1
ATOM 2705 C CA . CYS A 1 351 ? 17.664 -11.929 -10.323 1.00 95.38 351 CYS A CA 1
ATOM 2706 C C . CYS A 1 351 ? 18.324 -12.354 -9.009 1.00 95.38 351 CYS A C 1
ATOM 2708 O O . CYS A 1 351 ? 17.700 -12.247 -7.958 1.00 95.38 351 CYS A O 1
ATOM 2710 N N . ASP A 1 352 ? 19.600 -12.742 -9.029 1.00 93.56 352 ASP A N 1
ATOM 2711 C CA . ASP A 1 352 ? 20.352 -13.051 -7.808 1.00 93.56 352 ASP A CA 1
ATOM 2712 C C . ASP A 1 352 ? 20.382 -11.854 -6.847 1.00 93.56 352 ASP A C 1
ATOM 2714 O O . ASP A 1 352 ? 20.127 -12.005 -5.658 1.00 93.56 352 ASP A O 1
ATOM 2718 N N . ARG A 1 353 ? 20.619 -10.642 -7.363 1.00 93.81 353 ARG A N 1
ATOM 2719 C CA . ARG A 1 353 ? 20.630 -9.418 -6.544 1.00 93.81 353 ARG A CA 1
ATOM 2720 C C . ARG A 1 353 ? 19.228 -8.980 -6.128 1.00 93.81 353 ARG A C 1
ATOM 2722 O O . ARG A 1 353 ? 19.002 -8.676 -4.964 1.00 93.81 353 ARG A O 1
ATOM 2729 N N . GLN A 1 354 ? 18.284 -8.962 -7.068 1.00 92.94 354 GLN A N 1
ATOM 2730 C CA . GLN A 1 354 ? 16.917 -8.506 -6.808 1.00 92.94 354 GLN A CA 1
ATOM 2731 C C . GLN A 1 354 ? 16.152 -9.441 -5.869 1.00 92.94 354 GLN A C 1
ATOM 2733 O O . GLN A 1 354 ? 15.358 -8.957 -5.064 1.00 92.94 354 GLN A O 1
ATOM 2738 N N . SER A 1 355 ? 16.391 -10.754 -5.943 1.00 92.69 355 SER A N 1
ATOM 2739 C CA . SER A 1 355 ? 15.740 -11.730 -5.062 1.00 92.69 355 SER A CA 1
ATOM 2740 C C . SER A 1 355 ? 16.089 -11.487 -3.598 1.00 92.69 355 SER A C 1
ATOM 2742 O O . SER A 1 355 ? 15.190 -11.558 -2.774 1.00 92.69 355 SER A O 1
ATOM 2744 N N . VAL A 1 356 ? 17.330 -11.105 -3.267 1.00 94.12 356 VAL A N 1
ATOM 2745 C CA . VAL A 1 356 ? 17.735 -10.792 -1.883 1.00 94.12 356 VAL A CA 1
ATOM 2746 C C . VAL A 1 356 ? 16.901 -9.648 -1.308 1.00 94.12 356 VAL A C 1
ATOM 2748 O O . VAL A 1 356 ? 16.317 -9.782 -0.234 1.00 94.12 356 VAL A O 1
ATOM 2751 N N . ASP A 1 357 ? 16.840 -8.516 -2.011 1.00 90.56 357 ASP A N 1
ATOM 2752 C CA . ASP A 1 357 ? 16.152 -7.323 -1.508 1.00 90.56 357 ASP A CA 1
ATOM 2753 C C . ASP A 1 357 ? 14.631 -7.516 -1.494 1.00 90.56 357 ASP A C 1
ATOM 2755 O O . ASP A 1 357 ? 13.959 -7.139 -0.530 1.00 90.56 357 ASP A O 1
ATOM 2759 N N . THR A 1 358 ? 14.095 -8.171 -2.528 1.00 89.06 358 THR A N 1
ATOM 2760 C CA . THR A 1 358 ? 12.666 -8.499 -2.621 1.00 89.06 358 THR A CA 1
ATOM 2761 C C . THR A 1 358 ? 12.263 -9.463 -1.511 1.00 89.06 358 THR A C 1
ATOM 2763 O O . THR A 1 358 ? 11.267 -9.227 -0.834 1.00 89.06 358 THR A O 1
ATOM 2766 N N . TYR A 1 359 ? 13.067 -10.500 -1.261 1.00 93.06 359 TYR A N 1
ATOM 2767 C CA . TYR A 1 359 ? 12.827 -11.476 -0.204 1.00 93.06 359 TYR A CA 1
ATOM 2768 C C . TYR A 1 359 ? 12.891 -10.844 1.189 1.00 93.06 359 TYR A C 1
ATOM 2770 O O . TYR A 1 359 ? 12.023 -11.096 2.017 1.00 93.06 359 TYR A O 1
ATOM 2778 N N . LYS A 1 360 ? 13.846 -9.943 1.453 1.00 93.62 360 LYS A N 1
ATOM 2779 C CA . LYS A 1 360 ? 13.886 -9.201 2.727 1.00 93.62 360 LYS A CA 1
ATOM 2780 C C . LYS A 1 360 ? 12.626 -8.366 2.946 1.00 93.62 360 LYS A C 1
ATOM 2782 O O . LYS A 1 360 ? 12.061 -8.365 4.039 1.00 93.62 360 LYS A O 1
ATOM 2787 N N . HIS A 1 361 ? 12.177 -7.649 1.917 1.00 90.12 361 HIS A N 1
ATOM 2788 C CA . HIS A 1 361 ? 10.946 -6.865 2.002 1.00 90.12 361 HIS A CA 1
ATOM 2789 C C . HIS A 1 361 ? 9.709 -7.754 2.196 1.00 90.12 361 HIS A C 1
ATOM 2791 O O . HIS A 1 361 ? 8.808 -7.419 2.971 1.00 90.12 361 HIS A O 1
ATOM 2797 N N . PHE A 1 362 ? 9.695 -8.907 1.529 1.00 90.50 362 PHE A N 1
ATOM 2798 C CA . PHE A 1 362 ? 8.673 -9.930 1.673 1.00 90.50 362 PHE A CA 1
ATOM 2799 C C . PHE A 1 362 ? 8.601 -10.465 3.109 1.00 90.50 362 PHE A C 1
ATOM 2801 O O . PHE A 1 362 ? 7.545 -10.392 3.736 1.00 90.50 362 PHE A O 1
ATOM 2808 N N . GLN A 1 363 ? 9.733 -10.889 3.677 1.00 92.56 363 GLN A N 1
ATOM 2809 C CA . GLN A 1 363 ? 9.827 -11.358 5.061 1.00 92.56 363 GLN A CA 1
ATOM 2810 C C . GLN A 1 363 ? 9.346 -10.303 6.061 1.00 92.56 363 GLN A C 1
ATOM 2812 O O . GLN A 1 363 ? 8.593 -10.623 6.979 1.00 92.56 363 GLN A O 1
ATOM 2817 N N . LEU A 1 364 ? 9.730 -9.035 5.872 1.00 92.38 364 LEU A N 1
ATOM 2818 C CA . LEU A 1 364 ? 9.279 -7.943 6.737 1.00 92.38 364 LEU A CA 1
ATOM 2819 C C . LEU A 1 364 ? 7.757 -7.765 6.672 1.00 92.38 364 LEU A C 1
ATOM 2821 O O . LEU A 1 364 ? 7.103 -7.577 7.697 1.00 92.38 364 LEU A O 1
ATOM 2825 N N . THR A 1 365 ? 7.195 -7.833 5.467 1.00 88.62 365 THR A N 1
ATOM 2826 C CA . THR A 1 365 ? 5.751 -7.737 5.241 1.00 88.62 365 THR A CA 1
ATOM 2827 C C . THR A 1 365 ? 5.007 -8.896 5.907 1.00 88.62 365 THR A C 1
ATOM 2829 O O . THR A 1 365 ? 4.036 -8.659 6.624 1.00 88.62 365 THR A O 1
ATOM 2832 N N . CYS A 1 366 ? 5.503 -10.125 5.758 1.00 90.50 366 CYS A N 1
ATOM 2833 C CA . CYS A 1 366 ? 4.963 -11.309 6.425 1.00 90.50 366 CYS A CA 1
ATOM 2834 C C . CYS A 1 366 ? 5.041 -11.212 7.955 1.00 90.50 366 CYS A C 1
ATOM 2836 O O . CYS A 1 366 ? 4.056 -11.483 8.640 1.00 90.50 366 CYS A O 1
ATOM 2838 N N . ALA A 1 367 ? 6.165 -10.741 8.502 1.00 91.44 367 ALA A N 1
ATOM 2839 C CA . ALA A 1 367 ? 6.320 -10.524 9.940 1.00 91.44 367 ALA A CA 1
ATOM 2840 C C . ALA A 1 367 ? 5.348 -9.456 10.469 1.00 91.44 367 ALA A C 1
ATOM 2842 O O . ALA A 1 367 ? 4.699 -9.658 11.495 1.00 91.44 367 ALA A O 1
ATOM 2843 N N . LYS A 1 368 ? 5.189 -8.334 9.750 1.00 90.44 368 LYS A N 1
ATOM 2844 C CA . LYS A 1 368 ? 4.226 -7.279 10.105 1.00 90.44 368 LYS A CA 1
ATOM 2845 C C . LYS A 1 368 ? 2.791 -7.802 10.080 1.00 90.44 368 LYS A C 1
ATOM 2847 O O . LYS A 1 368 ? 1.996 -7.460 10.956 1.00 90.44 368 LYS A O 1
ATOM 2852 N N . PHE A 1 369 ? 2.462 -8.612 9.082 1.00 89.12 369 PHE A N 1
ATOM 2853 C CA . PHE A 1 369 ? 1.146 -9.213 8.950 1.00 89.12 369 PHE A CA 1
ATOM 2854 C C . PHE A 1 369 ? 0.848 -10.177 10.111 1.00 89.12 369 PHE A C 1
ATOM 2856 O O . PHE A 1 369 ? -0.166 -10.005 10.785 1.00 89.12 369 PHE A O 1
ATOM 2863 N N . SER A 1 370 ? 1.771 -11.090 10.434 1.00 89.56 370 SER A N 1
ATOM 2864 C CA . SER A 1 370 ? 1.635 -11.991 11.588 1.00 89.56 370 SER A CA 1
ATOM 2865 C C . SER A 1 370 ? 1.494 -11.221 12.906 1.00 89.56 370 SER A C 1
ATOM 2867 O O . SER A 1 370 ? 0.580 -11.490 13.679 1.00 89.56 370 SER A O 1
ATOM 2869 N N . ALA A 1 371 ? 2.305 -10.180 13.126 1.00 90.88 371 ALA A N 1
ATOM 2870 C CA . ALA A 1 371 ? 2.175 -9.331 14.310 1.00 90.88 371 ALA A CA 1
ATOM 2871 C C . ALA A 1 371 ? 0.811 -8.618 14.376 1.00 90.88 371 ALA A C 1
ATOM 2873 O O . ALA A 1 371 ? 0.241 -8.462 15.454 1.00 90.88 371 ALA A O 1
ATOM 2874 N N . THR A 1 372 ? 0.266 -8.200 13.230 1.00 88.00 372 THR A N 1
ATOM 2875 C CA . THR A 1 372 ? -1.069 -7.586 13.150 1.00 88.00 372 THR A CA 1
ATOM 2876 C C . THR A 1 372 ? -2.164 -8.592 13.501 1.00 88.00 372 THR A C 1
ATOM 2878 O O . THR A 1 372 ? -3.106 -8.241 14.211 1.00 88.00 372 THR A O 1
ATOM 2881 N N . GLN A 1 373 ? -2.029 -9.841 13.054 1.00 89.31 373 GLN A N 1
ATOM 2882 C CA . GLN A 1 373 ? -2.946 -10.922 13.402 1.00 89.31 373 GLN A CA 1
ATOM 2883 C C . GLN A 1 373 ? -2.916 -11.219 14.906 1.00 89.31 373 GLN A C 1
ATOM 2885 O O . GLN A 1 373 ? -3.964 -11.190 15.545 1.00 89.31 373 GLN A O 1
ATOM 2890 N N . THR A 1 374 ? -1.731 -11.375 15.502 1.00 91.38 374 THR A N 1
ATOM 2891 C CA . THR A 1 374 ? -1.596 -11.558 16.957 1.00 91.38 374 THR A CA 1
ATOM 2892 C C . THR A 1 374 ? -2.206 -10.387 17.729 1.00 91.38 374 THR A C 1
ATOM 2894 O O . THR A 1 374 ? -2.958 -10.587 18.679 1.00 91.38 374 THR A O 1
ATOM 2897 N N . GLN A 1 375 ? -1.970 -9.145 17.293 1.00 91.56 375 GLN A N 1
ATOM 2898 C CA . GLN A 1 375 ? -2.591 -7.975 17.921 1.00 91.56 375 GLN A CA 1
ATOM 2899 C C . GLN A 1 375 ? -4.117 -7.959 17.775 1.00 91.56 375 GLN A C 1
ATOM 2901 O O . GLN A 1 375 ? -4.805 -7.504 18.690 1.00 91.56 375 GLN A O 1
ATOM 2906 N N . CYS A 1 376 ? -4.660 -8.427 16.647 1.00 92.69 376 CYS A N 1
ATOM 2907 C CA . CYS A 1 376 ? -6.102 -8.592 16.464 1.00 92.69 376 CYS A CA 1
ATOM 2908 C C . CYS A 1 376 ? -6.664 -9.574 17.494 1.00 92.69 376 CYS A C 1
ATOM 2910 O O . CYS A 1 376 ? -7.639 -9.251 18.176 1.00 92.69 376 CYS A O 1
ATOM 2912 N N . GLU A 1 377 ? -6.025 -10.734 17.645 1.00 90.06 377 GLU A N 1
ATOM 2913 C CA . GLU A 1 377 ? -6.438 -11.781 18.579 1.00 90.06 377 GLU A CA 1
ATOM 2914 C C . GLU A 1 377 ? -6.382 -11.284 20.023 1.00 90.06 377 GLU A C 1
ATOM 2916 O O . GLU A 1 377 ? -7.385 -11.348 20.731 1.00 90.06 377 GLU A O 1
ATOM 2921 N N . GLU A 1 378 ? -5.264 -10.686 20.443 1.00 91.81 378 GLU A N 1
ATOM 2922 C CA . GLU A 1 378 ? -5.108 -10.133 21.791 1.00 91.81 378 GLU A CA 1
ATOM 2923 C C . GLU A 1 378 ? -6.138 -9.041 22.099 1.00 91.81 378 GLU A C 1
ATOM 2925 O O . GLU A 1 378 ? -6.733 -9.019 23.181 1.00 91.81 378 GLU A O 1
ATOM 2930 N N . ARG A 1 379 ? -6.361 -8.107 21.165 1.00 90.50 379 ARG A N 1
ATOM 2931 C CA . ARG A 1 379 ? -7.345 -7.029 21.349 1.00 90.50 379 ARG A CA 1
ATOM 2932 C C . ARG A 1 379 ? -8.757 -7.584 21.430 1.00 90.50 379 ARG A C 1
ATOM 2934 O O . ARG A 1 379 ? -9.532 -7.136 22.272 1.00 90.50 379 ARG A O 1
ATOM 2941 N N . SER A 1 380 ? -9.080 -8.559 20.590 1.00 90.25 380 SER A N 1
ATOM 2942 C CA . SER A 1 380 ? -10.407 -9.163 20.571 1.00 90.25 380 SER A CA 1
ATOM 2943 C C . SER A 1 380 ? -10.659 -10.000 21.825 1.00 90.25 380 SER A C 1
ATOM 2945 O O . SER A 1 380 ? -11.725 -9.889 22.423 1.00 90.25 380 SER A O 1
ATOM 2947 N N . GLN A 1 381 ? -9.659 -10.748 22.300 1.00 90.81 381 GLN A N 1
ATOM 2948 C CA . GLN A 1 381 ? -9.720 -11.456 23.580 1.00 90.81 381 GLN A CA 1
ATOM 2949 C C . GLN A 1 381 ? -9.933 -10.490 24.746 1.00 90.81 381 GLN A C 1
ATOM 2951 O O . GLN A 1 381 ? -10.819 -10.720 25.563 1.00 90.81 381 GLN A O 1
ATOM 2956 N N . LYS A 1 382 ? -9.190 -9.376 24.803 1.00 91.50 382 LYS A N 1
ATOM 2957 C CA . LYS A 1 382 ? -9.382 -8.338 25.832 1.00 91.50 382 LYS A CA 1
ATOM 2958 C C . LYS A 1 382 ? -10.784 -7.727 25.779 1.00 91.50 382 LYS A C 1
ATOM 2960 O O . LYS A 1 382 ? -11.399 -7.528 26.823 1.00 91.50 382 LYS A O 1
ATOM 2965 N N . ALA A 1 383 ? -11.303 -7.455 24.581 1.00 88.56 383 ALA A N 1
ATOM 2966 C CA . ALA A 1 383 ? -12.648 -6.916 24.405 1.00 88.56 383 ALA A CA 1
ATOM 2967 C C . ALA A 1 383 ? -13.734 -7.906 24.858 1.00 88.56 383 ALA A C 1
ATOM 2969 O O . ALA A 1 383 ? -14.655 -7.512 25.572 1.00 88.56 383 ALA A O 1
ATOM 2970 N N . CYS A 1 384 ? -13.615 -9.189 24.505 1.00 92.44 384 CYS A N 1
ATOM 2971 C CA . CYS A 1 384 ? -14.575 -10.198 24.948 1.00 92.44 384 CYS A CA 1
ATOM 2972 C C . CYS A 1 384 ? -14.450 -10.492 26.451 1.00 92.44 384 CYS A C 1
ATOM 2974 O O . CYS A 1 384 ? -15.472 -10.620 27.113 1.00 92.44 384 CYS A O 1
ATOM 2976 N N . ALA A 1 385 ? -13.237 -10.513 27.016 1.00 91.00 385 ALA A N 1
ATOM 2977 C CA . ALA A 1 385 ? -13.020 -10.683 28.456 1.00 91.00 385 ALA A CA 1
ATOM 2978 C C . ALA A 1 385 ? -13.664 -9.551 29.273 1.00 91.00 385 ALA A C 1
ATOM 2980 O O . ALA A 1 385 ? -14.232 -9.790 30.336 1.00 91.00 385 ALA A O 1
ATOM 2981 N N . PHE A 1 386 ? -13.635 -8.317 28.759 1.00 89.06 386 PHE A N 1
ATOM 2982 C CA . PHE A 1 386 ? -14.368 -7.206 29.361 1.00 89.06 386 PHE A CA 1
ATOM 2983 C C . P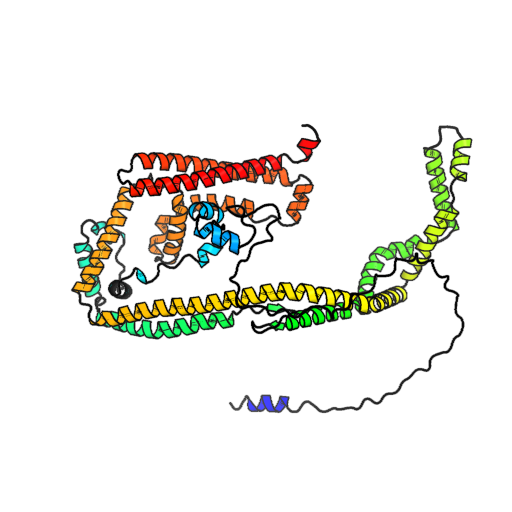HE A 1 386 ? -15.886 -7.452 29.367 1.00 89.06 386 PHE A C 1
ATOM 2985 O O . PHE A 1 386 ? -16.543 -7.222 30.379 1.00 89.06 386 PHE A O 1
ATOM 2992 N N . GLN A 1 387 ? -16.451 -7.948 28.262 1.00 89.56 387 GLN A N 1
ATOM 2993 C CA . GLN A 1 387 ? -17.878 -8.283 28.202 1.00 89.56 387 GLN A CA 1
ATOM 2994 C C . GLN A 1 387 ? -18.237 -9.463 29.116 1.00 89.56 387 GLN A C 1
ATOM 2996 O O . GLN A 1 387 ? -19.316 -9.465 29.701 1.00 89.56 387 GLN A O 1
ATOM 3001 N N . GLU A 1 388 ? -17.345 -10.444 29.272 1.00 91.00 388 GLU A N 1
ATOM 3002 C CA . GLU A 1 388 ? -17.510 -11.555 30.216 1.00 91.00 388 GLU A CA 1
ATOM 3003 C C . GLU A 1 388 ? -17.535 -11.071 31.665 1.00 91.00 388 GLU A C 1
ATOM 3005 O O . GLU A 1 388 ? -18.416 -11.470 32.423 1.00 91.00 388 GLU A O 1
ATOM 3010 N N . ASP A 1 389 ? -16.613 -10.184 32.045 1.00 89.00 389 ASP A N 1
ATOM 3011 C CA . ASP A 1 389 ? -16.612 -9.555 33.369 1.00 89.00 389 ASP A CA 1
ATOM 3012 C C . ASP A 1 389 ? -17.882 -8.720 33.585 1.00 89.00 389 ASP A C 1
ATOM 3014 O O . ASP A 1 389 ? -18.503 -8.785 34.650 1.00 89.00 389 ASP A O 1
ATOM 3018 N N . ALA A 1 390 ? -18.323 -7.995 32.550 1.00 87.75 390 ALA A N 1
ATOM 3019 C CA . ALA A 1 390 ? -19.570 -7.250 32.598 1.00 87.75 390 ALA A CA 1
ATOM 3020 C C . ALA A 1 390 ? -20.783 -8.165 32.803 1.00 87.75 390 ALA A C 1
ATOM 3022 O O . ALA A 1 390 ? -21.623 -7.887 33.657 1.00 87.75 390 ALA A O 1
ATOM 3023 N N . PHE A 1 391 ? -20.841 -9.281 32.076 1.00 91.88 391 PHE A N 1
ATOM 3024 C CA . PHE A 1 391 ? -21.885 -10.290 32.214 1.00 91.88 391 PHE A CA 1
ATOM 3025 C C . PHE A 1 391 ? -21.878 -10.938 33.603 1.00 91.88 391 PHE A C 1
ATOM 3027 O O . PHE A 1 391 ? -22.925 -11.011 34.241 1.00 91.88 391 PHE A O 1
ATOM 3034 N N . ALA A 1 392 ? -20.705 -11.324 34.114 1.00 91.69 392 ALA A N 1
ATOM 3035 C CA . ALA A 1 392 ? -20.558 -11.954 35.426 1.00 91.69 392 ALA A CA 1
ATOM 3036 C C . ALA A 1 392 ? -21.031 -11.050 36.576 1.00 91.69 392 ALA A C 1
ATOM 3038 O O . ALA A 1 392 ? -21.571 -11.533 37.570 1.00 91.69 392 ALA A O 1
ATOM 3039 N N . LYS A 1 393 ? -20.851 -9.732 36.440 1.00 92.06 393 LYS A N 1
ATOM 3040 C CA . LYS A 1 393 ? -21.336 -8.740 37.411 1.00 92.06 393 LYS A CA 1
ATOM 3041 C C . LYS A 1 393 ? -22.805 -8.378 37.210 1.00 92.06 393 LYS A C 1
ATOM 3043 O O . LYS A 1 393 ? -23.423 -7.859 38.136 1.00 92.06 393 LYS A O 1
ATOM 3048 N N . CYS A 1 394 ? -23.368 -8.651 36.034 1.00 92.81 394 CYS A N 1
ATOM 3049 C CA . CYS A 1 394 ? -24.693 -8.179 35.654 1.00 92.81 394 CYS A CA 1
ATOM 3050 C C . CYS A 1 394 ? -25.810 -8.770 36.522 1.00 92.81 394 CYS A C 1
ATOM 3052 O O . CYS A 1 394 ? -26.704 -8.041 36.942 1.00 92.81 394 CYS A O 1
ATOM 3054 N N . ASP A 1 395 ? -25.719 -10.055 36.874 1.00 88.62 395 ASP A N 1
ATOM 3055 C CA . ASP A 1 395 ? -26.725 -10.727 37.713 1.00 88.62 395 ASP A CA 1
ATOM 3056 C C . ASP A 1 395 ? -26.824 -10.143 39.132 1.00 88.62 395 ASP A C 1
ATOM 3058 O O . ASP A 1 395 ? -27.854 -10.287 39.795 1.00 88.62 395 ASP A O 1
ATOM 3062 N N . ALA A 1 396 ? -25.764 -9.474 39.598 1.00 93.31 396 ALA A N 1
ATOM 3063 C CA . ALA A 1 396 ? -25.719 -8.817 40.899 1.00 93.31 396 ALA A CA 1
ATOM 3064 C C . ALA A 1 396 ? -26.172 -7.348 40.855 1.00 93.31 396 ALA A C 1
ATOM 3066 O O . ALA A 1 396 ? -26.341 -6.748 41.916 1.00 93.31 396 ALA A O 1
ATOM 3067 N N . LEU A 1 397 ? -26.366 -6.761 39.666 1.00 95.12 397 LEU A N 1
ATOM 3068 C CA . LEU A 1 397 ? -26.744 -5.357 39.543 1.00 95.12 397 LEU A CA 1
ATOM 3069 C C . LEU A 1 397 ? -28.184 -5.127 39.989 1.00 95.12 397 LEU A C 1
ATOM 3071 O O . LEU A 1 397 ? -29.136 -5.748 39.511 1.00 95.12 397 LEU A O 1
ATOM 3075 N N . THR A 1 398 ? -28.341 -4.155 40.875 1.00 95.56 398 THR A N 1
ATOM 3076 C CA . THR A 1 398 ? -29.632 -3.647 41.320 1.00 95.56 398 THR A CA 1
ATOM 3077 C C . THR A 1 398 ? -29.985 -2.348 40.599 1.00 95.56 398 THR A C 1
ATOM 3079 O O . THR A 1 398 ? -29.144 -1.690 39.984 1.00 95.56 398 THR A O 1
ATOM 3082 N N . GLU A 1 399 ? -31.247 -1.929 40.706 1.00 95.38 399 GLU A N 1
ATOM 3083 C CA . GLU A 1 399 ? -31.668 -0.600 40.248 1.00 95.38 399 GLU A CA 1
ATOM 3084 C C . GLU A 1 399 ? -30.845 0.520 40.906 1.00 95.38 399 GLU A C 1
ATOM 3086 O O . GLU A 1 399 ? -30.518 1.505 40.248 1.00 95.38 399 GLU A O 1
ATOM 3091 N N . THR A 1 400 ? -30.462 0.351 42.174 1.00 96.38 400 THR A N 1
ATOM 3092 C CA . THR A 1 400 ? -29.626 1.309 42.904 1.00 96.38 400 THR A CA 1
ATOM 3093 C C . THR A 1 400 ? -28.244 1.450 42.269 1.00 96.38 400 THR A C 1
ATOM 3095 O O . THR A 1 400 ? -27.765 2.572 42.117 1.00 96.38 400 THR A O 1
ATOM 3098 N N . ASP A 1 401 ? -27.628 0.340 41.855 1.00 94.44 401 ASP A N 1
ATOM 3099 C CA . ASP A 1 401 ? -26.307 0.347 41.212 1.00 94.44 401 ASP A CA 1
ATOM 3100 C C . ASP A 1 401 ? -26.366 1.041 39.849 1.00 94.44 401 ASP A C 1
ATOM 3102 O O . ASP A 1 401 ? -25.537 1.898 39.540 1.00 94.44 401 ASP A O 1
ATOM 3106 N N . VAL A 1 402 ? -27.401 0.726 39.064 1.00 94.00 402 VAL A N 1
ATOM 3107 C CA . VAL A 1 402 ? -27.668 1.369 37.771 1.00 94.00 402 VAL A CA 1
ATOM 3108 C C . VAL A 1 402 ? -27.893 2.871 37.951 1.00 94.00 402 VAL A C 1
ATOM 3110 O O . VAL A 1 402 ? -27.270 3.671 37.255 1.00 94.00 402 VAL A O 1
ATOM 3113 N N . ARG A 1 403 ? -28.721 3.279 38.921 1.00 95.38 403 ARG A N 1
ATOM 3114 C CA . ARG A 1 403 ? -28.979 4.694 39.224 1.00 95.38 403 ARG A CA 1
ATOM 3115 C C . ARG A 1 403 ? -27.704 5.428 39.635 1.00 95.38 403 ARG A C 1
ATOM 3117 O O . ARG A 1 403 ? -27.481 6.546 39.178 1.00 95.38 403 ARG A O 1
ATOM 3124 N N . ALA A 1 404 ? -26.875 4.825 40.486 1.00 94.75 404 ALA A N 1
ATOM 3125 C CA . ALA A 1 404 ? -25.633 5.435 40.956 1.00 94.75 404 ALA A CA 1
ATOM 3126 C C . ALA A 1 404 ? -24.648 5.695 39.804 1.00 94.75 404 ALA A C 1
ATOM 3128 O O . ALA A 1 404 ? -24.074 6.782 39.715 1.00 94.75 404 ALA A O 1
ATOM 3129 N N . ASP A 1 405 ? -24.498 4.735 38.890 1.00 91.50 405 ASP A N 1
ATOM 3130 C CA . ASP A 1 405 ? -23.618 4.871 37.726 1.00 91.50 405 ASP A CA 1
ATOM 3131 C C . ASP A 1 405 ? -24.179 5.901 36.725 1.00 91.50 405 ASP A C 1
ATOM 3133 O O . ASP A 1 405 ? -23.461 6.801 36.285 1.00 91.50 405 ASP A O 1
ATOM 3137 N N . MET A 1 406 ? -25.494 5.876 36.462 1.00 92.75 406 MET A N 1
ATOM 3138 C CA . MET A 1 406 ? -26.172 6.899 35.651 1.00 92.75 406 MET A CA 1
ATOM 3139 C C . MET A 1 406 ? -25.994 8.305 36.233 1.00 92.75 406 MET A C 1
ATOM 3141 O O . MET A 1 406 ? -25.740 9.246 35.483 1.00 92.75 406 MET A O 1
ATOM 3145 N N . LEU A 1 407 ? -26.059 8.458 37.558 1.00 94.81 407 LEU A N 1
ATOM 3146 C CA . LEU A 1 407 ? -25.821 9.729 38.245 1.00 94.81 407 LEU A CA 1
ATOM 3147 C C . LEU A 1 407 ? -24.383 10.207 38.096 1.00 94.81 407 LEU A C 1
ATOM 3149 O O . LEU A 1 407 ? -24.148 11.395 37.848 1.00 94.81 407 LEU A O 1
ATOM 3153 N N . GLN A 1 408 ? -23.415 9.298 38.185 1.00 92.88 408 GLN A N 1
ATOM 3154 C CA . GLN A 1 408 ? -22.022 9.639 37.938 1.00 92.88 408 GLN A CA 1
ATOM 3155 C C . GLN A 1 408 ? -21.829 10.171 36.509 1.00 92.88 408 GLN A C 1
ATOM 3157 O O . GLN A 1 408 ? -21.154 11.188 36.317 1.00 92.88 408 GLN A O 1
ATOM 3162 N N . GLN A 1 409 ? -22.449 9.534 35.514 1.00 89.25 409 GLN A N 1
ATOM 3163 C CA . GLN A 1 409 ? -22.351 9.953 34.113 1.00 89.25 409 GLN A CA 1
ATOM 3164 C C . GLN A 1 409 ? -23.108 11.250 33.834 1.00 89.25 409 GLN A C 1
ATOM 3166 O O . GLN A 1 409 ? -22.550 12.150 33.209 1.00 89.25 409 GLN A O 1
ATOM 3171 N N . ALA A 1 410 ? -24.327 11.398 34.357 1.00 91.06 410 ALA A N 1
ATOM 3172 C CA . ALA A 1 410 ? -25.102 12.632 34.269 1.00 91.06 410 ALA A CA 1
ATOM 3173 C C . ALA A 1 410 ? -24.327 13.809 34.877 1.00 91.06 410 ALA A C 1
ATOM 3175 O O . ALA A 1 410 ? -24.242 14.878 34.281 1.00 91.06 410 ALA A O 1
ATOM 3176 N N . THR A 1 411 ? -23.659 13.595 36.014 1.00 92.75 411 THR A N 1
ATOM 3177 C CA . THR A 1 411 ? -22.808 14.612 36.647 1.00 92.75 411 THR A CA 1
ATOM 3178 C C . THR A 1 411 ? -21.636 15.013 35.750 1.00 92.75 411 THR A C 1
ATOM 3180 O O . THR A 1 411 ? -21.345 16.203 35.612 1.00 92.75 411 THR A O 1
ATOM 3183 N N . ARG A 1 412 ? -20.962 14.046 35.110 1.00 90.31 412 ARG A N 1
ATOM 3184 C CA . ARG A 1 412 ? -19.867 14.324 34.161 1.00 90.31 412 ARG A CA 1
ATOM 3185 C C . ARG A 1 412 ? -20.372 15.087 32.937 1.00 90.31 412 ARG A C 1
ATOM 3187 O O . ARG A 1 412 ? -19.793 16.119 32.604 1.00 90.31 412 ARG A O 1
ATOM 3194 N N . PHE A 1 413 ? -21.464 14.623 32.334 1.00 88.12 413 PHE A N 1
ATOM 3195 C CA . PHE A 1 413 ? -22.106 15.244 31.177 1.00 88.12 413 PHE A CA 1
ATOM 3196 C C . PHE A 1 413 ? -22.521 16.692 31.468 1.00 88.12 413 PHE A C 1
ATOM 3198 O O . PHE A 1 413 ? -22.144 17.619 30.751 1.00 88.12 413 PHE A O 1
ATOM 3205 N N . CYS A 1 414 ? -23.213 16.916 32.581 1.00 91.38 414 CYS A N 1
ATOM 3206 C CA . CYS A 1 414 ? -23.671 18.243 32.964 1.00 91.38 414 CYS A CA 1
ATOM 3207 C C . CYS A 1 414 ? -22.525 19.177 33.354 1.00 91.38 414 CYS A C 1
ATOM 3209 O O . CYS A 1 414 ? -22.582 20.378 33.083 1.00 91.38 414 CYS A O 1
ATOM 3211 N N . LYS A 1 415 ? -21.432 18.642 33.914 1.00 91.88 415 LYS A N 1
ATOM 3212 C CA . LYS A 1 415 ? -20.200 19.410 34.116 1.00 91.88 415 LYS A CA 1
ATOM 3213 C C . LYS A 1 415 ? -19.593 19.845 32.778 1.00 91.88 415 LYS A C 1
ATOM 3215 O O . LYS A 1 415 ? -19.222 21.011 32.661 1.00 91.88 415 LYS A O 1
ATOM 3220 N N . SER A 1 416 ? -19.507 18.958 31.781 1.00 84.62 416 SER A N 1
ATOM 3221 C CA . SER A 1 416 ? -19.001 19.321 30.449 1.00 84.62 416 SER A CA 1
ATOM 3222 C C . SER A 1 416 ? -19.892 20.339 29.737 1.00 84.62 416 SER A C 1
ATOM 3224 O O . SER A 1 416 ? -19.371 21.332 29.242 1.00 84.62 416 SER A O 1
ATOM 3226 N N . GLU A 1 417 ? -21.215 20.176 29.763 1.00 84.50 417 GLU A N 1
ATOM 3227 C CA . GLU A 1 417 ? -22.162 21.142 29.185 1.00 84.50 417 GLU A CA 1
ATOM 3228 C C . GLU A 1 417 ? -22.069 22.514 29.859 1.00 84.50 417 GLU A C 1
ATOM 3230 O O . GLU A 1 417 ? -22.089 23.558 29.201 1.00 84.50 417 GLU A O 1
ATOM 3235 N N . ARG A 1 418 ? -21.879 22.549 31.184 1.00 86.56 418 ARG A N 1
ATOM 3236 C CA . ARG A 1 418 ? -21.661 23.811 31.897 1.00 86.56 418 ARG A CA 1
ATOM 3237 C C . ARG A 1 418 ? -20.371 24.492 31.449 1.00 86.56 418 ARG A C 1
ATOM 3239 O O . ARG A 1 418 ? -20.361 25.704 31.274 1.00 86.56 418 ARG A O 1
ATOM 3246 N N . LEU A 1 419 ? -19.295 23.731 31.253 1.00 83.38 419 LEU A N 1
ATOM 3247 C CA . LEU A 1 419 ? -18.032 24.276 30.752 1.00 83.38 419 LEU A CA 1
ATOM 3248 C C . LEU A 1 419 ? -18.177 24.787 29.312 1.00 83.38 419 LEU A C 1
ATOM 3250 O O . LEU A 1 419 ? -17.710 25.883 29.018 1.00 83.38 419 LEU A O 1
ATOM 3254 N N . LEU A 1 420 ? -18.874 24.051 28.441 1.00 79.69 420 LEU A N 1
ATOM 3255 C CA . LEU A 1 420 ? -19.120 24.445 27.049 1.00 79.69 420 LEU A CA 1
ATOM 3256 C C . LEU A 1 420 ? -20.016 25.688 26.938 1.00 79.69 420 LEU A C 1
ATOM 3258 O O . LEU A 1 420 ? -19.707 26.605 26.179 1.00 79.69 420 LEU A O 1
ATOM 3262 N N . SER A 1 421 ? -21.087 25.765 27.730 1.00 79.06 421 SER A N 1
ATOM 3263 C CA . SER A 1 421 ? -21.979 26.933 27.772 1.00 79.06 421 SER A CA 1
ATOM 3264 C C . SER A 1 421 ? -21.308 28.165 28.390 1.00 79.06 421 SER A C 1
ATOM 3266 O O . SER A 1 421 ? -21.491 29.278 27.895 1.00 79.06 421 SER A O 1
ATOM 3268 N N . GLN A 1 422 ? -20.472 27.988 29.421 1.00 78.38 422 GLN A N 1
ATOM 3269 C CA . GLN A 1 422 ? -19.662 29.066 30.006 1.00 78.38 422 GLN A CA 1
ATOM 3270 C C . GLN A 1 422 ? -18.541 29.537 29.075 1.00 78.38 422 GLN A C 1
ATOM 3272 O O . GLN A 1 422 ? -18.182 30.714 29.110 1.00 78.38 422 GLN A O 1
ATOM 3277 N N . ALA A 1 423 ? -18.028 28.663 28.206 1.00 72.94 423 ALA A N 1
ATOM 3278 C CA . ALA A 1 423 ? -16.994 29.003 27.232 1.00 72.94 423 ALA A CA 1
ATOM 3279 C C . ALA A 1 423 ? -17.471 29.936 26.097 1.00 72.94 423 ALA A C 1
ATOM 3281 O O . ALA A 1 423 ? -16.662 30.308 25.252 1.00 72.94 423 ALA A O 1
ATOM 3282 N N . ASN A 1 424 ? -18.749 30.341 26.091 1.00 51.62 424 ASN A N 1
ATOM 3283 C CA . ASN A 1 424 ? -19.345 31.436 25.319 1.00 51.62 424 ASN A CA 1
ATOM 3284 C C . ASN A 1 424 ? -18.775 31.620 23.890 1.00 51.62 424 ASN A C 1
ATOM 3286 O O . ASN A 1 424 ? -17.796 32.334 23.680 1.00 51.62 424 ASN A O 1
ATOM 3290 N N . THR A 1 425 ? -19.442 30.981 22.921 1.00 50.00 425 THR A N 1
ATOM 3291 C CA . THR A 1 425 ? -19.572 31.184 21.449 1.00 50.00 425 THR A CA 1
ATOM 3292 C C . THR A 1 425 ? -18.644 32.124 20.644 1.00 50.00 425 THR A C 1
ATOM 3294 O O . THR A 1 425 ? -18.437 31.864 19.462 1.00 50.00 425 THR A O 1
ATOM 3297 N N . LYS A 1 426 ? -18.054 33.185 21.206 1.00 45.28 426 LYS A N 1
ATOM 3298 C CA . LYS A 1 426 ? -17.046 34.034 20.541 1.00 45.28 426 LYS A CA 1
ATOM 3299 C C . LYS A 1 426 ? -15.608 33.533 20.695 1.00 45.28 426 LYS A C 1
ATOM 3301 O O . LYS A 1 426 ? -14.809 33.786 19.801 1.00 45.28 426 LYS A O 1
ATOM 3306 N N . ALA A 1 427 ? -15.274 32.840 21.785 1.00 46.78 427 ALA A N 1
ATOM 3307 C CA . ALA A 1 427 ? -13.906 32.361 22.017 1.00 46.78 427 ALA A CA 1
ATOM 3308 C C . ALA A 1 427 ? -13.606 31.061 21.247 1.00 46.78 427 ALA A C 1
ATOM 3310 O O . ALA A 1 427 ? -12.542 30.928 20.651 1.00 46.78 427 ALA A O 1
ATOM 3311 N N . LEU A 1 428 ? -14.575 30.142 21.171 1.00 42.22 428 LEU A N 1
ATOM 3312 C CA . LEU A 1 428 ? -14.439 28.865 20.454 1.00 42.22 428 LEU A CA 1
ATOM 3313 C C . LEU A 1 428 ? -14.347 29.006 18.925 1.00 42.22 428 LEU A C 1
ATOM 3315 O O . LEU A 1 428 ? -13.763 28.147 18.276 1.00 42.22 428 LEU A O 1
ATOM 3319 N N . ALA A 1 429 ? -14.851 30.101 18.344 1.00 48.59 429 ALA A N 1
ATOM 3320 C CA . ALA A 1 429 ? -14.738 30.367 16.906 1.00 48.59 429 ALA A CA 1
ATOM 3321 C C . ALA A 1 429 ? -13.309 30.745 16.452 1.00 48.59 429 ALA A C 1
ATOM 3323 O O . ALA A 1 429 ? -13.058 30.840 15.254 1.00 48.59 429 ALA A O 1
ATOM 3324 N N . ALA A 1 430 ? -12.377 30.978 17.385 1.00 46.25 430 ALA A N 1
ATOM 3325 C CA . ALA A 1 430 ? -11.036 31.493 17.096 1.00 46.25 430 ALA A CA 1
ATOM 3326 C C . ALA A 1 430 ? -9.890 30.497 17.378 1.00 46.25 430 ALA A C 1
ATOM 3328 O O . ALA A 1 430 ? -8.724 30.871 17.245 1.00 46.25 430 ALA A O 1
ATOM 3329 N N . ILE A 1 431 ? -10.193 29.249 17.764 1.00 50.16 431 ILE A N 1
ATOM 3330 C CA . ILE A 1 431 ? -9.203 28.281 18.273 1.00 50.16 431 ILE A CA 1
ATOM 3331 C C . ILE A 1 431 ? -9.003 27.115 17.275 1.00 50.16 431 ILE A C 1
ATOM 3333 O O . ILE A 1 431 ? -9.894 26.279 17.135 1.00 50.16 431 ILE A O 1
ATOM 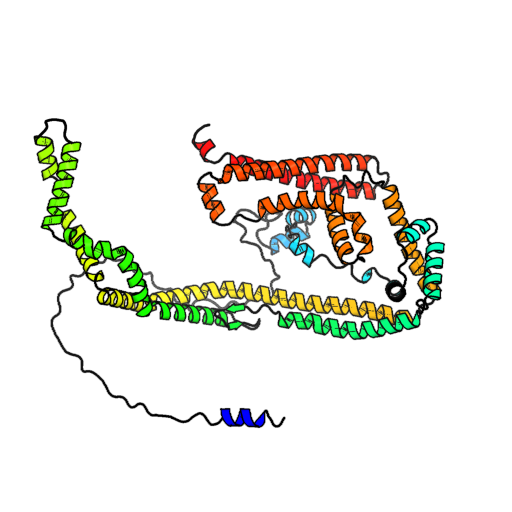3337 N N . PRO A 1 432 ? -7.840 26.995 16.599 1.00 56.16 432 PRO A N 1
ATOM 3338 C CA . PRO A 1 432 ? -7.554 25.919 15.636 1.00 56.16 432 PRO A CA 1
ATOM 3339 C C . PRO A 1 432 ? -7.275 24.533 16.236 1.00 56.16 432 PRO A C 1
ATOM 3341 O O . PRO A 1 432 ? -7.182 23.561 15.493 1.00 56.16 432 PRO A O 1
ATOM 3344 N N . GLU A 1 433 ? -7.203 24.377 17.559 1.00 51.31 433 GLU A N 1
ATOM 3345 C CA . GLU A 1 433 ? -7.237 23.041 18.193 1.00 51.31 433 GLU A CA 1
ATOM 3346 C C . GLU A 1 433 ? -8.589 22.346 18.053 1.00 51.31 433 GLU A C 1
ATOM 3348 O O . GLU A 1 433 ? -8.712 21.135 18.261 1.00 51.31 433 GLU A O 1
ATOM 3353 N N . ALA A 1 434 ? -9.573 23.079 17.536 1.00 47.75 434 ALA A N 1
ATOM 3354 C CA . ALA A 1 434 ? -10.727 22.511 16.882 1.00 47.75 434 ALA A CA 1
ATOM 3355 C C . ALA A 1 434 ? -10.362 21.527 15.759 1.00 47.75 434 ALA A C 1
ATOM 3357 O O . ALA A 1 434 ? -11.240 20.785 15.387 1.00 47.75 434 ALA A O 1
ATOM 3358 N N . ALA A 1 435 ? -9.133 21.423 15.233 1.00 43.34 435 ALA A N 1
ATOM 3359 C CA . ALA A 1 435 ? -8.768 20.367 14.278 1.00 43.34 435 ALA A CA 1
ATOM 3360 C C . ALA A 1 435 ? -8.628 18.981 14.943 1.00 43.34 435 ALA A C 1
ATOM 3362 O O . ALA A 1 435 ? -9.185 18.006 14.445 1.00 43.34 435 ALA A O 1
ATOM 3363 N N . GLN A 1 436 ? -7.968 18.882 16.104 1.00 47.84 436 GLN A N 1
ATOM 3364 C CA . GLN A 1 436 ? -7.922 17.643 16.898 1.00 47.84 436 GLN A CA 1
ATOM 3365 C C . GLN A 1 436 ? -9.309 17.330 17.477 1.00 47.84 436 GLN A C 1
ATOM 3367 O O . GLN A 1 436 ? -9.760 16.181 17.457 1.00 47.84 436 GLN A O 1
ATOM 3372 N N . LEU A 1 437 ? -10.016 18.373 17.925 1.00 41.59 437 LEU A N 1
ATOM 3373 C CA . LEU A 1 437 ? -11.390 18.271 18.400 1.00 41.59 437 LEU A CA 1
ATOM 3374 C C . LEU A 1 437 ? -12.379 17.969 17.265 1.00 41.59 437 LEU A C 1
ATOM 3376 O O . LEU A 1 437 ? -13.350 17.288 17.529 1.00 41.59 437 LEU A O 1
ATOM 3380 N N . ALA A 1 438 ? -12.141 18.394 16.020 1.00 39.59 438 ALA A N 1
ATOM 3381 C CA . ALA A 1 438 ? -12.973 18.119 14.842 1.00 39.59 438 ALA A CA 1
ATOM 3382 C C . ALA A 1 438 ? -12.647 16.773 14.214 1.00 39.59 438 ALA A C 1
ATOM 3384 O O . ALA A 1 438 ? -13.540 16.158 13.658 1.00 39.59 438 ALA A O 1
ATOM 3385 N N . ILE A 1 439 ? -11.419 16.266 14.323 1.00 44.69 439 ILE A N 1
ATOM 3386 C CA . ILE A 1 439 ? -11.106 14.869 13.994 1.00 44.69 439 ILE A CA 1
ATOM 3387 C C . ILE A 1 439 ? -11.805 13.953 15.006 1.00 44.69 439 ILE A C 1
ATOM 3389 O O . ILE A 1 439 ? -12.498 13.015 14.614 1.00 44.69 439 ILE A O 1
ATOM 3393 N N . THR A 1 440 ? -11.718 14.288 16.295 1.00 41.06 440 THR A N 1
ATOM 3394 C CA . THR A 1 440 ? -12.448 13.598 17.366 1.00 41.06 440 THR A CA 1
ATOM 3395 C C . THR A 1 440 ? -13.964 13.747 17.177 1.00 41.06 440 THR A C 1
ATOM 3397 O O . THR A 1 440 ? -14.677 12.749 17.170 1.00 41.06 440 THR A O 1
ATOM 3400 N N . ALA A 1 441 ? -14.468 14.948 16.885 1.00 39.28 441 ALA A N 1
ATOM 3401 C CA . ALA A 1 441 ? -15.885 15.232 16.665 1.00 39.28 441 ALA A CA 1
ATOM 3402 C C . ALA A 1 441 ? -16.410 14.685 15.333 1.00 39.28 441 ALA A C 1
ATOM 3404 O O . ALA A 1 441 ? -17.585 14.370 15.264 1.00 39.28 441 ALA A O 1
ATOM 3405 N N . ARG A 1 442 ? -15.580 14.503 14.297 1.00 41.41 442 ARG A N 1
ATOM 3406 C CA . ARG A 1 442 ? -15.929 13.816 13.038 1.00 41.41 442 ARG A CA 1
ATOM 3407 C C . ARG A 1 442 ? -16.012 12.306 13.263 1.00 41.41 442 ARG A C 1
ATOM 3409 O O . ARG A 1 442 ? -16.976 11.695 12.819 1.00 41.41 442 ARG A O 1
ATOM 3416 N N . SER A 1 443 ? -15.097 11.735 14.056 1.00 40.59 443 SER A N 1
ATOM 3417 C CA . SER A 1 443 ? -15.198 10.339 14.512 1.00 40.59 443 SER A CA 1
ATOM 3418 C C . SER A 1 443 ? -16.426 10.097 15.403 1.00 40.59 443 SER A C 1
ATOM 3420 O O . SER A 1 443 ? -16.986 9.007 15.400 1.00 40.59 443 SER A O 1
ATOM 3422 N N . ILE A 1 444 ? -16.878 11.128 16.126 1.00 39.28 444 ILE A N 1
ATOM 3423 C CA . ILE A 1 444 ? -18.117 11.137 16.910 1.00 39.28 444 ILE A CA 1
ATOM 3424 C C . ILE A 1 444 ? -19.345 11.437 16.014 1.00 39.28 444 ILE A C 1
ATOM 3426 O O . ILE A 1 444 ? -20.386 10.833 16.229 1.00 39.28 444 ILE A O 1
ATOM 3430 N N . LYS A 1 445 ? -19.234 12.271 14.962 1.00 38.84 445 LYS A N 1
ATOM 3431 C CA . LYS A 1 445 ? -20.277 12.609 13.957 1.00 38.84 445 LYS A CA 1
ATOM 3432 C C . LYS A 1 445 ? -20.686 11.395 13.127 1.00 38.84 445 LYS A C 1
ATOM 3434 O O . LYS A 1 445 ? -21.866 11.224 12.857 1.00 38.84 445 LYS A O 1
ATOM 3439 N N . GLU A 1 446 ? -19.731 10.542 12.764 1.00 40.31 446 GLU A N 1
ATOM 3440 C CA . GLU A 1 446 ? -19.989 9.259 12.085 1.00 40.31 446 GLU A CA 1
ATOM 3441 C C . GLU A 1 446 ? -20.634 8.212 13.009 1.00 40.31 446 GLU A C 1
ATOM 3443 O O . GLU A 1 446 ? -21.159 7.206 12.540 1.00 40.31 446 GLU A O 1
ATOM 3448 N N . ARG A 1 447 ? -20.608 8.448 14.327 1.00 42.25 447 ARG A N 1
ATOM 3449 C CA . ARG A 1 447 ? -21.139 7.551 15.366 1.00 42.25 447 ARG A CA 1
ATOM 3450 C C . ARG A 1 447 ? -22.379 8.114 16.071 1.00 42.25 447 ARG A C 1
ATOM 3452 O O . ARG A 1 447 ? -22.978 7.418 16.888 1.00 42.25 447 ARG A O 1
ATOM 3459 N N . LEU A 1 448 ? -22.767 9.353 15.765 1.00 33.38 448 LEU A N 1
ATOM 3460 C CA . LEU A 1 448 ? -23.937 10.037 16.310 1.00 33.38 448 LEU A CA 1
ATOM 3461 C C . LEU A 1 448 ? -25.127 9.930 15.342 1.00 33.38 448 LEU A C 1
ATOM 3463 O O . LEU A 1 448 ? -24.935 9.925 14.126 1.00 33.38 448 LEU A O 1
ATOM 3467 N N . PRO A 1 449 ? -26.370 9.885 15.853 1.00 39.38 449 PRO A N 1
ATOM 3468 C CA . PRO A 1 449 ? -27.562 9.902 15.013 1.00 39.38 449 PRO A CA 1
ATOM 3469 C C . PRO A 1 449 ? -27.635 11.161 14.132 1.00 39.38 449 PRO A C 1
ATOM 3471 O O . PRO A 1 449 ? -27.259 12.244 14.567 1.00 39.38 449 PRO A O 1
ATOM 3474 N N . GLU A 1 450 ? -28.224 11.031 12.941 1.00 39.81 450 GLU A N 1
ATOM 3475 C CA . GLU A 1 450 ? -28.403 12.079 11.911 1.00 39.81 450 GLU A CA 1
ATOM 3476 C C . GLU A 1 450 ? -28.917 13.441 12.437 1.00 39.81 450 GLU A C 1
ATOM 3478 O O . GLU A 1 450 ? -28.619 14.491 11.873 1.00 39.81 450 GLU A O 1
ATOM 3483 N N . ALA A 1 451 ? -29.636 13.445 13.562 1.00 39.28 451 ALA A N 1
ATOM 3484 C CA . ALA A 1 451 ? -30.266 14.619 14.162 1.00 39.28 451 ALA A CA 1
ATOM 3485 C C . ALA A 1 451 ? -29.300 15.672 14.756 1.00 39.28 451 ALA A C 1
ATOM 3487 O O . ALA A 1 451 ? -29.719 16.807 14.971 1.00 39.28 451 ALA A O 1
ATOM 3488 N N . SER A 1 452 ? -28.028 15.348 15.019 1.00 41.47 452 SER A N 1
ATOM 3489 C CA . SER A 1 452 ? -27.049 16.282 15.618 1.00 41.47 452 SER A CA 1
ATOM 3490 C C . SER A 1 452 ? -26.048 16.885 14.620 1.00 41.47 452 SER A C 1
ATOM 3492 O O . SER A 1 452 ? -25.189 17.680 15.002 1.00 41.47 452 SER A O 1
ATOM 3494 N N . GLN A 1 453 ? -26.180 16.577 13.328 1.00 43.62 453 GLN A N 1
ATOM 3495 C CA . GLN A 1 453 ? -25.307 17.100 12.270 1.00 43.62 453 GLN A CA 1
ATOM 3496 C C . GLN A 1 453 ? -25.373 18.629 12.019 1.00 43.62 453 GLN A C 1
ATOM 3498 O O . GLN A 1 453 ? -24.307 19.193 11.765 1.00 43.62 453 GLN A O 1
ATOM 3503 N N . PRO A 1 454 ? -26.518 19.338 12.161 1.00 40.12 454 PRO A N 1
ATOM 3504 C CA . PRO A 1 454 ? -26.620 20.764 11.799 1.00 40.12 454 PRO A CA 1
ATOM 3505 C C . PRO A 1 454 ? -25.783 21.731 12.653 1.00 40.12 454 PRO A C 1
ATOM 3507 O O . PRO A 1 454 ? -25.614 22.895 12.293 1.00 40.12 454 PRO A O 1
ATOM 3510 N N . PHE A 1 455 ? -25.261 21.280 13.797 1.00 40.00 455 PHE A N 1
ATOM 3511 C CA . PHE A 1 455 ? -24.542 22.126 14.755 1.00 40.00 455 PHE A CA 1
ATOM 3512 C C . PHE A 1 455 ? -23.051 22.317 14.428 1.00 40.00 455 PHE A C 1
ATOM 3514 O O . PHE A 1 455 ? -22.384 23.117 15.081 1.00 40.00 455 PHE A O 1
ATOM 3521 N N . LEU A 1 456 ? -22.516 21.615 13.420 1.00 43.75 456 LEU A N 1
ATOM 3522 C CA . LEU A 1 456 ? -21.076 21.587 13.125 1.00 43.75 456 LEU A CA 1
ATOM 3523 C C . LEU A 1 456 ? -20.679 22.316 11.831 1.00 43.75 456 LEU A C 1
ATOM 3525 O O . LEU A 1 456 ? -19.494 22.552 11.614 1.00 43.75 456 LEU A O 1
ATOM 3529 N N . ASP A 1 457 ? -21.617 22.680 10.960 1.00 46.78 457 ASP A N 1
ATOM 3530 C CA . ASP A 1 457 ? -21.289 22.765 9.532 1.00 46.78 457 ASP A CA 1
ATOM 3531 C C . ASP A 1 457 ? -20.508 24.020 9.097 1.00 46.78 457 ASP A C 1
ATOM 3533 O O . ASP A 1 457 ? -19.590 23.895 8.295 1.00 46.78 457 ASP A O 1
ATOM 3537 N N . LYS A 1 458 ? -20.748 25.216 9.650 1.00 43.50 458 LYS A N 1
ATOM 3538 C CA . LYS A 1 458 ? -20.097 26.434 9.114 1.00 43.50 458 LYS A CA 1
ATOM 3539 C C . LYS A 1 458 ? -18.641 26.628 9.564 1.00 43.50 458 LYS A C 1
ATOM 3541 O O . LYS A 1 458 ? -17.778 26.919 8.748 1.00 43.50 458 LYS A O 1
ATOM 3546 N N . GLY A 1 459 ? -18.351 26.433 10.853 1.00 39.59 459 GLY A N 1
ATOM 3547 C CA . GLY A 1 459 ? -16.992 26.598 11.395 1.00 39.59 459 GLY A CA 1
ATOM 3548 C C . GLY A 1 459 ? -16.045 25.445 11.044 1.00 39.59 459 GLY A C 1
ATOM 3549 O O . GLY A 1 459 ? -14.836 25.636 10.970 1.00 39.59 459 GLY A O 1
ATOM 3550 N N . THR A 1 460 ? -16.595 24.254 10.790 1.00 44.22 460 THR A N 1
ATOM 3551 C CA . THR A 1 460 ? -15.819 23.068 10.393 1.00 44.22 460 THR A CA 1
ATOM 3552 C C . THR A 1 460 ? -15.418 23.138 8.917 1.00 44.22 460 THR A C 1
ATOM 3554 O O . THR A 1 460 ? -14.361 22.629 8.553 1.00 44.22 460 THR A O 1
ATOM 3557 N N . GLN A 1 461 ? -16.226 23.798 8.081 1.00 44.38 461 GLN A N 1
ATOM 3558 C CA . GLN A 1 461 ? -15.956 23.996 6.657 1.00 44.38 461 GLN A CA 1
ATOM 3559 C C . GLN A 1 461 ? -14.830 25.019 6.428 1.00 44.38 461 GLN A C 1
ATOM 3561 O O . GLN A 1 461 ? -13.862 24.698 5.753 1.00 44.38 461 GLN A O 1
ATOM 3566 N N . ASP A 1 462 ? -14.833 26.155 7.136 1.00 43.50 462 ASP A N 1
ATOM 3567 C CA . ASP A 1 462 ? -13.767 27.171 7.026 1.00 43.50 462 ASP A CA 1
ATOM 3568 C C . ASP A 1 462 ? -12.371 26.668 7.488 1.00 43.50 462 ASP A C 1
ATOM 3570 O O . ASP A 1 462 ? -11.332 27.159 7.033 1.00 43.50 462 ASP A O 1
ATOM 3574 N N . VAL A 1 463 ? -12.326 25.688 8.404 1.00 41.72 463 VAL A N 1
ATOM 3575 C CA . VAL A 1 463 ? -11.084 25.047 8.892 1.00 41.72 463 VAL A CA 1
ATOM 3576 C C . VAL A 1 463 ? -10.624 23.922 7.961 1.00 41.72 463 VAL A C 1
ATOM 3578 O O . VAL A 1 463 ? -9.419 23.781 7.731 1.00 41.72 463 VAL A O 1
ATOM 3581 N N . ALA A 1 464 ? -11.564 23.154 7.397 1.00 43.69 464 ALA A N 1
ATOM 3582 C CA . ALA A 1 464 ? -11.282 22.158 6.364 1.00 43.69 464 ALA A CA 1
ATOM 3583 C C . ALA A 1 464 ? -10.677 22.823 5.115 1.00 43.69 464 ALA A C 1
ATOM 3585 O O . ALA A 1 464 ? -9.601 22.417 4.681 1.00 43.69 464 ALA A O 1
ATOM 3586 N N . ASP A 1 465 ? -11.259 23.931 4.653 1.00 47.28 465 ASP A N 1
ATOM 3587 C CA . ASP A 1 465 ? -10.781 24.693 3.491 1.00 47.28 465 ASP A CA 1
ATOM 3588 C C . ASP A 1 465 ? -9.356 25.258 3.701 1.00 47.28 465 ASP A C 1
ATOM 3590 O O . ASP A 1 465 ? -8.570 25.404 2.763 1.00 47.28 465 ASP A O 1
ATOM 3594 N N . ALA A 1 466 ? -8.975 25.567 4.949 1.00 42.88 466 ALA A N 1
ATOM 3595 C CA . ALA A 1 466 ? -7.635 26.054 5.290 1.00 42.88 466 ALA A CA 1
ATOM 3596 C C . ALA A 1 466 ? -6.573 24.941 5.393 1.00 42.88 466 ALA A C 1
ATOM 3598 O O . ALA A 1 466 ? -5.384 25.232 5.261 1.00 42.88 466 ALA A O 1
ATOM 3599 N N . THR A 1 467 ? -6.981 23.690 5.640 1.00 43.69 467 THR A N 1
ATOM 3600 C CA . THR A 1 467 ? -6.078 22.525 5.684 1.00 43.69 467 THR A CA 1
ATOM 3601 C C . THR A 1 467 ? -5.916 21.875 4.311 1.00 43.69 467 THR A C 1
ATOM 3603 O O . THR A 1 467 ? -4.808 21.471 3.963 1.00 43.69 467 THR A O 1
ATOM 3606 N N . GLU A 1 468 ? -6.970 21.876 3.496 1.00 46.50 468 GLU A N 1
ATOM 3607 C CA . GLU A 1 468 ? -6.965 21.353 2.124 1.00 46.50 468 GLU A CA 1
ATOM 3608 C C . GLU A 1 468 ? -5.953 22.101 1.229 1.00 46.50 468 GLU A C 1
ATOM 3610 O O . GLU A 1 468 ? -5.190 21.479 0.491 1.00 46.50 468 GLU A O 1
ATOM 3615 N N . GLY A 1 469 ? -5.798 23.420 1.417 1.00 48.06 469 GLY A N 1
ATOM 3616 C CA . GLY A 1 469 ? -4.794 24.223 0.701 1.00 48.06 469 GLY A CA 1
ATOM 3617 C C . GLY A 1 469 ? -3.322 23.928 1.050 1.00 48.06 469 GLY A C 1
ATOM 3618 O O . GLY A 1 469 ? -2.429 24.323 0.298 1.00 48.06 469 GLY A O 1
ATOM 3619 N N . VAL A 1 470 ? -3.036 23.243 2.166 1.00 46.78 470 VAL A N 1
ATOM 3620 C CA . VAL A 1 470 ? -1.666 22.841 2.554 1.00 46.78 470 VAL A CA 1
ATOM 3621 C C . VAL A 1 470 ? -1.301 21.481 1.948 1.00 46.78 470 VAL A C 1
ATOM 3623 O O . VAL A 1 470 ? -0.172 21.306 1.482 1.00 46.78 470 VAL A O 1
ATOM 3626 N N . ASP A 1 471 ? -2.259 20.553 1.887 1.00 45.97 471 ASP A N 1
ATOM 3627 C CA . ASP A 1 471 ? -2.068 19.219 1.306 1.00 45.97 471 ASP A CA 1
ATOM 3628 C C . ASP A 1 471 ? -2.030 19.257 -0.236 1.00 45.97 471 ASP A C 1
ATOM 3630 O O . ASP A 1 471 ? -1.233 18.539 -0.856 1.00 45.97 471 ASP A O 1
ATOM 3634 N N . GLU A 1 472 ? -2.789 20.158 -0.875 1.00 50.59 472 GLU A N 1
ATOM 3635 C CA . GLU A 1 472 ? -2.736 20.391 -2.330 1.00 50.59 472 GLU A CA 1
ATOM 3636 C C . GLU A 1 472 ? -1.378 20.945 -2.799 1.00 50.59 472 GLU A C 1
ATOM 3638 O O . GLU A 1 472 ? -0.891 20.583 -3.875 1.00 50.59 472 GLU A O 1
ATOM 3643 N N . ALA A 1 473 ? -0.701 21.757 -1.977 1.00 52.56 473 ALA A N 1
ATOM 3644 C CA . ALA A 1 473 ? 0.629 22.290 -2.293 1.00 52.56 473 ALA A CA 1
ATOM 3645 C C . ALA A 1 473 ? 1.742 21.212 -2.265 1.00 52.56 473 ALA A C 1
ATOM 3647 O O . ALA A 1 473 ? 2.838 21.422 -2.811 1.00 52.56 473 ALA A O 1
ATOM 3648 N N . GLN A 1 474 ? 1.486 20.048 -1.646 1.00 50.41 474 GLN A N 1
ATOM 3649 C CA . GLN A 1 474 ? 2.480 18.985 -1.447 1.00 50.41 474 GLN A CA 1
ATOM 3650 C C . GLN A 1 474 ? 2.275 17.730 -2.315 1.00 50.41 474 GLN A C 1
ATOM 3652 O O . GLN A 1 474 ? 3.263 17.068 -2.637 1.00 50.41 474 GLN A O 1
ATOM 3657 N N . THR A 1 475 ? 1.054 17.399 -2.749 1.00 45.78 475 THR A N 1
ATOM 3658 C CA . THR A 1 475 ? 0.727 16.028 -3.209 1.00 45.78 475 THR A CA 1
ATOM 3659 C C . THR A 1 475 ? 0.828 15.712 -4.713 1.00 45.78 475 THR A C 1
ATOM 3661 O O . THR A 1 475 ? 0.598 14.568 -5.086 1.00 45.78 475 THR A O 1
ATOM 3664 N N . ASN A 1 476 ? 1.271 16.608 -5.606 1.00 50.00 476 ASN A N 1
ATOM 3665 C CA . ASN A 1 476 ? 1.434 16.257 -7.036 1.00 50.00 476 ASN A CA 1
ATOM 3666 C C . ASN A 1 476 ? 2.721 16.799 -7.681 1.00 50.00 476 ASN A C 1
ATOM 3668 O O . ASN A 1 476 ? 2.702 17.781 -8.423 1.00 50.00 476 ASN A O 1
ATOM 3672 N N . LYS A 1 477 ? 3.870 16.149 -7.439 1.00 52.12 477 LYS A N 1
ATOM 3673 C CA . LYS A 1 477 ? 5.151 16.507 -8.091 1.00 52.12 477 LYS A CA 1
ATOM 3674 C C . LYS A 1 477 ? 5.872 15.275 -8.654 1.00 52.12 477 LYS A C 1
ATOM 3676 O O . LYS A 1 477 ? 6.905 14.850 -8.151 1.00 52.12 477 LYS A O 1
ATOM 3681 N N . GLY A 1 478 ? 5.302 14.699 -9.716 1.00 51.28 478 GLY A N 1
ATOM 3682 C CA . GLY A 1 478 ? 5.933 13.650 -10.529 1.00 51.28 478 GLY A CA 1
ATOM 3683 C C . GLY A 1 478 ? 7.020 14.178 -11.480 1.00 51.28 478 GLY A C 1
ATOM 3684 O O . GLY A 1 478 ? 7.298 15.374 -11.542 1.00 51.28 478 GLY A O 1
ATOM 3685 N N . LEU A 1 479 ? 7.606 13.281 -12.277 1.00 42.50 479 LEU A N 1
ATOM 3686 C CA . LEU A 1 479 ? 8.756 13.519 -13.170 1.00 42.50 479 LEU A CA 1
ATOM 3687 C C . LEU A 1 479 ? 8.579 14.713 -14.144 1.00 42.50 479 LEU A C 1
ATOM 3689 O O . LEU A 1 479 ? 9.536 15.423 -14.451 1.00 42.50 479 LEU A O 1
ATOM 3693 N N . VAL A 1 480 ? 7.339 15.011 -14.549 1.00 51.28 480 VAL A N 1
ATOM 3694 C CA . VAL A 1 480 ? 6.969 16.170 -15.392 1.00 51.28 480 VAL A CA 1
ATOM 3695 C C . VAL A 1 480 ? 7.192 17.517 -14.682 1.00 51.28 480 VAL A C 1
ATOM 3697 O O . VAL A 1 480 ? 7.518 18.513 -15.330 1.00 51.28 480 VAL A O 1
ATOM 3700 N N . TYR A 1 481 ? 7.065 17.563 -13.353 1.00 63.88 481 TYR A N 1
ATOM 3701 C CA . TYR A 1 481 ? 7.317 18.766 -12.555 1.00 63.88 481 TYR A CA 1
ATOM 3702 C C . TYR A 1 481 ? 8.804 19.133 -12.545 1.00 63.88 481 TYR A C 1
ATOM 3704 O O . TYR A 1 481 ? 9.146 20.302 -12.711 1.00 63.88 481 TYR A O 1
ATOM 3712 N N . GLY A 1 482 ? 9.687 18.134 -12.434 1.00 56.50 482 GLY A N 1
ATOM 3713 C CA . GLY A 1 482 ? 11.138 18.331 -12.514 1.00 56.50 482 GLY A CA 1
ATOM 3714 C C . GLY A 1 482 ? 11.577 18.910 -13.862 1.00 56.50 482 GLY A C 1
ATOM 3715 O O . GLY A 1 482 ? 12.413 19.811 -13.901 1.00 56.50 482 GLY A O 1
ATOM 3716 N N . LEU A 1 483 ? 10.941 18.475 -14.956 1.00 49.84 483 LEU A N 1
ATOM 3717 C CA . LEU A 1 483 ? 11.208 18.999 -16.298 1.00 49.84 483 LEU A CA 1
ATOM 3718 C C . LEU A 1 483 ? 10.717 20.453 -16.465 1.00 49.84 483 LEU A C 1
ATOM 3720 O O . LEU A 1 483 ? 11.447 21.296 -16.978 1.00 49.84 483 LEU A O 1
ATOM 3724 N N . LYS A 1 484 ? 9.507 20.783 -15.983 1.00 59.06 484 LYS A N 1
ATOM 3725 C CA . LYS A 1 484 ? 8.983 22.167 -15.991 1.00 59.06 484 LYS A CA 1
ATOM 3726 C C . LYS A 1 484 ? 9.785 23.110 -15.090 1.00 59.06 484 LYS A C 1
ATOM 3728 O O . LYS A 1 484 ? 9.936 24.284 -15.421 1.00 59.06 484 LYS A O 1
ATOM 3733 N N . TRP A 1 485 ? 10.303 22.601 -13.974 1.00 65.44 485 TRP A N 1
ATOM 3734 C CA . TRP A 1 485 ? 11.179 23.341 -13.068 1.00 65.44 485 TRP A CA 1
ATOM 3735 C C . TRP A 1 485 ? 12.526 23.669 -13.722 1.00 65.44 485 TRP A C 1
ATOM 3737 O O . TRP A 1 485 ? 12.947 24.823 -13.679 1.00 65.44 485 TRP A O 1
ATOM 3747 N N . ALA A 1 486 ? 13.143 22.708 -14.419 1.00 53.56 486 ALA A N 1
ATOM 3748 C CA . ALA A 1 486 ? 14.387 22.931 -15.161 1.00 53.56 486 ALA A CA 1
ATOM 3749 C C . ALA A 1 486 ? 14.241 23.973 -16.290 1.00 53.56 486 ALA A C 1
ATOM 3751 O O . ALA A 1 486 ? 15.199 24.670 -16.612 1.00 53.56 486 ALA A O 1
ATOM 3752 N N . LEU A 1 487 ? 13.036 24.120 -16.852 1.00 59.91 487 LEU A N 1
ATOM 3753 C CA . LEU A 1 487 ? 12.717 25.098 -17.900 1.00 59.91 487 LEU A CA 1
ATOM 3754 C C . LEU A 1 487 ? 12.235 26.462 -17.364 1.00 59.91 487 LEU A C 1
ATOM 3756 O O . LEU A 1 487 ? 11.808 27.305 -18.147 1.00 59.91 487 LEU A O 1
ATOM 3760 N N . GLY A 1 488 ? 12.257 26.696 -16.045 1.00 60.12 488 GLY A N 1
ATOM 3761 C CA . GLY A 1 488 ? 11.834 27.970 -15.441 1.00 60.12 488 GLY A CA 1
ATOM 3762 C C . GLY A 1 488 ? 10.319 28.228 -15.451 1.00 60.12 488 GLY A C 1
ATOM 3763 O O . GLY A 1 488 ? 9.869 29.256 -14.953 1.00 60.12 488 GLY A O 1
ATOM 3764 N N . LEU A 1 489 ? 9.512 27.283 -15.942 1.00 68.75 489 LEU A N 1
ATOM 3765 C CA . LEU A 1 489 ? 8.051 27.405 -16.055 1.00 68.75 489 LEU A CA 1
ATOM 3766 C C . LEU A 1 489 ? 7.308 27.114 -14.737 1.00 68.75 489 LEU A C 1
ATOM 3768 O O . LEU A 1 489 ? 6.087 27.233 -14.676 1.00 68.75 489 LEU A O 1
ATOM 3772 N N . ALA A 1 490 ? 8.025 26.715 -13.681 1.00 77.50 490 ALA A N 1
ATOM 3773 C CA . ALA A 1 490 ? 7.459 26.424 -12.360 1.00 77.50 490 ALA A CA 1
ATOM 3774 C C . ALA A 1 490 ? 7.575 27.588 -11.354 1.00 77.50 490 ALA A C 1
ATOM 3776 O O . ALA A 1 490 ? 7.090 27.461 -10.230 1.00 77.50 490 ALA A O 1
ATOM 3777 N N . ALA A 1 491 ? 8.199 28.711 -11.731 1.00 83.12 491 ALA A N 1
ATOM 3778 C CA . ALA A 1 491 ? 8.434 29.841 -10.828 1.00 83.12 491 ALA A CA 1
ATOM 3779 C C . ALA A 1 491 ? 7.129 30.428 -10.263 1.00 83.12 491 ALA A C 1
ATOM 3781 O O . ALA A 1 491 ? 7.027 30.652 -9.060 1.00 83.12 491 ALA A O 1
ATOM 3782 N N . ASP A 1 492 ? 6.102 30.598 -11.099 1.00 82.38 492 ASP A N 1
ATOM 3783 C CA . ASP A 1 492 ? 4.817 31.159 -10.665 1.00 82.38 492 ASP A CA 1
ATOM 3784 C C . ASP A 1 492 ? 4.051 30.229 -9.717 1.00 82.38 492 ASP A C 1
ATOM 3786 O O . ASP A 1 492 ? 3.387 30.702 -8.795 1.00 82.38 492 ASP A O 1
ATOM 3790 N N . ASN A 1 493 ? 4.181 28.910 -9.889 1.00 83.25 493 ASN A N 1
ATOM 3791 C CA . ASN A 1 493 ? 3.587 27.941 -8.967 1.00 83.25 493 ASN A CA 1
ATOM 3792 C C . ASN A 1 493 ? 4.311 27.951 -7.618 1.00 83.25 493 ASN A C 1
ATOM 3794 O O . ASN A 1 493 ? 3.662 27.976 -6.582 1.00 83.25 493 ASN A O 1
ATOM 3798 N N . GLU A 1 494 ? 5.645 28.020 -7.609 1.00 86.19 494 GLU A N 1
ATOM 3799 C CA . GLU A 1 494 ? 6.407 28.121 -6.359 1.00 86.19 494 GLU A CA 1
ATOM 3800 C C . GLU A 1 494 ? 6.145 29.461 -5.626 1.00 86.19 494 GLU A C 1
ATOM 3802 O O . GLU A 1 494 ? 6.148 29.471 -4.396 1.00 86.19 494 GLU A O 1
ATOM 3807 N N . ARG A 1 495 ? 5.833 30.567 -6.334 1.00 90.56 495 ARG A N 1
ATOM 3808 C CA . ARG A 1 495 ? 5.347 31.820 -5.702 1.00 90.56 495 ARG A CA 1
ATOM 3809 C C . ARG A 1 495 ? 3.965 31.657 -5.081 1.00 90.56 495 ARG A C 1
ATOM 3811 O O . ARG A 1 495 ? 3.772 32.064 -3.942 1.00 90.56 495 ARG A O 1
ATOM 3818 N N . LYS A 1 496 ? 3.019 31.044 -5.799 1.00 90.56 496 LYS A N 1
ATOM 3819 C CA . LYS A 1 496 ? 1.667 30.783 -5.276 1.00 90.56 496 LYS A CA 1
ATOM 3820 C C . LYS A 1 496 ? 1.692 29.860 -4.055 1.00 90.56 496 LYS A C 1
ATOM 3822 O O . LYS A 1 496 ? 0.994 30.139 -3.080 1.00 90.56 496 LYS A O 1
ATOM 3827 N N . ASP A 1 497 ? 2.521 28.816 -4.084 1.00 87.12 497 ASP A N 1
ATOM 3828 C CA . ASP A 1 497 ? 2.761 27.933 -2.937 1.00 87.12 497 ASP A CA 1
ATOM 3829 C C . ASP A 1 497 ? 3.307 28.753 -1.749 1.00 87.12 497 ASP A C 1
ATOM 3831 O O . ASP A 1 497 ? 2.797 28.648 -0.635 1.00 87.12 497 ASP A O 1
ATOM 3835 N N . ALA A 1 498 ? 4.305 29.617 -1.983 1.00 91.62 498 ALA A N 1
ATOM 3836 C CA . ALA A 1 498 ? 4.893 30.468 -0.945 1.00 91.62 498 ALA A CA 1
ATOM 3837 C C . ALA A 1 498 ? 3.877 31.449 -0.329 1.00 91.62 498 ALA A C 1
ATOM 3839 O O . ALA A 1 498 ? 3.799 31.559 0.895 1.00 91.62 498 ALA A O 1
ATOM 3840 N N . ASP A 1 499 ? 3.064 32.118 -1.150 1.00 93.00 499 ASP A N 1
ATOM 3841 C CA . ASP A 1 499 ? 2.027 33.049 -0.688 1.00 93.00 499 ASP A CA 1
ATOM 3842 C C . ASP A 1 499 ? 0.944 32.335 0.136 1.00 93.00 499 ASP A C 1
ATOM 3844 O O . ASP A 1 499 ? 0.452 32.869 1.133 1.00 93.00 499 ASP A O 1
ATOM 3848 N N . THR A 1 500 ? 0.584 31.110 -0.254 1.00 87.50 500 THR A N 1
ATOM 3849 C CA . THR A 1 500 ? -0.402 30.285 0.462 1.00 87.50 500 THR A CA 1
ATOM 3850 C C . THR A 1 500 ? 0.134 29.830 1.820 1.00 87.50 500 THR A C 1
ATOM 3852 O O . THR A 1 500 ? -0.562 29.945 2.836 1.00 87.50 500 THR A O 1
ATOM 3855 N N . LEU A 1 501 ? 1.395 29.391 1.872 1.00 87.62 501 LEU A N 1
ATOM 3856 C CA . LEU A 1 501 ? 2.077 29.041 3.121 1.00 87.62 501 LEU A CA 1
ATOM 3857 C C . LEU A 1 501 ? 2.199 30.253 4.053 1.00 87.62 501 LEU A C 1
ATOM 3859 O O . LEU A 1 501 ? 1.914 30.138 5.244 1.00 87.62 501 LEU A O 1
ATOM 3863 N N . LYS A 1 502 ? 2.522 31.433 3.512 1.00 93.19 502 LYS A N 1
ATOM 3864 C CA . LYS A 1 502 ? 2.618 32.677 4.284 1.00 93.19 502 LYS A CA 1
ATOM 3865 C C . LYS A 1 502 ? 1.271 33.106 4.871 1.00 93.19 502 LYS A C 1
ATOM 3867 O O . LYS A 1 502 ? 1.192 33.407 6.058 1.00 93.19 502 LYS A O 1
ATOM 3872 N N . LYS A 1 503 ? 0.187 33.047 4.087 1.00 91.69 503 LYS A N 1
AT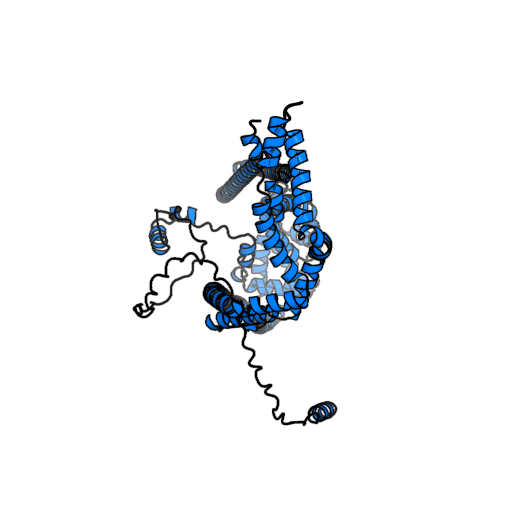OM 3873 C CA . LYS A 1 503 ? -1.178 33.294 4.595 1.00 91.69 503 LYS A CA 1
ATOM 3874 C C . LYS A 1 503 ? -1.565 32.318 5.707 1.00 91.69 503 LYS A C 1
ATOM 3876 O O . LYS A 1 503 ? -2.256 32.704 6.647 1.00 91.69 503 LYS A O 1
ATOM 3881 N N . SER A 1 504 ? -1.135 31.063 5.603 1.00 83.19 504 SER A N 1
ATOM 3882 C CA . SER A 1 504 ? -1.384 30.045 6.629 1.00 83.19 504 SER A CA 1
ATOM 3883 C C . SER A 1 504 ? -0.593 30.331 7.912 1.00 83.19 504 SER A C 1
ATOM 3885 O O . SER A 1 504 ? -1.160 30.265 9.001 1.00 83.19 504 SER A O 1
ATOM 3887 N N . SER A 1 505 ? 0.672 30.746 7.789 1.00 90.75 505 SER A N 1
ATOM 3888 C CA . SER A 1 505 ? 1.499 31.199 8.917 1.00 90.75 505 SER A CA 1
ATOM 3889 C C . SER A 1 505 ? 0.898 32.421 9.629 1.00 90.75 505 SER A C 1
ATOM 3891 O O . SER A 1 505 ? 0.738 32.411 10.848 1.00 90.75 505 SER A O 1
ATOM 3893 N N . GLU A 1 506 ? 0.446 33.439 8.884 1.00 92.19 506 GLU A N 1
ATOM 3894 C CA . GLU A 1 506 ? -0.207 34.632 9.449 1.00 92.19 506 GLU A CA 1
ATOM 3895 C C . GLU A 1 506 ? -1.494 34.299 10.222 1.00 92.19 506 GLU A C 1
ATOM 3897 O O . GLU A 1 506 ? -1.809 34.945 11.225 1.00 92.19 506 GLU A O 1
ATOM 3902 N N . LYS A 1 507 ? -2.251 33.286 9.779 1.00 88.00 507 LYS A N 1
ATOM 3903 C CA . LYS A 1 507 ? -3.422 32.793 10.517 1.00 88.00 507 LYS A CA 1
ATOM 3904 C C . LYS A 1 507 ? -3.012 32.131 11.837 1.00 88.00 507 LYS A C 1
ATOM 3906 O O . LYS A 1 507 ? -3.625 32.430 12.858 1.00 88.00 507 LYS A O 1
ATOM 3911 N N . ILE A 1 508 ? -1.963 31.301 11.838 1.00 82.38 508 ILE A N 1
ATOM 3912 C CA . ILE A 1 508 ? -1.438 30.664 13.060 1.00 82.38 508 ILE A CA 1
ATOM 3913 C C . ILE A 1 508 ? -0.919 31.717 14.047 1.00 82.38 508 ILE A C 1
ATOM 3915 O O . ILE A 1 508 ? -1.223 31.628 15.235 1.00 82.38 508 ILE A O 1
ATOM 3919 N N . ALA A 1 509 ? -0.229 32.754 13.561 1.00 91.56 509 ALA A N 1
ATOM 3920 C CA . ALA A 1 509 ? 0.243 33.874 14.377 1.00 91.56 509 ALA A CA 1
ATOM 3921 C C . ALA A 1 509 ? -0.899 34.535 15.168 1.00 91.56 509 ALA A C 1
ATOM 3923 O O . ALA A 1 509 ? -0.807 34.727 16.379 1.00 91.56 509 ALA A O 1
ATOM 3924 N N . LYS A 1 510 ? -2.022 34.822 14.493 1.00 90.75 510 LYS A N 1
ATOM 3925 C CA . LYS A 1 510 ? -3.208 35.420 15.127 1.00 90.75 510 LYS A CA 1
ATOM 3926 C C . LYS A 1 510 ? -3.817 34.507 16.189 1.00 90.75 510 LYS A C 1
ATOM 3928 O O . LYS A 1 510 ? -4.259 34.995 17.226 1.00 90.75 510 LYS A O 1
ATOM 3933 N N . SER A 1 511 ? -3.841 33.197 15.954 1.00 80.69 511 SER A N 1
ATOM 3934 C CA . SER A 1 511 ? -4.316 32.233 16.951 1.00 80.69 511 SER A CA 1
ATOM 3935 C C . SER A 1 511 ? -3.390 32.157 18.166 1.00 80.69 511 SER A C 1
ATOM 3937 O O . SER A 1 511 ? -3.886 32.130 19.289 1.00 80.69 511 SER A O 1
ATOM 3939 N N . ILE A 1 512 ? -2.067 32.196 17.970 1.00 87.69 512 ILE A N 1
ATOM 3940 C CA . ILE A 1 512 ? -1.084 32.250 19.065 1.00 87.69 512 ILE A CA 1
ATOM 3941 C C . ILE A 1 512 ? -1.312 33.484 19.945 1.00 87.69 512 ILE A C 1
ATOM 3943 O O . ILE A 1 512 ? -1.305 33.350 21.170 1.00 87.69 512 ILE A O 1
ATOM 3947 N N . ASP A 1 513 ? -1.562 34.656 19.354 1.00 89.62 513 ASP A N 1
ATOM 3948 C CA . ASP A 1 513 ? -1.844 35.888 20.104 1.00 89.62 513 ASP A CA 1
ATOM 3949 C C . ASP A 1 513 ? -3.112 35.764 20.965 1.00 89.62 513 ASP A C 1
ATOM 3951 O O . ASP A 1 513 ? -3.106 36.128 22.145 1.00 89.62 513 ASP A O 1
ATOM 3955 N N . VAL A 1 514 ? -4.191 35.196 20.412 1.00 87.88 514 VAL A N 1
ATOM 3956 C CA . VAL A 1 514 ? -5.450 34.979 21.148 1.00 87.88 514 VAL A CA 1
ATOM 3957 C C . VAL A 1 514 ? -5.253 34.000 22.306 1.00 87.88 514 VAL A C 1
ATOM 3959 O O . VAL A 1 514 ? -5.641 34.301 23.437 1.00 87.88 514 VAL A O 1
ATOM 3962 N N . LEU A 1 515 ? -4.624 32.848 22.052 1.00 83.06 515 LEU A N 1
ATOM 3963 C CA . LEU A 1 515 ? -4.375 31.833 23.080 1.00 83.06 515 LEU A CA 1
ATOM 3964 C C . LEU A 1 515 ? -3.439 32.359 24.176 1.00 83.06 515 LEU A C 1
ATOM 3966 O O . LEU A 1 515 ? -3.686 32.137 25.360 1.00 83.06 515 LEU A O 1
ATOM 3970 N N . SER A 1 516 ? -2.417 33.134 23.806 1.00 89.00 516 SER A N 1
ATOM 3971 C CA . SER A 1 516 ? -1.510 33.779 24.765 1.00 89.00 516 SER A CA 1
ATOM 3972 C C . SER A 1 516 ? -2.243 34.779 25.665 1.00 89.00 516 SER A C 1
ATOM 3974 O O . SER A 1 516 ? -1.945 34.865 26.856 1.00 89.00 516 SER A O 1
ATOM 3976 N N . GLY A 1 517 ? -3.249 35.486 25.135 1.00 87.50 517 GLY A N 1
ATOM 3977 C CA . GLY A 1 517 ? -4.141 36.333 25.929 1.00 87.50 517 GLY A CA 1
ATOM 3978 C C . GLY A 1 517 ? -4.972 35.545 26.951 1.00 87.50 517 GLY A C 1
ATOM 3979 O O . GLY A 1 517 ? -5.141 35.998 28.084 1.00 87.50 517 GLY A O 1
ATOM 3980 N N . LEU A 1 518 ? -5.442 34.346 26.586 1.00 82.75 518 LEU A N 1
ATOM 3981 C CA . LEU A 1 518 ? -6.219 33.467 27.472 1.00 82.75 518 LEU A CA 1
ATOM 3982 C C . LEU A 1 518 ? -5.373 32.865 28.599 1.00 82.75 518 LEU A C 1
ATOM 3984 O O . LEU A 1 518 ? -5.846 32.782 29.731 1.00 82.75 518 LEU A O 1
ATOM 3988 N N . VAL A 1 519 ? -4.108 32.517 28.338 1.00 88.31 519 VAL A N 1
ATOM 3989 C CA . VAL A 1 519 ? -3.171 32.017 29.366 1.00 88.31 519 VAL A CA 1
ATOM 3990 C C . VAL A 1 519 ? -3.067 32.979 30.555 1.00 88.31 519 VAL A C 1
ATOM 3992 O O . VAL A 1 519 ? -2.989 32.530 31.698 1.00 88.31 519 VAL A O 1
ATOM 3995 N N . GLY A 1 520 ? -3.111 34.294 30.307 1.00 77.88 520 GLY A N 1
ATOM 3996 C CA . GLY A 1 520 ? -3.085 35.316 31.360 1.00 77.88 520 GLY A CA 1
ATOM 3997 C C . GLY A 1 520 ? -4.378 35.426 32.180 1.00 77.88 520 GLY A C 1
ATOM 3998 O O . GLY A 1 520 ? -4.351 35.978 33.276 1.00 77.88 520 GLY A O 1
ATOM 3999 N N . GLN A 1 521 ? -5.497 34.902 31.673 1.00 84.50 521 GLN A N 1
ATOM 4000 C CA . GLN A 1 521 ? -6.815 34.958 32.320 1.00 84.50 521 GLN A CA 1
ATOM 4001 C C . GLN A 1 521 ? -7.162 33.677 33.091 1.00 84.50 521 GLN A C 1
ATOM 4003 O O . GLN A 1 521 ? -8.054 33.692 33.940 1.00 84.50 521 GLN A O 1
ATOM 4008 N N . LEU A 1 522 ? -6.470 32.568 32.818 1.00 81.94 522 LEU A N 1
ATOM 4009 C CA . LEU A 1 522 ? -6.703 31.295 33.496 1.00 81.94 522 LEU A CA 1
ATOM 4010 C C . LEU A 1 522 ? -6.122 31.312 34.910 1.00 81.94 522 LEU A C 1
ATOM 4012 O O . LEU A 1 522 ? -4.926 31.533 35.091 1.00 81.94 522 LEU A O 1
ATOM 4016 N N . SER A 1 523 ? -6.956 31.031 35.911 1.00 78.19 523 SER A N 1
ATOM 4017 C CA . SER A 1 523 ? -6.543 30.883 37.313 1.00 78.19 523 SER A CA 1
ATOM 4018 C C . SER A 1 523 ? -6.002 29.488 37.647 1.00 78.19 523 SER A C 1
ATOM 4020 O O . SER A 1 523 ? -5.219 29.365 38.585 1.00 78.19 523 SER A O 1
ATOM 4022 N N . ASP A 1 524 ? -6.385 28.460 36.883 1.00 90.94 524 ASP A N 1
ATOM 4023 C CA . ASP A 1 524 ? -5.923 27.081 37.063 1.00 90.94 524 ASP A CA 1
ATOM 4024 C C . ASP A 1 524 ? -4.537 26.865 36.435 1.00 90.94 524 ASP A C 1
ATOM 4026 O O . ASP A 1 524 ? -4.342 27.084 35.237 1.00 90.94 524 ASP A O 1
ATOM 4030 N N . GLU A 1 525 ? -3.567 26.435 37.246 1.00 83.69 525 GLU A N 1
ATOM 4031 C CA . GLU A 1 525 ? -2.170 26.284 36.818 1.00 83.69 525 GLU A CA 1
ATOM 4032 C C . GLU A 1 525 ? -1.978 25.119 35.837 1.00 83.69 525 GLU A C 1
ATOM 4034 O O . GLU A 1 525 ? -1.160 25.207 34.922 1.00 83.69 525 GLU A O 1
ATOM 4039 N N . THR A 1 526 ? -2.766 24.050 35.972 1.00 72.31 526 THR A N 1
ATOM 4040 C CA . THR A 1 526 ? -2.664 22.867 35.105 1.00 72.31 526 THR A CA 1
ATOM 4041 C C . THR A 1 526 ? -3.159 23.197 33.699 1.00 72.31 526 THR A C 1
ATOM 4043 O O . THR A 1 526 ? -2.467 22.934 32.715 1.00 72.31 526 THR A O 1
ATOM 4046 N N . ALA A 1 527 ? -4.318 23.852 33.599 1.00 69.94 527 ALA A N 1
ATOM 4047 C CA . ALA A 1 527 ? -4.868 24.343 32.342 1.00 69.94 527 ALA A CA 1
ATOM 4048 C C . ALA A 1 527 ? -3.942 25.379 31.691 1.00 69.94 527 ALA A C 1
ATOM 4050 O O . ALA A 1 527 ? -3.717 25.341 30.484 1.00 69.94 527 ALA A O 1
ATOM 4051 N N . ARG A 1 528 ? -3.347 26.273 32.492 1.00 90.31 528 ARG A N 1
ATOM 4052 C CA . ARG A 1 528 ? -2.368 27.257 32.017 1.00 90.31 528 ARG A CA 1
ATOM 4053 C C . ARG A 1 528 ? -1.114 26.590 31.448 1.00 90.31 528 ARG A C 1
ATOM 4055 O O . ARG A 1 528 ? -0.621 27.031 30.414 1.00 90.31 528 ARG A O 1
ATOM 4062 N N . SER A 1 529 ? -0.600 25.553 32.110 1.00 83.00 529 SER A N 1
ATOM 4063 C CA . SER A 1 529 ? 0.569 24.790 31.656 1.00 83.00 529 SER A CA 1
ATOM 4064 C C . SER A 1 529 ? 0.282 24.053 30.347 1.00 83.00 529 SER A C 1
ATOM 4066 O O . SER A 1 529 ? 1.033 24.194 29.387 1.00 83.00 529 SER A O 1
ATOM 4068 N N . SER A 1 530 ? -0.852 23.352 30.274 1.00 77.94 530 SER A N 1
ATOM 4069 C CA . SER A 1 530 ? -1.269 22.633 29.065 1.00 77.94 530 SER A CA 1
ATOM 4070 C C . SER A 1 530 ? -1.489 23.578 27.878 1.00 77.94 530 SER A C 1
ATOM 4072 O O . SER A 1 530 ? -1.012 23.310 26.777 1.00 77.94 530 SER A O 1
ATOM 4074 N N . LEU A 1 531 ? -2.120 24.735 28.107 1.00 82.38 531 LEU A N 1
ATOM 4075 C CA . LEU A 1 531 ? -2.337 25.731 27.058 1.00 82.38 531 LEU A CA 1
ATOM 4076 C C . LEU A 1 531 ? -1.026 26.391 26.589 1.00 82.38 531 LEU A C 1
ATOM 4078 O O . LEU A 1 531 ? -0.890 26.736 25.418 1.00 82.38 531 LEU A O 1
ATOM 4082 N N . LYS A 1 532 ? -0.035 26.557 27.476 1.00 91.62 532 LYS A N 1
ATOM 4083 C CA . LYS A 1 532 ? 1.304 27.040 27.092 1.00 91.62 532 LYS A CA 1
ATOM 4084 C C . LYS A 1 532 ? 2.031 26.048 26.188 1.00 91.62 532 LYS A C 1
ATOM 4086 O O . LYS A 1 532 ? 2.585 26.463 25.176 1.00 91.62 532 LYS A O 1
ATOM 4091 N N . GLU A 1 533 ? 1.987 24.761 26.521 1.00 86.75 533 GLU A N 1
ATOM 4092 C CA . GLU A 1 533 ? 2.590 23.700 25.704 1.00 86.75 533 GLU A CA 1
ATOM 4093 C C . GLU A 1 533 ? 1.997 23.681 24.285 1.00 86.75 533 GLU A C 1
ATOM 4095 O O . GLU A 1 533 ? 2.719 23.630 23.288 1.00 86.75 533 GLU A O 1
ATOM 4100 N N . GLN A 1 534 ? 0.679 23.837 24.193 1.00 82.56 534 GLN A N 1
ATOM 4101 C CA . GLN A 1 534 ? -0.060 23.974 22.939 1.00 82.56 534 GLN A CA 1
ATOM 4102 C C . GLN A 1 534 ? 0.351 25.209 22.120 1.00 82.56 534 GLN A C 1
ATOM 4104 O O . GLN A 1 534 ? 0.611 25.117 20.916 1.00 82.56 534 GLN A O 1
ATOM 4109 N N . ILE A 1 535 ? 0.478 26.368 22.771 1.00 89.12 535 ILE A N 1
ATOM 4110 C CA . ILE A 1 535 ? 0.970 27.599 22.139 1.00 89.12 535 ILE A CA 1
ATOM 4111 C C . ILE A 1 535 ? 2.387 27.411 21.589 1.00 89.12 535 ILE A C 1
ATOM 4113 O O . ILE A 1 535 ? 2.686 27.879 20.487 1.00 89.12 535 ILE A O 1
ATOM 4117 N N . ASP A 1 536 ? 3.260 26.727 22.323 1.00 91.25 536 ASP A N 1
ATOM 4118 C CA . ASP A 1 536 ? 4.637 26.499 21.892 1.00 91.25 536 ASP A CA 1
ATOM 4119 C C . ASP A 1 536 ? 4.711 25.525 20.705 1.00 91.25 536 ASP A C 1
ATOM 4121 O O . ASP A 1 536 ? 5.469 25.767 19.760 1.00 91.25 536 ASP A O 1
ATOM 4125 N N . ALA A 1 537 ? 3.849 24.504 20.665 1.00 84.44 537 ALA A N 1
ATOM 4126 C CA . ALA A 1 537 ? 3.691 23.642 19.494 1.00 84.44 537 ALA A CA 1
ATOM 4127 C C . ALA A 1 537 ? 3.204 24.423 18.254 1.00 84.44 537 ALA A C 1
ATOM 4129 O O . ALA A 1 537 ? 3.729 24.239 17.149 1.00 84.44 537 ALA A O 1
ATOM 4130 N N . LEU A 1 538 ? 2.250 25.348 18.421 1.00 84.50 538 LEU A N 1
ATOM 4131 C CA . LEU A 1 538 ? 1.776 26.213 17.334 1.00 84.50 538 LEU A CA 1
ATOM 4132 C C . LEU A 1 538 ? 2.870 27.162 16.829 1.00 84.50 538 LEU A C 1
ATOM 4134 O O . LEU A 1 538 ? 3.017 27.318 15.616 1.00 84.50 538 LEU A O 1
ATOM 4138 N N . LYS A 1 539 ? 3.676 27.748 17.723 1.00 93.44 539 LYS A N 1
ATOM 4139 C CA . LYS A 1 539 ? 4.831 28.585 17.345 1.00 93.44 539 LYS A CA 1
ATOM 4140 C C . LYS A 1 539 ? 5.865 27.803 16.542 1.00 93.44 539 LYS A C 1
ATOM 4142 O O . LYS A 1 539 ? 6.387 28.317 15.553 1.00 93.44 539 LYS A O 1
ATOM 4147 N N . ALA A 1 540 ? 6.150 26.559 16.932 1.00 88.69 540 ALA A N 1
ATOM 4148 C CA . ALA A 1 540 ? 7.071 25.701 16.191 1.00 88.69 540 ALA A CA 1
ATOM 4149 C C . ALA A 1 540 ? 6.568 25.446 14.760 1.00 88.69 540 ALA A C 1
ATOM 4151 O O . ALA A 1 540 ? 7.325 25.593 13.798 1.00 88.69 540 ALA A O 1
ATOM 4152 N N . ARG A 1 541 ? 5.269 25.156 14.609 1.00 83.69 541 ARG A N 1
ATOM 4153 C CA . ARG A 1 541 ? 4.638 24.945 13.299 1.00 83.69 541 ARG A CA 1
ATOM 4154 C C . ARG A 1 541 ? 4.586 26.216 12.449 1.00 83.69 541 ARG A C 1
ATOM 4156 O O . ARG A 1 541 ? 4.802 26.150 11.242 1.00 83.69 541 ARG A O 1
ATOM 4163 N N . GLN A 1 542 ? 4.334 27.370 13.064 1.00 93.31 542 GLN A N 1
ATOM 4164 C CA . GLN A 1 542 ? 4.407 28.669 12.393 1.00 93.31 542 GLN A CA 1
ATOM 4165 C C . GLN A 1 542 ? 5.804 28.899 11.797 1.00 93.31 542 GLN A C 1
ATOM 4167 O O . GLN A 1 542 ? 5.932 29.178 10.606 1.00 93.31 542 GLN A O 1
ATOM 4172 N N . ALA A 1 543 ? 6.853 28.695 12.600 1.00 92.81 543 ALA A N 1
ATOM 4173 C CA . ALA A 1 543 ? 8.236 28.868 12.164 1.00 92.81 543 ALA A CA 1
ATOM 4174 C C . ALA A 1 543 ? 8.628 27.904 11.028 1.00 92.81 543 ALA A C 1
ATOM 4176 O O . ALA A 1 543 ? 9.417 28.260 10.150 1.00 92.81 543 ALA A O 1
ATOM 4177 N N . GLU A 1 544 ? 8.082 26.686 11.020 1.00 90.19 544 GLU A N 1
ATOM 4178 C CA . GLU A 1 544 ? 8.276 25.730 9.928 1.00 90.19 544 GLU A CA 1
ATOM 4179 C C . GLU A 1 544 ? 7.626 26.206 8.620 1.00 90.19 544 GLU A C 1
ATOM 4181 O O . GLU A 1 544 ? 8.274 26.186 7.570 1.00 90.19 544 GLU A O 1
ATOM 4186 N N . LEU A 1 545 ? 6.381 26.693 8.679 1.00 86.50 545 LEU A N 1
ATOM 4187 C CA . LEU A 1 545 ? 5.681 27.235 7.511 1.00 86.50 545 LEU A CA 1
ATOM 4188 C C . LEU A 1 545 ? 6.376 28.477 6.952 1.00 86.50 545 LEU A C 1
ATOM 4190 O O . LEU A 1 545 ? 6.499 28.592 5.733 1.00 86.50 545 LEU A O 1
ATOM 4194 N N . ASP A 1 546 ? 6.889 29.355 7.816 1.00 93.75 546 ASP A N 1
ATOM 4195 C CA . ASP A 1 546 ? 7.668 30.524 7.398 1.00 93.75 546 ASP A CA 1
ATOM 4196 C C . ASP A 1 546 ? 8.952 30.113 6.667 1.00 93.75 546 ASP A C 1
ATOM 4198 O O . ASP A 1 546 ? 9.237 30.620 5.579 1.00 93.75 546 ASP A O 1
ATOM 4202 N N . ARG A 1 547 ? 9.699 29.131 7.196 1.00 94.12 547 ARG A N 1
ATOM 4203 C CA . ARG A 1 547 ? 10.902 28.594 6.530 1.00 94.12 547 ARG A CA 1
ATOM 4204 C C . ARG A 1 547 ? 10.579 27.951 5.186 1.00 94.12 547 ARG A C 1
ATOM 4206 O O . ARG A 1 547 ? 11.350 28.090 4.228 1.00 94.12 547 ARG A O 1
ATOM 4213 N N . LEU A 1 548 ? 9.463 27.229 5.102 1.00 89.19 548 LEU A N 1
ATOM 4214 C CA . LEU A 1 548 ? 9.036 26.593 3.863 1.00 89.19 548 LEU A CA 1
ATOM 4215 C C . LEU A 1 548 ? 8.624 27.648 2.831 1.00 89.19 548 LEU A C 1
ATOM 4217 O O . LEU A 1 548 ? 9.099 27.588 1.698 1.00 89.19 548 LEU A O 1
ATOM 4221 N N . ALA A 1 549 ? 7.829 28.644 3.231 1.00 92.38 549 ALA A N 1
ATOM 4222 C CA . ALA A 1 549 ? 7.442 29.771 2.388 1.00 92.38 549 ALA A CA 1
ATOM 4223 C C . ALA A 1 549 ? 8.673 30.526 1.863 1.00 92.38 549 ALA A C 1
ATOM 4225 O O . ALA A 1 549 ? 8.783 30.761 0.660 1.00 92.38 549 ALA A O 1
ATOM 4226 N N . GLU A 1 550 ? 9.653 30.818 2.723 1.00 93.56 550 GLU A N 1
ATOM 4227 C CA . GLU A 1 550 ? 10.898 31.485 2.332 1.00 93.56 550 GLU A CA 1
ATOM 4228 C C . GLU A 1 550 ? 11.718 30.634 1.347 1.00 93.56 550 GLU A C 1
ATOM 4230 O O . GLU A 1 550 ? 12.233 31.135 0.345 1.00 93.56 550 GLU A O 1
ATOM 4235 N N . THR A 1 551 ? 11.807 29.322 1.580 1.00 90.06 551 THR A N 1
ATOM 4236 C CA . THR A 1 551 ? 12.505 28.388 0.681 1.00 90.06 551 THR A CA 1
ATOM 4237 C C . THR A 1 551 ? 11.837 28.335 -0.694 1.00 90.06 551 THR A C 1
ATOM 4239 O O . THR A 1 551 ? 12.520 28.342 -1.721 1.00 90.06 551 THR A O 1
ATOM 4242 N N . LYS A 1 552 ? 10.503 28.304 -0.724 1.00 90.94 552 LYS A N 1
ATOM 4243 C CA . LYS A 1 552 ? 9.686 28.327 -1.943 1.00 90.94 552 LYS A CA 1
ATOM 4244 C C . LYS A 1 552 ? 9.847 29.638 -2.705 1.00 90.94 552 LYS A C 1
ATOM 4246 O O . LYS A 1 552 ? 10.118 29.623 -3.904 1.00 90.94 552 LYS A O 1
ATOM 4251 N N . GLN A 1 553 ? 9.818 30.761 -1.994 1.00 93.38 553 GLN A N 1
ATOM 4252 C CA . GLN A 1 553 ? 10.057 32.081 -2.562 1.00 93.38 553 GLN A CA 1
ATOM 4253 C C . GLN A 1 553 ? 11.462 32.183 -3.173 1.00 93.38 553 GLN A C 1
ATOM 4255 O O . GLN A 1 553 ? 11.597 32.591 -4.325 1.00 93.38 553 GLN A O 1
ATOM 4260 N N . LYS A 1 554 ? 12.507 31.723 -2.467 1.00 89.69 554 LYS A N 1
ATOM 4261 C CA . LYS A 1 554 ? 13.887 31.669 -2.989 1.00 89.69 554 LYS A CA 1
ATOM 4262 C C . LYS A 1 554 ? 13.993 30.810 -4.251 1.00 89.69 554 LYS A C 1
ATOM 4264 O O . LYS A 1 554 ? 14.639 31.214 -5.214 1.00 89.69 554 LYS A O 1
ATOM 4269 N N . ARG A 1 555 ? 13.328 29.650 -4.287 1.00 84.94 555 ARG A N 1
ATOM 4270 C CA . ARG A 1 555 ? 13.295 28.774 -5.475 1.00 84.94 555 ARG A CA 1
ATOM 4271 C C . ARG A 1 555 ? 12.562 29.406 -6.652 1.00 84.94 555 ARG A C 1
ATOM 4273 O O . ARG A 1 555 ? 12.972 29.197 -7.790 1.00 84.94 555 ARG A O 1
ATOM 4280 N N . ALA A 1 556 ? 11.533 30.204 -6.387 1.00 88.38 556 ALA A N 1
ATOM 4281 C CA . ALA A 1 556 ? 10.792 30.916 -7.416 1.00 88.38 556 ALA A CA 1
ATOM 4282 C C . ALA A 1 556 ? 11.586 32.049 -8.089 1.00 88.38 556 ALA A C 1
ATOM 4284 O O . ALA A 1 556 ? 11.223 32.476 -9.183 1.00 88.38 556 ALA A O 1
ATOM 4285 N N . HIS A 1 557 ? 12.669 32.533 -7.474 1.00 82.44 557 HIS A N 1
ATOM 4286 C CA . HIS A 1 557 ? 13.586 33.465 -8.136 1.00 82.44 557 HIS A CA 1
ATOM 4287 C C . HIS A 1 557 ? 14.492 32.773 -9.172 1.00 82.44 557 HIS A C 1
ATOM 4289 O O . HIS A 1 557 ? 14.948 33.428 -10.102 1.00 82.44 557 HIS A O 1
ATOM 4295 N N . GLY A 1 558 ? 14.636 31.443 -9.109 1.00 72.44 558 GLY A N 1
ATOM 4296 C CA . GLY A 1 558 ? 15.392 30.644 -10.074 1.00 72.44 558 GLY A CA 1
ATOM 4297 C C . GLY A 1 558 ? 16.911 30.840 -9.976 1.00 72.44 558 GLY A C 1
ATOM 4298 O O . GLY A 1 558 ? 17.415 31.923 -9.706 1.00 72.44 558 GLY A O 1
ATOM 4299 N N . ILE A 1 559 ? 17.681 29.784 -10.250 1.00 61.25 559 ILE A N 1
ATOM 4300 C CA . ILE A 1 559 ? 19.157 29.853 -10.290 1.00 61.25 559 ILE A CA 1
ATOM 4301 C C . ILE A 1 559 ? 19.643 30.814 -11.396 1.00 61.25 559 ILE A C 1
ATOM 4303 O O . ILE A 1 559 ? 20.696 31.434 -11.271 1.00 61.25 559 ILE A O 1
ATOM 4307 N N . LEU A 1 560 ? 18.849 30.995 -12.457 1.00 56.16 560 LEU A N 1
ATOM 4308 C CA . LEU A 1 560 ? 19.180 31.879 -13.574 1.00 56.16 560 LEU A CA 1
ATOM 4309 C C . LEU A 1 560 ? 19.129 33.373 -13.226 1.00 56.16 560 LEU A C 1
ATOM 4311 O O . LEU A 1 560 ? 19.891 34.119 -13.831 1.00 56.16 560 LEU A O 1
ATOM 4315 N N . SER A 1 561 ? 18.324 33.831 -12.254 1.00 58.66 561 SER A N 1
ATOM 4316 C CA . SER A 1 561 ? 18.398 35.241 -11.824 1.00 58.66 561 SER A CA 1
ATOM 4317 C C . SER A 1 561 ? 19.725 35.532 -11.118 1.00 58.66 561 SER A C 1
ATOM 4319 O O . SER A 1 561 ? 20.298 36.603 -11.286 1.00 58.66 561 SER A O 1
ATOM 4321 N N . PHE A 1 562 ? 20.256 34.534 -10.404 1.00 55.38 562 PHE A N 1
ATOM 4322 C CA . PHE A 1 562 ? 21.546 34.611 -9.724 1.00 55.38 562 PHE A CA 1
ATOM 4323 C C . PHE A 1 562 ? 22.729 34.580 -10.709 1.00 55.38 562 PHE A C 1
ATOM 4325 O O . PHE A 1 562 ? 23.732 35.249 -10.482 1.00 55.38 562 PHE A O 1
ATOM 4332 N N . ILE A 1 563 ? 22.607 33.844 -11.823 1.00 53.12 563 ILE A N 1
ATOM 4333 C CA . ILE A 1 563 ? 23.639 33.770 -12.877 1.00 53.12 563 ILE A CA 1
ATOM 4334 C C . ILE A 1 563 ? 23.588 34.984 -13.821 1.00 53.12 563 ILE A C 1
ATOM 4336 O O . ILE A 1 563 ? 24.630 35.434 -14.290 1.00 53.12 563 ILE A O 1
ATOM 4340 N N . LEU A 1 564 ? 22.404 35.540 -14.094 1.00 57.50 564 LEU A N 1
ATOM 4341 C CA . LEU A 1 564 ? 22.232 36.675 -15.012 1.00 57.50 564 LEU A CA 1
ATOM 4342 C C . LEU A 1 564 ? 22.336 38.055 -14.336 1.00 57.50 564 LEU A C 1
ATOM 4344 O O . LEU A 1 564 ? 22.109 39.062 -15.004 1.00 57.50 564 LEU A O 1
ATOM 4348 N N . GLY A 1 565 ? 22.704 38.117 -13.051 1.00 43.81 565 GLY A N 1
ATOM 4349 C CA . GLY A 1 565 ? 23.057 39.364 -12.363 1.00 43.81 565 GLY A CA 1
ATOM 4350 C C . GLY A 1 565 ? 21.965 40.437 -12.403 1.00 43.81 565 GLY A C 1
ATOM 4351 O O . GLY A 1 565 ? 22.271 41.604 -12.652 1.00 43.81 565 GLY A O 1
ATOM 4352 N N . ARG A 1 566 ? 20.703 40.043 -12.204 1.00 45.84 566 ARG A N 1
ATOM 4353 C CA . ARG A 1 566 ? 19.574 40.966 -12.027 1.00 45.84 566 ARG A CA 1
ATOM 4354 C C . ARG A 1 566 ? 18.974 40.864 -10.640 1.00 45.84 566 ARG A C 1
ATOM 4356 O O . ARG A 1 566 ? 18.777 39.719 -10.175 1.00 45.84 566 ARG A O 1
#